Protein 1XO7 (pdb70)

Radius of gyration: 36.98 Å; Cα contacts (8 Å, |Δi|>4): 1784; chains: 4; bounding box: 102×75×68 Å

Structure (mmCIF, N/CA/C/O backbone):
data_1XO7
#
_entry.id   1XO7
#
_cell.length_a   53.314
_cell.length_b   62.142
_cell.length_c   64.638
_cell.angle_alpha   109.55
_cell.angle_beta   104.21
_cell.angle_gamma   104.92
#
_symmetry.space_group_name_H-M   'P 1'
#
loop_
_entity.id
_entity.type
_entity.pdbx_description
1 polymer cyclophilin
2 water water
#
loop_
_atom_site.group_PDB
_atom_site.id
_atom_site.type_symbol
_atom_site.label_atom_id
_atom_site.label_alt_id
_atom_site.label_comp_id
_atom_site.label_asym_id
_atom_site.label_entity_id
_atom_site.label_seq_id
_atom_site.pdbx_PDB_ins_code
_atom_site.Cartn_x
_atom_site.Cartn_y
_atom_site.Cartn_z
_atom_site.occupancy
_atom_site.B_iso_or_equiv
_atom_site.auth_seq_id
_atom_site.auth_comp_id
_atom_site.auth_asym_id
_atom_site.auth_atom_id
_atom_site.pdbx_PDB_model_num
ATOM 1 N N . MET A 1 1 ? 55.832 47.002 21.625 1.00 21.56 1 MET A N 1
ATOM 2 C CA . MET A 1 1 ? 55.518 45.525 21.546 1.00 22.15 1 MET A CA 1
ATOM 3 C C . MET A 1 1 ? 54.026 45.248 21.833 1.00 20.48 1 MET A C 1
ATOM 4 O O . MET A 1 1 ? 53.334 45.931 22.663 1.00 18.26 1 MET A O 1
ATOM 9 N N . PRO A 1 2 ? 53.465 44.251 21.154 1.00 19.31 2 PRO A N 1
ATOM 10 C CA . PRO A 1 2 ? 52.072 43.932 21.522 1.00 17.75 2 PRO A CA 1
ATOM 11 C C . PRO A 1 2 ? 51.937 43.360 22.923 1.00 18.32 2 PRO A C 1
ATOM 12 O O . PRO A 1 2 ? 52.809 42.576 23.412 1.00 17.54 2 PRO A O 1
ATOM 16 N N . VAL A 1 3 ? 50.830 43.746 23.599 1.00 17.29 3 VAL A N 1
ATOM 17 C CA . VAL A 1 3 ? 50.649 43.243 24.939 1.00 15.98 3 VAL A CA 1
ATOM 18 C C . VAL A 1 3 ? 50.180 41.780 25.044 1.00 14.98 3 VAL A C 1
ATOM 19 O O . VAL A 1 3 ? 49.339 41.343 24.223 1.00 15.49 3 VAL A O 1
ATOM 23 N N . VAL A 1 4 ? 50.715 41.017 25.964 1.00 14.56 4 VAL A N 1
ATOM 24 C CA . VAL A 1 4 ? 50.244 39.644 26.084 1.00 13.98 4 VAL A CA 1
ATOM 25 C C . VAL A 1 4 ? 49.075 39.655 27.028 1.00 15.60 4 VAL A C 1
ATOM 26 O O . VAL A 1 4 ? 49.226 40.124 28.216 1.00 16.41 4 VAL A O 1
ATOM 30 N N . THR A 1 5 ? 47.984 39.007 26.609 1.00 14.61 5 THR A N 1
ATOM 31 C CA . THR A 1 5 ? 46.739 39.026 27.331 1.00 17.52 5 THR A CA 1
ATOM 32 C C . THR A 1 5 ? 46.290 37.637 27.752 1.00 16.35 5 THR A C 1
ATOM 33 O O . THR A 1 5 ? 45.404 37.561 28.661 1.00 17.22 5 THR A O 1
ATOM 37 N N . ASP A 1 6 ? 46.899 36.568 27.256 1.00 14.58 6 ASP A N 1
ATOM 38 C CA . ASP A 1 6 ? 46.418 35.179 27.559 1.00 12.46 6 ASP A CA 1
ATOM 39 C C . ASP A 1 6 ? 47.635 34.286 27.282 1.00 12.31 6 ASP A C 1
ATOM 40 O O . ASP A 1 6 ? 48.568 34.707 26.576 1.00 13.65 6 ASP A O 1
ATOM 45 N N . LYS A 1 7 ? 47.644 33.092 27.789 1.00 11.53 7 LYS A N 1
ATOM 46 C CA . LYS A 1 7 ? 48.761 32.155 27.484 1.00 12.18 7 LYS A CA 1
ATOM 47 C C . LYS A 1 7 ? 48.237 30.770 27.250 1.00 14.07 7 LYS A C 1
ATOM 48 O O . LYS A 1 7 ? 47.293 30.306 27.920 1.00 15.47 7 LYS A O 1
ATOM 54 N N . VAL A 1 8 ? 48.862 30.085 26.281 1.00 13.39 8 VAL A N 1
ATOM 55 C CA . VAL A 1 8 ? 48.549 28.666 25.994 1.00 14.02 8 VAL A CA 1
ATOM 56 C C . VAL A 1 8 ? 49.786 27.825 26.167 1.00 15.18 8 VAL A C 1
ATOM 57 O O . VAL A 1 8 ? 50.900 28.294 25.872 1.00 15.01 8 VAL A O 1
ATOM 61 N N . TYR A 1 9 ? 49.618 26.634 26.753 1.00 13.48 9 TYR A N 1
ATOM 62 C CA . TYR A 1 9 ? 50.741 25.675 26.801 1.00 15.20 9 TYR A CA 1
ATOM 63 C C . TYR A 1 9 ? 50.615 24.510 25.852 1.00 14.04 9 TYR A C 1
ATOM 64 O O . TYR A 1 9 ? 49.488 24.025 25.606 1.00 13.66 9 TYR A O 1
ATOM 73 N N . PHE A 1 10 ? 51.789 23.979 25.411 1.00 12.72 10 PHE A N 1
ATOM 74 C CA . PHE A 1 10 ? 51.887 22.764 24.655 1.00 12.22 10 PHE A CA 1
ATOM 75 C C . PHE A 1 10 ? 52.936 21.916 25.393 1.00 15.80 10 PHE A C 1
ATOM 76 O O . PHE A 1 10 ? 54.139 22.338 25.509 1.00 15.37 10 PHE A O 1
ATOM 84 N N . ASP A 1 11 ? 52.535 20.702 25.806 1.00 14.71 11 ASP A N 1
ATOM 85 C CA . ASP A 1 11 ? 53.499 19.709 26.270 1.00 15.14 11 ASP A CA 1
ATOM 86 C C . ASP A 1 11 ? 53.848 18.805 25.112 1.00 14.44 11 ASP A C 1
ATOM 87 O O . ASP A 1 11 ? 52.983 18.147 24.500 1.00 14.85 11 ASP A O 1
ATOM 92 N N . ILE A 1 12 ? 55.144 18.843 24.718 1.00 14.40 12 ILE A N 1
ATOM 93 C CA . ILE A 1 12 ? 55.518 18.170 23.450 1.00 17.05 12 ILE A CA 1
ATOM 94 C C . ILE A 1 12 ? 56.310 16.847 23.619 1.00 16.81 12 ILE A C 1
ATOM 95 O O . ILE A 1 12 ? 57.185 16.716 24.564 1.00 16.78 12 ILE A O 1
ATOM 100 N N . THR A 1 13 ? 55.957 15.844 22.834 1.00 16.85 13 THR A N 1
ATOM 101 C CA . THR A 1 13 ? 56.832 14.626 22.744 1.00 14.03 13 THR A CA 1
ATOM 102 C C . THR A 1 13 ? 57.475 14.461 21.410 1.00 17.75 13 THR A C 1
ATOM 103 O O . THR A 1 13 ? 56.871 14.804 20.373 1.00 16.59 13 THR A O 1
ATOM 107 N N . ILE A 1 14 ? 58.691 13.876 21.393 1.00 17.80 14 ILE A N 1
ATOM 108 C CA . ILE A 1 14 ? 59.268 13.426 20.130 1.00 19.47 14 ILE A CA 1
ATOM 109 C C . ILE A 1 14 ? 59.459 11.883 20.209 1.00 20.78 14 ILE A C 1
ATOM 110 O O . ILE A 1 14 ? 60.200 11.420 21.104 1.00 20.66 14 ILE A O 1
ATOM 115 N N . GLY A 1 15 ? 58.792 11.128 19.313 1.00 24.36 15 GLY A N 1
ATOM 116 C CA . GLY A 1 15 ? 58.758 9.646 19.254 1.00 25.30 15 GLY A CA 1
ATOM 117 C C . GLY A 1 15 ? 58.247 9.187 20.581 1.00 27.27 15 GLY A C 1
ATOM 118 O O . GLY A 1 15 ? 58.805 8.234 21.117 1.00 28.63 15 GLY A O 1
ATOM 119 N N . ASP A 1 16 ? 57.221 9.870 21.122 1.00 26.27 16 ASP A N 1
ATOM 120 C CA . ASP A 1 16 ? 56.638 9.502 22.437 1.00 29.81 16 ASP A CA 1
ATOM 121 C C . ASP A 1 16 ? 57.582 9.722 23.630 1.00 29.80 16 ASP A C 1
ATOM 122 O O . ASP A 1 16 ? 57.221 9.362 24.762 1.00 32.56 16 ASP A O 1
ATOM 127 N N . GLU A 1 17 ? 58.761 10.340 23.433 1.00 28.20 17 GLU A N 1
ATOM 128 C CA . GLU A 1 17 ? 59.540 10.806 24.579 1.00 28.45 17 GLU A CA 1
ATOM 129 C C . GLU A 1 17 ? 59.253 12.324 24.934 1.00 25.91 17 GLU A C 1
ATOM 130 O O . GLU A 1 17 ? 59.308 13.207 24.058 1.00 24.45 17 GLU A O 1
ATOM 136 N N . PRO A 1 18 ? 58.981 12.655 26.207 1.00 23.85 18 PRO A N 1
ATOM 137 C CA . PRO A 1 18 ? 58.714 14.068 26.590 1.00 23.56 18 PRO A CA 1
ATOM 138 C C . PRO A 1 18 ? 59.975 14.916 26.434 1.00 22.91 18 PRO A C 1
ATOM 139 O O . PRO A 1 18 ? 61.109 14.584 26.926 1.00 25.34 18 PRO A O 1
ATOM 143 N N . VAL A 1 19 ? 59.811 16.034 25.743 1.00 19.76 19 VAL A N 1
ATOM 144 C CA . VAL A 1 19 ? 60.957 16.962 25.571 1.00 18.59 19 VAL A CA 1
ATOM 145 C C . VAL A 1 19 ? 60.662 18.342 26.164 1.00 18.80 19 VAL A C 1
ATOM 146 O O . VAL A 1 19 ? 61.492 19.269 26.006 1.00 19.35 19 VAL A O 1
ATOM 150 N N . GLY A 1 20 ? 59.478 18.556 26.794 1.00 17.51 20 GLY A N 1
ATOM 151 C CA . GLY A 1 20 ? 59.260 19.825 27.450 1.00 17.04 20 GLY A CA 1
ATOM 152 C C . GLY A 1 20 ? 58.014 20.573 27.041 1.00 14.24 20 GLY A C 1
ATOM 153 O O . GLY A 1 20 ? 57.254 20.056 26.212 1.00 18.27 20 GLY A O 1
ATOM 154 N N . ARG A 1 21 ? 57.814 21.735 27.673 1.00 15.85 21 ARG A N 1
ATOM 155 C CA . ARG A 1 21 ? 56.625 22.568 27.515 1.00 15.68 21 ARG A CA 1
ATOM 156 C C . ARG A 1 21 ? 57.025 23.858 26.798 1.00 15.95 21 ARG A C 1
ATOM 157 O O . ARG A 1 21 ? 58.009 24.494 27.196 1.00 17.37 21 ARG A O 1
ATOM 165 N N . VAL A 1 22 ? 56.219 24.259 25.810 1.00 12.73 22 VAL A N 1
ATOM 166 C CA . VAL A 1 22 ? 56.311 25.627 25.181 1.00 15.53 22 VAL A CA 1
ATOM 167 C C . VAL A 1 22 ? 55.075 26.398 25.733 1.00 15.59 22 VAL A C 1
ATOM 168 O O . VAL A 1 22 ? 53.950 25.835 25.680 1.00 15.49 22 VAL A O 1
ATOM 172 N N . VAL A 1 23 ? 55.274 27.640 26.120 1.00 14.63 23 VAL A N 1
ATOM 173 C CA . VAL A 1 23 ? 54.191 28.522 26.594 1.00 11.83 23 VAL A CA 1
ATOM 174 C C . VAL A 1 23 ? 54.158 29.680 25.615 1.00 15.23 23 VAL A C 1
ATOM 175 O O . VAL A 1 23 ? 55.224 30.303 25.362 1.00 13.69 23 VAL A O 1
ATOM 179 N N . ILE A 1 24 ? 52.981 29.919 24.967 1.00 13.17 24 ILE A N 1
ATOM 180 C CA . ILE A 1 24 ? 52.863 30.998 24.042 1.00 12.23 24 ILE A CA 1
ATOM 181 C C . ILE A 1 24 ? 51.989 32.110 24.641 1.00 13.01 24 ILE A C 1
ATOM 182 O O . ILE A 1 24 ? 50.966 31.856 25.153 1.00 13.25 24 ILE A O 1
ATOM 187 N N . GLY A 1 25 ? 52.476 33.328 24.581 1.00 10.51 25 GLY A N 1
ATOM 188 C CA . GLY A 1 25 ? 51.781 34.548 25.025 1.00 11.93 25 GLY A CA 1
ATOM 189 C C . GLY A 1 25 ? 51.066 35.124 23.818 1.00 12.66 25 GLY A C 1
ATOM 190 O O . GLY A 1 25 ? 51.618 35.249 22.772 1.00 13.66 25 GLY A O 1
ATOM 191 N N . LEU A 1 26 ? 49.818 35.524 24.058 1.00 10.38 26 LEU A N 1
ATOM 192 C CA . LEU A 1 26 ? 48.909 35.819 22.963 1.00 9.37 26 LEU A CA 1
ATOM 193 C C . LEU A 1 26 ? 48.513 37.317 22.995 1.00 12.11 26 LEU A C 1
ATOM 194 O O . LEU A 1 26 ? 48.274 37.911 24.065 1.00 11.48 26 LEU A O 1
ATOM 199 N N . PHE A 1 27 ? 48.334 37.890 21.775 1.00 12.23 27 PHE A N 1
ATOM 200 C CA . PHE A 1 27 ? 48.182 39.349 21.653 1.00 10.76 27 PHE A CA 1
ATOM 201 C C . PHE A 1 27 ? 46.713 39.708 21.492 1.00 13.00 27 PHE A C 1
ATOM 202 O O . PHE A 1 27 ? 46.263 40.103 20.372 1.00 12.55 27 PHE A O 1
ATOM 210 N N . GLY A 1 28 ? 45.936 39.409 22.578 1.00 13.94 28 GLY A N 1
ATOM 211 C CA . GLY A 1 28 ? 44.486 39.536 22.450 1.00 15.36 28 GLY A CA 1
ATOM 212 C C . GLY A 1 28 ? 43.881 40.937 22.325 1.00 18.13 28 GLY A C 1
ATOM 213 O O . GLY A 1 28 ? 42.681 41.081 21.900 1.00 18.27 28 GLY A O 1
ATOM 214 N N . ASN A 1 29 ? 44.694 41.984 22.531 1.00 17.05 29 ASN A N 1
ATOM 215 C CA . ASN A 1 29 ? 44.191 43.305 22.335 1.00 19.01 29 ASN A CA 1
ATOM 216 C C . ASN A 1 29 ? 44.331 43.716 20.867 1.00 21.18 29 ASN A C 1
ATOM 217 O O . ASN A 1 29 ? 43.540 44.527 20.351 1.00 23.03 29 ASN A O 1
ATOM 222 N N . ASP A 1 30 ? 45.287 43.119 20.157 1.00 17.87 30 ASP A N 1
ATOM 223 C CA . ASP A 1 30 ? 45.486 43.445 18.751 1.00 17.59 30 ASP A CA 1
ATOM 224 C C . ASP A 1 30 ? 44.750 42.534 17.765 1.00 18.07 30 ASP A C 1
ATOM 225 O O . ASP A 1 30 ? 44.273 42.977 16.753 1.00 17.29 30 ASP A O 1
ATOM 230 N N . VAL A 1 31 ? 44.688 41.240 18.093 1.00 15.30 31 VAL A N 1
ATOM 231 C CA . VAL A 1 31 ? 43.981 40.293 17.257 1.00 13.26 31 VAL A CA 1
ATOM 232 C C . VAL A 1 31 ? 43.125 39.357 18.113 1.00 13.18 31 VAL A C 1
ATOM 233 O O . VAL A 1 31 ? 43.321 38.150 18.256 1.00 11.73 31 VAL A O 1
ATOM 237 N N . PRO A 1 32 ? 42.058 39.910 18.676 1.00 12.12 32 PRO A N 1
ATOM 238 C CA . PRO A 1 32 ? 41.218 39.106 19.572 1.00 12.47 32 PRO A CA 1
ATOM 239 C C . PRO A 1 32 ? 40.546 37.948 18.894 1.00 11.86 32 PRO A C 1
ATOM 240 O O . PRO A 1 32 ? 40.411 36.945 19.551 1.00 13.09 32 PRO A O 1
ATOM 244 N N . LYS A 1 33 ? 40.138 38.037 17.632 1.00 12.00 33 LYS A N 1
ATOM 245 C CA . LYS A 1 33 ? 39.437 36.900 17.039 1.00 12.72 33 LYS A CA 1
ATOM 246 C C . LYS A 1 33 ? 40.410 35.745 16.764 1.00 12.11 33 LYS A C 1
ATOM 247 O O . LYS A 1 33 ? 40.059 34.558 16.948 1.00 12.55 33 LYS A O 1
ATOM 253 N N . THR A 1 34 ? 41.590 36.116 16.283 1.00 11.73 34 THR A N 1
ATOM 254 C CA . THR A 1 34 ? 42.650 35.065 16.074 1.00 10.11 34 THR A CA 1
ATOM 255 C C . THR A 1 34 ? 43.106 34.413 17.361 1.00 12.04 34 THR A C 1
ATOM 256 O O . THR A 1 34 ? 43.315 33.151 17.415 1.00 10.86 34 THR A O 1
ATOM 260 N N . VAL A 1 35 ? 43.175 35.183 18.445 1.00 12.51 35 VAL A N 1
ATOM 261 C CA . VAL A 1 35 ? 43.607 34.637 19.769 1.00 10.18 35 VAL A CA 1
ATOM 262 C C . VAL A 1 35 ? 42.501 33.741 20.315 1.00 11.39 35 VAL A C 1
ATOM 263 O O . VAL A 1 35 ? 42.814 32.700 20.854 1.00 13.04 35 VAL A O 1
ATOM 267 N N . GLU A 1 36 ? 41.202 34.168 20.211 1.00 10.51 36 GLU A N 1
ATOM 268 C CA . GLU A 1 36 ? 40.095 33.253 20.614 1.00 11.87 36 GLU A CA 1
ATOM 269 C C . GLU A 1 36 ? 40.121 31.878 19.874 1.00 12.63 36 GLU A C 1
ATOM 270 O O . GLU A 1 36 ? 39.995 30.834 20.507 1.00 12.56 36 GLU A O 1
ATOM 276 N N . ASN A 1 37 ? 40.307 31.905 18.557 1.00 11.25 37 ASN A N 1
ATOM 277 C CA . ASN A 1 37 ? 40.467 30.629 17.809 1.00 11.87 37 ASN A CA 1
ATOM 278 C C . ASN A 1 37 ? 41.568 29.790 18.417 1.00 12.04 37 ASN A C 1
ATOM 279 O O . ASN A 1 37 ? 41.401 28.594 18.685 1.00 12.07 37 ASN A O 1
ATOM 284 N N . PHE A 1 38 ? 42.764 30.384 18.654 1.00 10.47 38 PHE A N 1
ATOM 285 C CA . PHE A 1 38 ? 43.919 29.528 19.043 1.00 11.74 38 PHE A CA 1
ATOM 286 C C . PHE A 1 38 ? 43.654 28.980 20.490 1.00 12.55 38 PHE A C 1
ATOM 287 O O . PHE A 1 38 ? 43.901 27.831 20.811 1.00 12.75 38 PHE A O 1
ATOM 295 N N . LYS A 1 39 ? 43.082 29.795 21.377 1.00 10.36 39 LYS A N 1
ATOM 296 C CA . LYS A 1 39 ? 42.738 29.361 22.772 1.00 11.32 39 LYS A CA 1
ATOM 297 C C . LYS A 1 39 ? 41.702 28.194 22.734 1.00 10.47 39 LYS A C 1
ATOM 298 O O . LYS A 1 39 ? 41.904 27.190 23.433 1.00 12.07 39 LYS A O 1
ATOM 304 N N . GLN A 1 40 ? 40.713 28.315 21.840 1.00 10.96 40 GLN A N 1
ATOM 305 C CA . GLN A 1 40 ? 39.635 27.321 21.877 1.00 9.42 40 GLN A CA 1
ATOM 306 C C . GLN A 1 40 ? 40.166 25.998 21.291 1.00 10.89 40 GLN A C 1
ATOM 307 O O . GLN A 1 40 ? 39.639 24.946 21.556 1.00 11.42 40 GLN A O 1
ATOM 313 N N . LEU A 1 41 ? 41.076 26.137 20.299 1.00 9.54 41 LEU A N 1
ATOM 314 C CA . LEU A 1 41 ? 41.651 24.935 19.715 1.00 8.45 41 LEU A CA 1
ATOM 315 C C . LEU A 1 41 ? 42.605 24.261 20.739 1.00 10.98 41 LEU A C 1
ATOM 316 O O . LEU A 1 41 ? 42.765 22.992 20.739 1.00 11.24 41 LEU A O 1
ATOM 321 N N . ALA A 1 42 ? 43.288 25.073 21.560 1.00 12.48 42 ALA A N 1
ATOM 322 C CA . ALA A 1 42 ? 44.155 24.477 22.597 1.00 11.27 42 ALA A CA 1
ATOM 323 C C . ALA A 1 42 ? 43.323 23.814 23.711 1.00 11.97 42 ALA A C 1
ATOM 324 O O . ALA A 1 42 ? 43.725 22.776 24.224 1.00 11.89 42 ALA A O 1
ATOM 326 N N . SER A 1 43 ? 42.155 24.415 24.021 1.00 12.20 43 SER A N 1
ATOM 327 C CA . SER A 1 43 ? 41.336 23.782 25.009 1.00 12.57 43 SER A CA 1
ATOM 328 C C . SER A 1 43 ? 40.545 22.585 24.485 1.00 14.31 43 SER A C 1
ATOM 329 O O . SER A 1 43 ? 40.029 21.757 25.312 1.00 14.58 43 SER A O 1
ATOM 332 N N . GLY A 1 44 ? 40.406 22.479 23.179 1.00 12.63 44 GLY A N 1
ATOM 333 C CA . GLY A 1 44 ? 39.573 21.438 22.543 1.00 12.06 44 GLY A CA 1
ATOM 334 C C . GLY A 1 44 ? 38.039 21.602 22.803 1.00 12.08 44 GLY A C 1
ATOM 335 O O . GLY A 1 44 ? 37.311 20.587 22.657 1.00 13.45 44 GLY A O 1
ATOM 336 N N . GLU A 1 45 ? 37.478 23.017 23.424 1.00 13.11 45 GLU A N 1
ATOM 337 C CA . GLU A 1 45 ? 36.040 22.996 23.920 1.00 15.79 45 GLU A CA 1
ATOM 338 C C . GLU A 1 45 ? 35.087 22.878 22.681 1.00 16.87 45 GLU A C 1
ATOM 339 O O . GLU A 1 45 ? 33.995 22.325 22.778 1.00 14.86 45 GLU A O 1
ATOM 345 N N . ASN A 1 46 ? 35.456 22.751 21.524 1.00 12.11 46 ASN A N 1
ATOM 346 C CA . ASN A 1 46 ? 34.433 22.499 20.447 1.00 13.97 46 ASN A CA 1
ATOM 347 C C . ASN A 1 46 ? 34.446 21.061 19.945 1.00 13.43 46 ASN A C 1
ATOM 348 O O . ASN A 1 46 ? 33.629 20.709 19.102 1.00 16.92 46 ASN A O 1
ATOM 353 N N . GLY A 1 47 ? 35.276 20.182 20.545 1.00 14.81 47 GLY A N 1
ATOM 354 C CA . GLY A 1 47 ? 35.237 18.743 20.234 1.00 15.07 47 GLY A CA 1
ATOM 355 C C . GLY A 1 47 ? 36.404 18.296 19.355 1.00 16.10 47 GLY A C 1
ATOM 356 O O . GLY A 1 47 ? 36.481 17.096 18.981 1.00 18.47 47 GLY A O 1
ATOM 357 N N . PHE A 1 48 ? 37.195 19.287 18.968 1.00 15.12 48 PHE A N 1
ATOM 358 C CA . PHE A 1 48 ? 38.320 19.107 18.037 1.00 15.30 48 PHE A CA 1
ATOM 359 C C . PHE A 1 48 ? 39.353 20.195 18.474 1.00 12.81 48 PHE A C 1
ATOM 360 O O . PHE A 1 48 ? 39.035 21.247 19.090 1.00 14.56 48 PHE A O 1
ATOM 368 N N . GLY A 1 49 ? 40.595 19.951 18.099 1.00 13.46 49 GLY A N 1
ATOM 369 C CA . GLY A 1 49 ? 41.660 20.939 18.430 1.00 13.78 49 GLY A CA 1
ATOM 370 C C . GLY A 1 49 ? 43.049 20.360 18.342 1.00 12.53 49 GLY A C 1
ATOM 371 O O . GLY A 1 49 ? 43.322 19.342 17.703 1.00 15.82 49 GLY A O 1
ATOM 372 N N . TYR A 1 50 ? 43.965 21.049 19.007 1.00 14.20 50 TYR A N 1
ATOM 373 C CA . TYR A 1 50 ? 45.359 20.670 18.859 1.00 12.41 50 TYR A CA 1
ATOM 374 C C . TYR A 1 50 ? 45.890 19.469 19.607 1.00 14.19 50 TYR A C 1
ATOM 375 O O . TYR A 1 50 ? 47.005 18.915 19.226 1.00 14.45 50 TYR A O 1
ATOM 384 N N . LYS A 1 51 ? 45.187 18.962 20.637 1.00 11.30 51 LYS A N 1
ATOM 385 C CA . LYS A 1 51 ? 45.764 17.893 21.417 1.00 13.04 51 LYS A CA 1
ATOM 386 C C . LYS A 1 51 ? 45.846 16.674 20.559 1.00 14.51 51 LYS A C 1
ATOM 387 O O . LYS A 1 51 ? 44.931 16.294 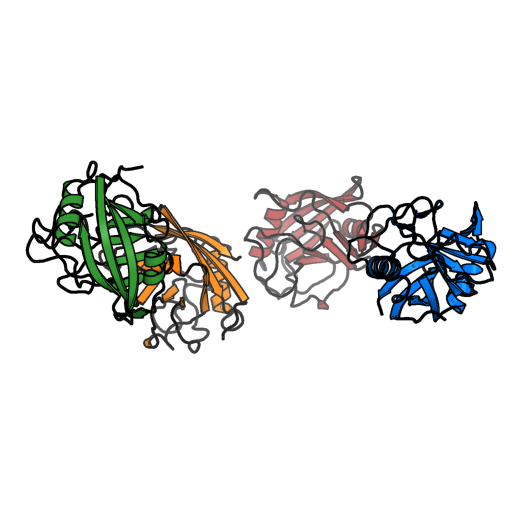19.831 1.00 16.81 51 LYS A O 1
ATOM 393 N N . GLY A 1 52 ? 47.040 16.106 20.536 1.00 14.29 52 GLY A N 1
ATOM 394 C CA . GLY A 1 52 ? 47.210 14.932 19.693 1.00 14.47 52 GLY A CA 1
ATOM 395 C C . GLY A 1 52 ? 47.756 15.250 18.344 1.00 14.32 52 GLY A C 1
ATOM 396 O O . GLY A 1 52 ? 48.208 14.298 17.651 1.00 16.77 52 GLY A O 1
ATOM 397 N N . SER A 1 53 ? 47.755 16.503 17.950 1.00 13.72 53 SER A N 1
ATOM 398 C CA . SER A 1 53 ? 48.317 16.842 16.633 1.00 14.56 53 SER A CA 1
ATOM 399 C C . SER A 1 53 ? 49.851 16.934 16.651 1.00 13.40 53 SER A C 1
ATOM 400 O O . SER A 1 53 ? 50.505 16.916 17.730 1.00 14.30 53 SER A O 1
ATOM 403 N N . ILE A 1 54 ? 50.398 17.031 15.417 1.00 15.11 54 ILE A N 1
ATOM 404 C CA . ILE A 1 54 ? 51.854 16.983 15.203 1.00 14.85 54 ILE A CA 1
ATOM 405 C C . ILE A 1 54 ? 52.393 18.264 14.581 1.00 14.76 54 ILE A C 1
ATOM 406 O O . ILE A 1 54 ? 51.636 19.041 14.001 1.00 15.06 54 ILE A O 1
ATOM 411 N N . PHE A 1 55 ? 53.704 18.442 14.764 1.00 13.70 55 PHE A N 1
ATOM 412 C CA . PHE A 1 55 ? 54.398 19.434 13.926 1.00 12.55 55 PHE A CA 1
ATOM 413 C C . PHE A 1 55 ? 54.858 18.749 12.674 1.00 13.55 55 PHE A C 1
ATOM 414 O O . PHE A 1 55 ? 55.789 17.991 12.679 1.00 14.64 55 PHE A O 1
ATOM 422 N N . HIS A 1 56 ? 54.062 18.903 11.620 1.00 12.31 56 HIS A N 1
ATOM 423 C CA . HIS A 1 56 ? 54.326 18.210 10.378 1.00 13.34 56 HIS A CA 1
ATOM 424 C C . HIS A 1 56 ? 55.454 18.733 9.508 1.00 14.04 56 HIS A C 1
ATOM 425 O O . HIS A 1 56 ? 55.878 17.924 8.633 1.00 13.90 56 HIS A O 1
ATOM 432 N N . ARG A 1 57 ? 55.929 19.964 9.719 1.00 12.36 57 ARG A N 1
ATOM 433 C CA . ARG A 1 57 ? 56.955 20.537 8.853 1.00 14.82 57 ARG A CA 1
ATOM 434 C C . ARG A 1 57 ? 57.909 21.308 9.766 1.00 13.28 57 ARG A C 1
ATOM 435 O O . ARG A 1 57 ? 57.488 22.127 10.562 1.00 14.13 57 ARG A O 1
ATOM 443 N N . VAL A 1 58 ? 59.177 20.918 9.736 1.00 12.59 58 VAL A N 1
ATOM 444 C CA . VAL A 1 58 ? 60.144 21.548 10.627 1.00 13.40 58 VAL A CA 1
ATOM 445 C C . VAL A 1 58 ? 61.379 21.901 9.723 1.00 15.19 58 VAL A C 1
ATOM 446 O O . VAL A 1 58 ? 61.978 20.967 9.078 1.00 14.49 58 VAL A O 1
ATOM 450 N N . ILE A 1 59 ? 61.795 23.160 9.782 1.00 17.07 59 ILE A N 1
ATOM 451 C CA . ILE A 1 59 ? 62.973 23.582 9.015 1.00 18.05 59 ILE A CA 1
ATOM 452 C C . ILE A 1 59 ? 63.974 24.227 9.985 1.00 20.69 59 ILE A C 1
ATOM 453 O O . ILE A 1 59 ? 63.697 25.259 10.635 1.00 20.08 59 ILE A O 1
ATOM 458 N N . ARG A 1 60 ? 65.153 23.612 10.076 1.00 18.31 60 ARG A N 1
ATOM 459 C CA . ARG A 1 60 ? 66.190 24.090 11.005 1.00 21.63 60 ARG A CA 1
ATOM 460 C C . ARG A 1 60 ? 66.487 25.555 10.725 1.00 20.30 60 ARG A C 1
ATOM 461 O O . ARG A 1 60 ? 66.477 26.024 9.579 1.00 22.95 60 ARG A O 1
ATOM 469 N N . ASN A 1 61 ? 66.579 26.328 11.814 1.00 25.63 61 ASN A N 1
ATOM 470 C CA . ASN A 1 61 ? 66.760 27.781 11.680 1.00 25.49 61 ASN A CA 1
ATOM 471 C C . ASN A 1 61 ? 65.802 28.613 10.930 1.00 25.36 61 ASN A C 1
ATOM 472 O O . ASN A 1 61 ? 66.203 29.619 10.406 1.00 23.88 61 ASN A O 1
ATOM 477 N N . PHE A 1 62 ? 64.526 28.193 10.900 1.00 22.24 62 PHE A N 1
ATOM 478 C CA . PHE A 1 62 ? 63.526 28.947 10.231 1.00 20.61 62 PHE A CA 1
ATOM 479 C C . PHE A 1 62 ? 62.223 28.813 11.100 1.00 18.77 62 PHE A C 1
ATOM 480 O O . PHE A 1 62 ? 61.814 29.822 11.692 1.00 18.37 62 PHE A O 1
ATOM 488 N N . MET A 1 63 ? 61.578 27.635 11.098 1.00 18.10 63 MET A N 1
ATOM 489 C CA . MET A 1 63 ? 60.254 27.535 11.764 1.00 15.70 63 MET A CA 1
ATOM 490 C C . MET A 1 63 ? 59.849 26.066 12.021 1.00 14.82 63 MET A C 1
ATOM 491 O O . MET A 1 63 ? 60.426 25.094 11.421 1.00 16.27 63 MET A O 1
ATOM 496 N N . ILE A 1 64 ? 58.884 25.939 12.938 1.00 11.44 64 ILE A N 1
ATOM 497 C CA . ILE A 1 64 ? 58.166 24.668 13.143 1.00 12.80 64 ILE A CA 1
ATOM 498 C C . ILE A 1 64 ? 56.710 24.960 12.800 1.00 12.81 64 ILE A C 1
ATOM 499 O O . ILE A 1 64 ? 56.190 26.027 13.237 1.00 13.06 64 ILE A O 1
ATOM 504 N N . GLN A 1 65 ? 56.064 24.088 12.064 1.00 12.69 65 GLN A N 1
ATOM 505 C CA . GLN A 1 65 ? 54.626 24.341 11.645 1.00 12.95 65 GLN A CA 1
ATOM 506 C C . GLN A 1 65 ? 53.739 23.180 12.068 1.00 11.60 65 GLN A C 1
ATOM 507 O O . GLN A 1 65 ? 54.076 21.984 11.892 1.00 12.58 65 GLN A O 1
ATOM 513 N N . GLY A 1 66 ? 52.626 23.527 12.644 1.00 13.16 66 GLY A N 1
ATOM 514 C CA . GLY A 1 66 ? 51.711 22.483 13.064 1.00 14.87 66 GLY A CA 1
ATOM 515 C C . GLY A 1 66 ? 50.263 22.950 12.988 1.00 12.46 66 GLY A C 1
ATOM 516 O O . GLY A 1 66 ? 49.924 23.885 12.228 1.00 13.49 66 GLY A O 1
ATOM 517 N N . GLY A 1 67 ? 49.403 22.271 13.745 1.00 12.81 67 GLY A N 1
ATOM 518 C CA . GLY A 1 67 ? 47.984 22.710 13.777 1.00 12.52 67 GLY A CA 1
ATOM 519 C C . GLY A 1 67 ? 47.078 21.998 12.793 1.00 12.96 67 GLY A C 1
ATOM 520 O O . GLY A 1 67 ? 45.853 22.223 12.816 1.00 14.51 67 GLY A O 1
ATOM 521 N N . ASP A 1 68 ? 47.641 21.108 11.932 1.00 14.75 68 ASP A N 1
ATOM 522 C CA . ASP A 1 68 ? 46.730 20.330 10.997 1.00 13.54 68 ASP A CA 1
ATOM 523 C C . ASP A 1 68 ? 46.122 19.105 11.611 1.00 14.69 68 ASP A C 1
ATOM 524 O O . ASP A 1 68 ? 46.585 17.970 11.438 1.00 14.29 68 ASP A O 1
ATOM 529 N N . PHE A 1 69 ? 45.090 19.313 12.408 1.00 14.64 69 PHE A N 1
ATOM 530 C CA . PHE A 1 69 ? 44.515 18.187 13.178 1.00 14.51 69 PHE A CA 1
ATOM 531 C C . PHE A 1 69 ? 43.538 17.323 12.420 1.00 17.41 69 PHE A C 1
ATOM 532 O O . PHE A 1 69 ? 42.954 16.398 13.038 1.00 20.39 69 PHE A O 1
ATOM 540 N N . THR A 1 70 ? 43.314 17.639 11.150 1.00 17.42 70 THR A N 1
ATOM 541 C CA . THR A 1 70 ? 42.416 16.840 10.281 1.00 18.82 70 THR A CA 1
ATOM 542 C C . THR A 1 70 ? 43.213 15.921 9.391 1.00 19.78 70 THR A C 1
ATOM 543 O O . THR A 1 70 ? 42.899 14.740 9.351 1.00 23.05 70 THR A O 1
ATOM 547 N N . ASN A 1 71 ? 44.256 16.458 8.741 1.00 17.22 71 ASN A N 1
ATOM 548 C CA . ASN A 1 71 ? 45.015 15.684 7.755 1.00 17.34 71 ASN A CA 1
ATOM 549 C C . ASN A 1 71 ? 46.473 15.432 8.157 1.00 18.51 71 ASN A C 1
ATOM 550 O O . ASN A 1 71 ? 47.173 14.646 7.499 1.00 19.67 71 ASN A O 1
ATOM 555 N N . PHE A 1 72 ? 46.967 16.131 9.165 1.00 17.78 72 PHE A N 1
ATOM 556 C CA . PHE A 1 72 ? 48.323 15.853 9.707 1.00 21.29 72 PHE A CA 1
ATOM 557 C C . PHE A 1 72 ? 49.422 16.027 8.629 1.00 20.08 72 PHE A C 1
ATOM 558 O O . PHE A 1 72 ? 50.499 15.437 8.778 1.00 20.33 72 PHE A O 1
ATOM 566 N N . ASP A 1 73 ? 49.197 16.848 7.603 1.00 19.15 73 ASP A N 1
ATOM 567 C CA . ASP A 1 73 ? 50.205 16.965 6.496 1.00 20.68 73 ASP A CA 1
ATOM 568 C C . ASP A 1 73 ? 50.397 18.332 5.901 1.00 21.31 73 ASP A C 1
ATOM 569 O O . ASP A 1 73 ? 51.171 18.582 4.941 1.00 22.22 73 ASP A O 1
ATOM 574 N N . GLY A 1 74 ? 49.654 19.286 6.474 1.00 20.37 74 GLY A N 1
ATOM 575 C CA . GLY A 1 74 ? 49.596 20.632 5.914 1.00 18.20 74 GLY A CA 1
ATOM 576 C C . GLY A 1 74 ? 48.460 21.031 4.947 1.00 18.36 74 GLY A C 1
ATOM 577 O O . GLY A 1 74 ? 48.367 22.190 4.473 1.00 18.91 74 GLY A O 1
ATOM 578 N N . THR A 1 75 ? 47.648 20.073 4.615 1.00 16.78 75 THR A N 1
ATOM 579 C CA . THR A 1 75 ? 46.531 20.313 3.698 1.00 18.76 75 THR A CA 1
ATOM 580 C C . THR A 1 75 ? 45.211 20.675 4.413 1.00 21.40 75 THR A C 1
ATOM 581 O O . THR A 1 75 ? 44.197 21.019 3.707 1.00 22.54 75 THR A O 1
ATOM 585 N N . GLY A 1 76 ? 45.190 20.480 5.742 1.00 19.15 76 GLY A N 1
ATOM 586 C CA . GLY A 1 76 ? 43.935 20.501 6.512 1.00 19.27 76 GLY A CA 1
ATOM 587 C C . GLY A 1 76 ? 43.819 21.559 7.587 1.00 17.71 76 GLY A C 1
ATOM 588 O O . GLY A 1 76 ? 44.398 22.671 7.511 1.00 16.24 76 GLY A O 1
ATOM 589 N N . GLY A 1 77 ? 43.070 21.128 8.609 1.00 17.76 77 GLY A N 1
ATOM 590 C CA . GLY A 1 77 ? 42.687 21.991 9.769 1.00 17.14 77 GLY A CA 1
ATOM 591 C C . GLY A 1 77 ? 41.506 22.907 9.475 1.00 16.50 77 GLY A C 1
ATOM 592 O O . GLY A 1 77 ? 41.019 22.973 8.307 1.00 15.98 77 GLY A O 1
ATOM 593 N N . LYS A 1 78 ? 40.923 23.472 10.536 1.00 14.21 78 LYS A N 1
ATOM 594 C CA . LYS A 1 78 ? 39.740 24.340 10.416 1.00 15.54 78 LYS A CA 1
ATOM 595 C C . LYS A 1 78 ? 39.710 25.225 11.695 1.00 13.59 78 LYS A C 1
ATOM 596 O O . LYS A 1 78 ? 40.343 24.898 12.716 1.00 14.33 78 LYS A O 1
ATOM 602 N N . SER A 1 79 ? 39.099 26.372 11.559 1.00 13.99 79 SER A N 1
ATOM 603 C CA . SER A 1 79 ? 38.959 27.304 12.689 1.00 12.97 79 SER A CA 1
ATOM 604 C C . SER A 1 79 ? 37.699 27.024 13.434 1.00 14.11 79 SER A C 1
ATOM 605 O O . SER A 1 79 ? 36.812 26.302 12.936 1.00 15.35 79 SER A O 1
ATOM 608 N N . ILE A 1 80 ? 37.624 27.626 14.608 1.00 13.44 80 ILE A N 1
ATOM 609 C CA . ILE A 1 80 ? 36.329 27.589 15.371 1.00 16.91 80 ILE A CA 1
ATOM 610 C C . ILE A 1 80 ? 35.216 28.419 14.651 1.00 16.08 80 ILE A C 1
ATOM 611 O O . ILE A 1 80 ? 34.060 28.339 15.114 1.00 20.47 80 ILE A O 1
ATOM 616 N N . TYR A 1 81 ? 35.525 29.236 13.633 1.00 17.45 81 TYR A N 1
ATOM 617 C CA . TYR A 1 81 ? 34.579 30.098 12.849 1.00 17.92 81 TYR A CA 1
ATOM 618 C C . TYR A 1 81 ? 34.209 29.495 11.504 1.00 20.36 81 TYR A C 1
ATOM 619 O O . TYR A 1 81 ? 33.613 30.236 10.627 1.00 21.88 81 TYR A O 1
ATOM 628 N N . GLY A 1 82 ? 34.643 28.253 11.241 1.00 18.06 82 GLY A N 1
ATOM 629 C CA . GLY A 1 82 ? 34.406 27.804 9.882 1.00 16.12 82 GLY A CA 1
ATOM 630 C C . GLY A 1 82 ? 35.755 27.339 9.305 1.00 14.96 82 GLY A C 1
ATOM 631 O O . GLY A 1 82 ? 36.801 27.463 9.978 1.00 14.33 82 GLY A O 1
ATOM 632 N N . THR A 1 83 ? 35.739 26.826 8.093 1.00 14.92 83 THR A N 1
ATOM 633 C CA . THR A 1 83 ? 36.953 26.264 7.476 1.00 17.41 83 THR A CA 1
ATOM 634 C C . THR A 1 83 ? 38.045 27.360 7.567 1.00 15.47 83 THR A C 1
ATOM 635 O O . THR A 1 83 ? 39.223 27.039 7.950 1.00 15.85 83 THR A O 1
ATOM 639 N N . ARG A 1 84 ? 37.702 28.582 7.166 1.00 14.97 84 ARG A N 1
ATOM 640 C CA . ARG A 1 84 ? 38.679 29.686 7.129 1.00 15.75 84 ARG A CA 1
ATOM 641 C C . ARG A 1 84 ? 38.072 30.939 7.690 1.00 16.45 84 ARG A C 1
ATOM 642 O O . ARG A 1 84 ? 36.863 31.131 7.632 1.00 16.89 84 ARG A O 1
ATOM 650 N N . PHE A 1 85 ? 38.946 31.800 8.126 1.00 14.82 85 PHE A N 1
ATOM 651 C CA . PHE A 1 85 ? 38.552 33.161 8.456 1.00 13.67 85 PHE A CA 1
ATOM 652 C C . PHE A 1 85 ? 39.568 34.209 7.983 1.00 15.01 85 PHE A C 1
ATOM 653 O O . PHE A 1 85 ? 40.744 33.956 7.637 1.00 14.01 85 PHE A O 1
ATOM 661 N N . ASP A 1 86 ? 39.098 35.437 7.996 1.00 14.08 86 ASP A N 1
ATOM 662 C CA . ASP A 1 86 ? 39.810 36.478 7.333 1.00 15.60 86 ASP A CA 1
ATOM 663 C C . ASP A 1 86 ? 41.061 36.906 8.091 1.00 12.34 86 ASP A C 1
ATOM 664 O O . ASP A 1 86 ? 41.208 36.705 9.342 1.00 15.74 86 ASP A O 1
ATOM 669 N N . ASP A 1 87 ? 41.971 37.537 7.383 1.00 13.54 87 ASP A N 1
ATOM 670 C CA . ASP A 1 87 ? 43.125 38.147 8.085 1.00 12.44 87 ASP A CA 1
ATOM 671 C C . ASP A 1 87 ? 42.709 39.331 8.960 1.00 16.76 87 ASP A C 1
ATOM 672 O O . ASP A 1 87 ? 42.256 40.391 8.476 1.00 17.84 87 ASP A O 1
ATOM 677 N N . GLU A 1 88 ? 42.951 39.212 10.245 1.00 14.87 88 GLU A N 1
ATOM 678 C CA . GLU A 1 88 ? 42.473 40.204 11.179 1.00 17.61 88 GLU A CA 1
ATOM 679 C C . GLU A 1 88 ? 43.316 41.481 11.259 1.00 18.59 88 GLU A C 1
ATOM 680 O O . GLU A 1 88 ? 42.740 42.586 11.347 1.00 20.05 88 GLU A O 1
ATOM 686 N N . ASN A 1 89 ? 44.638 41.354 11.257 1.00 17.56 89 ASN A N 1
ATOM 687 C CA . ASN A 1 89 ? 45.582 42.449 11.377 1.00 19.82 89 ASN A CA 1
ATOM 688 C C . ASN A 1 89 ? 46.838 41.869 10.802 1.00 19.70 89 ASN A C 1
ATOM 689 O O . ASN A 1 89 ? 47.261 40.772 11.205 1.00 20.36 89 ASN A O 1
ATOM 694 N N . LEU A 1 90 ? 47.388 42.558 9.800 1.00 16.59 90 LEU A N 1
ATOM 695 C CA . LEU A 1 90 ? 48.671 42.230 9.189 1.00 17.79 90 LEU A CA 1
ATOM 696 C C . LEU A 1 90 ? 49.784 43.204 9.565 1.00 19.28 90 LEU A C 1
ATOM 697 O O . LEU A 1 90 ? 50.905 43.126 9.058 1.00 21.24 90 LEU A O 1
ATOM 702 N N . LYS A 1 91 ? 49.516 44.105 10.513 1.00 19.07 91 LYS A N 1
ATOM 703 C CA . LYS A 1 91 ? 50.495 45.162 10.783 1.00 21.52 91 LYS A CA 1
ATOM 704 C C . LYS A 1 91 ? 51.643 44.663 11.666 1.00 20.32 91 LYS A C 1
ATOM 705 O O . LYS A 1 91 ? 52.801 45.123 11.476 1.00 20.77 91 LYS A O 1
ATOM 711 N N . ILE A 1 92 ? 51.425 43.661 12.545 1.00 17.76 92 ILE A N 1
ATOM 712 C CA . ILE A 1 92 ? 52.511 43.221 13.425 1.00 15.22 92 ILE A CA 1
ATOM 713 C C . ILE A 1 92 ? 53.537 42.407 12.650 1.00 15.94 92 ILE A C 1
ATOM 714 O O . ILE A 1 92 ? 53.120 41.509 11.986 1.00 15.02 92 ILE A O 1
ATOM 719 N N . LYS A 1 93 ? 54.798 42.815 12.700 1.00 14.80 93 LYS A N 1
ATOM 720 C CA . LYS A 1 93 ? 55.887 42.070 11.992 1.00 17.10 93 LYS A CA 1
ATOM 721 C C . LYS A 1 93 ? 56.310 40.838 12.718 1.00 15.33 93 LYS A C 1
ATOM 722 O O . LYS A 1 93 ? 56.154 40.700 13.939 1.00 16.98 93 LYS A O 1
ATOM 728 N N . HIS A 1 94 ? 56.905 39.914 11.954 1.00 13.24 94 HIS A N 1
ATOM 729 C CA . HIS A 1 94 ? 57.503 38.711 12.567 1.00 15.22 94 HIS A CA 1
ATOM 730 C C . HIS A 1 94 ? 58.813 39.085 13.259 1.00 15.29 94 HIS A C 1
ATOM 731 O O . HIS A 1 94 ? 59.353 40.202 13.117 1.00 17.47 94 HIS A O 1
ATOM 738 N N . PHE A 1 95 ? 59.271 38.187 14.098 1.00 12.72 95 PHE A N 1
ATOM 739 C CA . PHE A 1 95 ? 60.492 38.382 14.920 1.00 14.81 95 PHE A CA 1
ATOM 740 C C . PHE A 1 95 ? 60.818 36.972 15.443 1.00 15.26 95 PHE A C 1
ATOM 741 O O . PHE A 1 95 ? 59.938 36.085 15.430 1.00 13.73 95 PHE A O 1
ATOM 749 N N . VAL A 1 96 ? 62.011 36.770 16.015 1.00 15.22 96 VAL A N 1
ATOM 750 C CA . VAL A 1 96 ? 62.384 35.440 16.418 1.00 15.48 96 VAL A CA 1
ATOM 751 C C . VAL A 1 96 ? 61.487 35.036 17.605 1.00 16.81 96 VAL A C 1
ATOM 752 O O . VAL A 1 96 ? 61.339 35.813 18.609 1.00 15.46 96 VAL A O 1
ATOM 756 N N . GLY A 1 97 ? 60.827 33.862 17.474 1.00 13.27 97 GLY A N 1
ATOM 757 C CA . GLY A 1 97 ? 59.899 33.427 18.527 1.00 12.57 97 GLY A CA 1
ATOM 758 C C . GLY A 1 97 ? 58.423 33.825 18.287 1.00 14.10 97 GLY A C 1
ATOM 759 O O . GLY A 1 97 ? 57.556 33.531 19.145 1.00 10.83 97 GLY A O 1
ATOM 760 N N . ALA A 1 98 ? 58.172 34.467 17.154 1.00 12.88 98 ALA A N 1
ATOM 761 C CA . ALA A 1 98 ? 56.772 34.862 16.769 1.00 13.09 98 ALA A CA 1
ATOM 762 C C . ALA A 1 98 ? 55.932 33.604 16.501 1.00 11.31 98 ALA A C 1
ATOM 763 O O . ALA A 1 98 ? 56.429 32.594 16.050 1.00 12.58 98 ALA A O 1
ATOM 765 N N . VAL A 1 99 ? 54.648 33.679 16.824 1.00 11.68 99 VAL A N 1
ATOM 766 C CA . VAL A 1 99 ? 53.653 32.657 16.484 1.00 10.72 99 VAL A CA 1
ATOM 767 C C . VAL A 1 99 ? 52.666 33.298 15.517 1.00 11.48 99 VAL A C 1
ATOM 768 O O . VAL A 1 99 ? 52.148 34.437 15.823 1.00 11.56 99 VAL A O 1
ATOM 772 N N . SER A 1 100 ? 52.520 32.667 14.353 1.00 11.96 100 SER A N 1
ATOM 773 C CA . SER A 1 100 ? 51.802 33.245 13.215 1.00 10.20 100 SER A CA 1
ATOM 774 C C . SER A 1 100 ? 50.946 32.260 12.529 1.00 12.66 100 SER A C 1
ATOM 775 O O . SER A 1 100 ? 51.224 31.049 12.521 1.00 10.58 100 SER A O 1
ATOM 778 N N . MET A 1 101 ? 49.602 32.794 11.856 1.00 12.06 101 MET A N 1
ATOM 779 C CA . MET A 1 101 ? 48.763 31.862 11.106 1.00 14.09 101 MET A CA 1
ATOM 780 C C . MET A 1 101 ? 49.299 31.430 9.724 1.00 13.11 101 MET A C 1
ATOM 781 O O . MET A 1 101 ? 49.720 32.271 8.925 1.00 13.38 101 MET A O 1
ATOM 786 N N . ALA A 1 102 ? 49.558 30.103 9.541 1.00 13.83 102 ALA A N 1
ATOM 787 C CA . ALA A 1 102 ? 49.781 29.589 8.189 1.00 12.74 102 ALA A CA 1
ATOM 788 C C . ALA A 1 102 ? 48.571 29.916 7.326 1.00 16.34 102 ALA A C 1
ATOM 789 O O . ALA A 1 102 ? 47.484 30.170 7.882 1.00 15.63 102 ALA A O 1
ATOM 791 N N . ASN A 1 103 ? 48.761 29.971 6.015 1.00 14.82 103 ASN A N 1
ATOM 792 C CA . ASN A 1 103 ? 47.608 30.211 5.159 1.00 18.75 103 ASN A CA 1
ATOM 793 C C . ASN A 1 103 ? 47.863 29.684 3.768 1.00 22.93 103 ASN A C 1
ATOM 794 O O . ASN A 1 103 ? 48.977 29.208 3.483 1.00 23.24 103 ASN A O 1
ATOM 799 N N . ALA A 1 104 ? 46.795 29.651 2.968 1.00 23.34 104 ALA A N 1
ATOM 800 C CA . ALA A 1 104 ? 46.878 29.447 1.491 1.00 26.68 104 ALA A CA 1
ATOM 801 C C . ALA A 1 104 ? 46.649 30.747 0.633 1.00 26.76 104 ALA A C 1
ATOM 802 O O . ALA A 1 104 ? 46.033 30.683 -0.472 1.00 29.79 104 ALA A O 1
ATOM 804 N N . GLY A 1 105 ? 47.153 31.891 1.081 1.00 21.69 105 GLY A N 1
ATOM 805 C CA . GLY A 1 105 ? 46.937 33.157 0.437 1.00 21.23 105 GLY A CA 1
ATOM 806 C C . GLY A 1 105 ? 46.007 34.011 1.295 1.00 20.95 105 GLY A C 1
ATOM 807 O O . GLY A 1 105 ? 45.798 33.682 2.461 1.00 20.24 105 GLY A O 1
ATOM 808 N N . PRO A 1 106 ? 45.574 35.137 0.783 1.00 18.52 106 PRO A N 1
ATOM 809 C CA . PRO A 1 106 ? 44.811 36.121 1.579 1.00 18.93 106 PRO A CA 1
ATOM 810 C C . PRO A 1 106 ? 43.549 35.512 2.167 1.00 17.81 106 PRO A C 1
ATOM 811 O O . PRO A 1 106 ? 42.856 34.679 1.568 1.00 19.38 106 PRO A O 1
ATOM 815 N N . ASN A 1 107 ? 43.228 35.967 3.375 1.00 16.60 107 ASN A N 1
ATOM 816 C CA . ASN A 1 107 ? 41.989 35.485 4.062 1.00 16.77 107 ASN A CA 1
ATOM 817 C C . ASN A 1 107 ? 41.686 34.029 4.135 1.00 15.99 107 ASN A C 1
ATOM 818 O O . ASN A 1 107 ? 40.569 33.585 3.927 1.00 16.89 107 ASN A O 1
ATOM 823 N N . SER A 1 108 ? 42.690 33.279 4.546 1.00 16.28 108 SER A N 1
ATOM 824 C CA . SER A 1 108 ? 42.617 31.858 4.563 1.00 15.10 108 SER A CA 1
ATOM 825 C C . SER A 1 108 ? 43.279 31.284 5.790 1.00 17.01 108 SER A C 1
ATOM 826 O O . SER A 1 108 ? 43.865 30.217 5.725 1.00 16.37 108 SER A O 1
ATOM 829 N N . ASN A 1 109 ? 42.988 31.872 6.944 1.00 13.16 109 ASN A N 1
ATOM 830 C CA . ASN A 1 109 ? 43.425 31.305 8.219 1.00 14.51 109 ASN A CA 1
ATOM 831 C C . ASN A 1 109 ? 42.511 30.162 8.678 1.00 15.79 109 ASN A C 1
ATOM 832 O O . ASN A 1 109 ? 41.273 30.351 8.612 1.00 15.01 109 ASN A O 1
ATOM 837 N N . GLY A 1 110 ? 43.098 29.067 9.179 1.00 13.02 110 GLY A N 1
ATOM 838 C CA . GLY A 1 110 ? 42.354 27.949 9.624 1.00 12.54 110 GLY A CA 1
ATOM 839 C C . GLY A 1 110 ? 42.727 27.615 11.094 1.00 11.80 110 GLY A C 1
ATOM 840 O O . GLY A 1 110 ? 42.379 28.373 12.015 1.00 12.79 110 GLY A O 1
ATOM 841 N N . SER A 1 111 ? 43.447 26.495 11.211 1.00 11.28 111 SER A N 1
ATOM 842 C CA . SER A 1 111 ? 44.018 26.141 12.480 1.00 11.99 111 SER A CA 1
ATOM 843 C C . SER A 1 111 ? 45.543 26.056 12.406 1.00 12.38 111 SER A C 1
ATOM 844 O O . SER A 1 111 ? 46.179 26.036 13.506 1.00 12.56 111 SER A O 1
ATOM 847 N N . GLN A 1 112 ? 46.121 26.016 11.226 1.00 13.05 112 GLN A N 1
ATOM 848 C CA . GLN A 1 112 ? 47.610 25.819 11.117 1.00 12.46 112 GLN A CA 1
ATOM 849 C C . GLN A 1 112 ? 48.367 27.022 11.515 1.00 10.73 112 GLN A C 1
ATOM 850 O O . GLN A 1 112 ? 47.939 28.149 11.210 1.00 11.64 112 GLN A O 1
ATOM 856 N N . PHE A 1 113 ? 49.485 26.835 12.221 1.00 9.65 113 PHE A N 1
ATOM 857 C CA . PHE A 1 113 ? 50.292 27.950 12.672 1.00 10.80 113 PHE A CA 1
ATOM 858 C C . PHE A 1 113 ? 51.771 27.567 12.675 1.00 12.67 113 PHE A C 1
ATOM 859 O O . PHE A 1 113 ? 52.109 26.385 12.507 1.00 12.87 113 PHE A O 1
ATOM 867 N N . PHE A 1 114 ? 52.612 28.593 12.793 1.00 12.76 114 PHE A N 1
ATOM 868 C CA . PHE A 1 114 ? 54.033 28.284 12.816 1.00 12.09 114 PHE A CA 1
ATOM 869 C C . PHE A 1 114 ? 54.685 29.150 13.889 1.00 11.65 114 PHE A C 1
ATOM 870 O O . PHE A 1 114 ? 54.147 30.167 14.304 1.00 13.06 114 PHE A O 1
ATOM 878 N N . VAL A 1 115 ? 55.838 28.672 14.406 1.00 11.44 115 VAL A N 1
ATOM 879 C CA . VAL A 1 115 ? 56.594 29.392 15.466 1.00 12.36 115 VAL A CA 1
ATOM 880 C C . VAL A 1 115 ? 57.979 29.646 14.848 1.00 10.64 115 VAL A C 1
ATOM 881 O O . VAL A 1 115 ? 58.568 28.645 14.344 1.00 11.47 115 VAL A O 1
ATOM 885 N N . THR A 1 116 ? 58.439 30.896 14.754 1.00 12.01 116 THR A N 1
ATOM 886 C CA . THR A 1 116 ? 59.720 31.086 14.097 1.00 12.25 116 THR A CA 1
ATOM 887 C C . THR A 1 116 ? 60.868 30.993 15.075 1.00 12.83 116 THR A C 1
ATOM 888 O O . THR A 1 116 ? 60.745 31.321 16.234 1.00 14.45 116 THR A O 1
ATOM 892 N N . THR A 1 117 ? 62.043 30.662 14.520 1.00 14.19 117 THR A N 1
ATOM 893 C CA . THR A 1 117 ? 63.224 30.678 15.402 1.00 15.07 117 THR A CA 1
ATOM 894 C C . THR A 1 117 ? 64.310 31.572 14.767 1.00 16.87 117 THR A C 1
ATOM 895 O O . THR A 1 117 ? 65.438 31.560 15.267 1.00 18.34 117 THR A O 1
ATOM 899 N N . ALA A 1 118 ? 63.973 32.286 13.707 1.00 17.74 118 ALA A N 1
ATOM 900 C CA . ALA A 1 118 ? 64.941 33.157 12.995 1.00 17.43 118 ALA A CA 1
ATOM 901 C C . ALA A 1 118 ? 64.082 34.235 12.327 1.00 17.97 118 ALA A C 1
ATOM 902 O O . ALA A 1 118 ? 62.928 34.044 12.158 1.00 16.84 118 ALA A O 1
ATOM 904 N N . PRO A 1 119 ? 64.639 35.378 11.926 1.00 16.49 119 PRO A N 1
ATOM 905 C CA . PRO A 1 119 ? 63.912 36.355 11.089 1.00 15.67 119 PRO A CA 1
ATOM 906 C C . PRO A 1 119 ? 63.243 35.769 9.851 1.00 16.53 119 PRO A C 1
ATOM 907 O O . PRO A 1 119 ? 63.758 34.812 9.182 1.00 16.74 119 PRO A O 1
ATOM 911 N N . THR A 1 120 ? 62.028 36.257 9.565 1.00 13.48 120 THR A N 1
ATOM 912 C CA . THR A 1 120 ? 61.310 35.852 8.408 1.00 12.88 120 THR A CA 1
ATOM 913 C C . THR A 1 120 ? 60.628 37.078 7.838 1.00 15.52 120 THR A C 1
ATOM 914 O O . THR A 1 120 ? 59.406 37.143 7.748 1.00 15.89 120 THR A O 1
ATOM 918 N N . PRO A 1 121 ? 61.397 38.101 7.443 1.00 13.39 121 PRO A N 1
ATOM 919 C CA . PRO A 1 121 ? 60.754 39.336 7.084 1.00 14.32 121 PRO A CA 1
ATOM 920 C C . PRO A 1 121 ? 59.879 39.204 5.807 1.00 13.79 121 PRO A C 1
ATOM 921 O O . PRO A 1 121 ? 58.967 40.015 5.686 1.00 14.93 121 PRO A O 1
ATOM 925 N N . TRP A 1 122 ? 60.129 38.229 4.946 1.00 13.35 122 TRP A N 1
ATOM 926 C CA . TRP A 1 122 ? 59.330 38.155 3.677 1.00 14.08 122 TRP A CA 1
ATOM 927 C C . TRP A 1 122 ? 57.911 37.732 3.979 1.00 14.62 122 TRP A C 1
ATOM 928 O O . TRP A 1 122 ? 57.038 37.753 3.039 1.00 14.79 122 TRP A O 1
ATOM 939 N N . LEU A 1 123 ? 57.643 37.300 5.237 1.00 15.36 123 LEU A N 1
ATOM 940 C CA . LEU A 1 123 ? 56.285 36.889 5.647 1.00 15.98 123 LEU A CA 1
ATOM 941 C C . LEU A 1 123 ? 55.469 38.069 6.176 1.00 16.56 123 LEU A C 1
ATOM 942 O O . LEU A 1 123 ? 54.253 37.962 6.280 1.00 16.45 123 LEU A O 1
ATOM 947 N N . ASP A 1 124 ? 56.177 39.168 6.401 1.00 16.12 124 ASP A N 1
ATOM 948 C CA . ASP A 1 124 ? 55.436 40.378 6.947 1.00 15.22 124 ASP A CA 1
ATOM 949 C C . ASP A 1 124 ? 54.402 40.896 6.006 1.00 18.06 124 ASP A C 1
ATOM 950 O O . ASP A 1 124 ? 54.617 41.055 4.749 1.00 19.69 124 ASP A O 1
ATOM 955 N N . GLY A 1 125 ? 53.228 41.238 6.582 1.00 18.27 125 GLY A N 1
ATOM 956 C CA . GLY A 1 125 ? 52.135 41.554 5.735 1.00 20.28 125 GLY A CA 1
ATOM 957 C C . GLY A 1 125 ? 51.318 40.505 5.114 1.00 19.40 125 GLY A C 1
ATOM 958 O O . GLY A 1 125 ? 50.289 40.807 4.491 1.00 22.39 125 GLY A O 1
ATOM 959 N N . ARG A 1 126 ? 51.746 39.230 5.186 1.00 17.18 126 ARG A N 1
ATOM 960 C CA . ARG A 1 126 ? 51.054 38.223 4.538 1.00 17.87 126 ARG A CA 1
ATOM 961 C C . ARG A 1 126 ? 50.540 37.159 5.520 1.00 15.94 126 ARG A C 1
ATOM 962 O O . ARG A 1 126 ? 49.618 36.424 5.199 1.00 16.98 126 ARG A O 1
ATOM 970 N N . HIS A 1 127 ? 51.164 37.100 6.698 1.00 13.71 127 HIS A N 1
ATOM 971 C CA . HIS A 1 127 ? 50.712 36.173 7.760 1.00 13.89 127 HIS A CA 1
ATOM 972 C C . HIS A 1 127 ? 50.431 36.902 9.029 1.00 14.44 127 HIS A C 1
ATOM 973 O O . HIS A 1 127 ? 51.215 37.754 9.443 1.00 15.38 127 HIS A O 1
ATOM 980 N N . VAL A 1 128 ? 49.302 36.552 9.668 1.00 11.25 128 VAL A N 1
ATOM 981 C CA . VAL A 1 128 ? 48.833 37.281 10.897 1.00 10.89 128 VAL A CA 1
ATOM 982 C C . VAL A 1 128 ? 49.608 36.777 12.127 1.00 11.53 128 VAL A C 1
ATOM 983 O O . VAL A 1 128 ? 49.460 35.552 12.507 1.00 10.53 128 VAL A O 1
ATOM 987 N N . VAL A 1 129 ? 50.472 37.641 12.700 1.00 9.27 129 VAL A N 1
ATOM 988 C CA . VAL A 1 129 ? 51.249 37.302 13.881 1.00 8.50 129 VAL A CA 1
ATOM 989 C C . VAL A 1 129 ? 50.311 37.556 15.060 1.00 12.12 129 VAL A C 1
ATOM 990 O O . VAL A 1 129 ? 49.614 38.623 15.198 1.00 14.92 129 VAL A O 1
ATOM 994 N N . PHE A 1 130 ? 50.292 36.568 15.941 1.00 10.07 130 PHE A N 1
ATOM 995 C CA . PHE A 1 130 ? 49.219 36.632 17.037 1.00 10.91 130 PHE A CA 1
ATOM 996 C C . PHE A 1 130 ? 49.746 36.285 18.424 1.00 11.53 130 PHE A C 1
ATOM 997 O O . PHE A 1 130 ? 48.996 36.315 19.463 1.00 11.26 130 PHE A O 1
ATOM 1005 N N . GLY A 1 131 ? 51.018 35.949 18.484 1.00 9.10 131 GLY A N 1
ATOM 1006 C CA . GLY A 1 131 ? 51.661 35.741 19.794 1.00 10.10 131 GLY A CA 1
ATOM 1007 C C . GLY A 1 131 ? 53.152 35.554 19.698 1.00 10.80 131 GLY A C 1
ATOM 1008 O O . GLY A 1 131 ? 53.797 35.777 18.632 1.00 11.50 131 GLY A O 1
ATOM 1009 N N . LYS A 1 132 ? 53.694 35.173 20.843 1.00 11.76 132 LYS A N 1
ATOM 1010 C CA . LYS A 1 132 ? 55.123 34.816 20.833 1.00 12.77 132 LYS A CA 1
ATOM 1011 C C . LYS A 1 132 ? 55.444 33.793 21.912 1.00 13.84 132 LYS A C 1
ATOM 1012 O O . LYS A 1 132 ? 54.766 33.599 22.914 1.00 12.99 132 LYS A O 1
ATOM 1018 N N . VAL A 1 133 ? 56.557 33.171 21.760 1.00 12.10 133 VAL A N 1
ATOM 1019 C CA . VAL A 1 133 ? 56.966 32.258 22.783 1.00 13.57 133 VAL A CA 1
ATOM 1020 C C . VAL A 1 133 ? 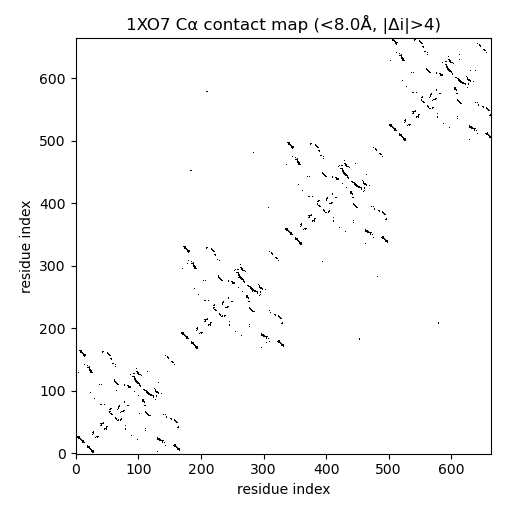57.409 32.958 24.073 1.00 16.16 133 VAL A C 1
ATOM 1021 O O . VAL A 1 133 ? 58.396 33.772 23.987 1.00 17.98 133 VAL A O 1
ATOM 1025 N N . VAL A 1 134 ? 56.789 32.657 25.224 1.00 15.19 134 VAL A N 1
ATOM 1026 C CA . VAL A 1 134 ? 57.222 33.293 26.488 1.00 16.31 134 VAL A CA 1
ATOM 1027 C C . VAL A 1 134 ? 57.996 32.294 27.433 1.00 16.45 134 VAL A C 1
ATOM 1028 O O . VAL A 1 134 ? 58.719 32.778 28.339 1.00 17.38 134 VAL A O 1
ATOM 1032 N N . GLU A 1 135 ? 57.897 30.985 27.162 1.00 18.69 135 GLU A N 1
ATOM 1033 C CA . GLU A 1 135 ? 58.715 29.905 27.845 1.00 21.12 135 GLU A CA 1
ATOM 1034 C C . GLU A 1 135 ? 58.966 28.786 26.934 1.00 20.24 135 GLU A C 1
ATOM 1035 O O . GLU A 1 135 ? 58.132 28.419 26.086 1.00 18.14 135 GLU A O 1
ATOM 1041 N N . GLY A 1 136 ? 60.147 28.162 27.081 1.00 18.07 136 GLY A N 1
ATOM 1042 C CA . GLY A 1 136 ? 60.467 27.038 26.268 1.00 19.97 136 GLY A CA 1
ATOM 1043 C C . GLY A 1 136 ? 60.956 27.197 24.874 1.00 19.06 136 GLY A C 1
ATOM 1044 O O . GLY A 1 136 ? 60.856 26.290 24.056 1.00 17.71 136 GLY A O 1
ATOM 1045 N N . MET A 1 137 ? 61.586 28.358 24.589 1.00 18.41 137 MET A N 1
ATOM 1046 C CA . MET A 1 137 ? 62.328 28.391 23.353 1.00 21.15 137 MET A CA 1
ATOM 1047 C C . MET A 1 137 ? 63.318 27.215 23.191 1.00 21.85 137 MET A C 1
ATOM 1048 O O . MET A 1 137 ? 63.609 26.799 22.083 1.00 20.93 137 MET A O 1
ATOM 1053 N N . ASP A 1 138 ? 63.918 26.743 24.289 1.00 22.27 138 ASP A N 1
ATOM 1054 C CA . ASP A 1 138 ? 64.779 25.555 24.148 1.00 20.69 138 ASP A CA 1
ATOM 1055 C C . ASP A 1 138 ? 64.075 24.261 23.643 1.00 20.28 138 ASP A C 1
ATOM 1056 O O . ASP A 1 138 ? 64.673 23.449 22.979 1.00 21.83 138 ASP A O 1
ATOM 1061 N N . VAL A 1 139 ? 62.794 24.133 23.973 1.00 19.93 139 VAL A N 1
ATOM 1062 C CA . VAL A 1 139 ? 61.974 23.008 23.526 1.00 17.94 139 VAL A CA 1
ATOM 1063 C C . VAL A 1 139 ? 61.684 23.176 22.027 1.00 16.42 139 VAL A C 1
ATOM 1064 O O . VAL A 1 139 ? 61.832 22.259 21.274 1.00 17.73 139 VAL A O 1
ATOM 1068 N N . VAL A 1 140 ? 61.411 24.416 21.610 1.00 17.37 140 VAL A N 1
ATOM 1069 C CA . VAL A 1 140 ? 61.191 24.712 20.146 1.00 17.15 140 VAL A CA 1
ATOM 1070 C C . VAL A 1 140 ? 62.452 24.372 19.378 1.00 18.67 140 VAL A C 1
ATOM 1071 O O . VAL A 1 140 ? 62.360 23.838 18.295 1.00 19.34 140 VAL A O 1
ATOM 1075 N N . LYS A 1 141 ? 63.611 24.659 20.003 1.00 19.31 141 LYS A N 1
ATOM 1076 C CA . LYS A 1 141 ? 64.888 24.324 19.383 1.00 21.22 141 LYS A CA 1
ATOM 1077 C C . LYS A 1 141 ? 65.118 22.838 19.214 1.00 20.77 141 LYS A C 1
ATOM 1078 O O . LYS A 1 141 ? 65.566 22.403 18.128 1.00 20.83 141 LYS A O 1
ATOM 1084 N N . LYS A 1 142 ? 64.720 22.016 20.208 1.00 18.89 142 LYS A N 1
ATOM 1085 C CA . LYS A 1 142 ? 64.845 20.593 20.070 1.00 19.34 142 LYS A CA 1
ATOM 1086 C C . LYS A 1 142 ? 64.044 20.095 18.898 1.00 18.71 142 LYS A C 1
ATOM 1087 O O . LYS A 1 142 ? 64.409 19.128 18.199 1.00 20.96 142 LYS A O 1
ATOM 1093 N N . VAL A 1 143 ? 62.822 20.614 18.781 1.00 16.11 143 VAL A N 1
ATOM 1094 C CA . VAL A 1 143 ? 61.946 20.224 17.698 1.00 15.18 143 VAL A CA 1
ATOM 1095 C C . VAL A 1 143 ? 62.586 20.656 16.346 1.00 17.80 143 VAL A C 1
ATOM 1096 O O . VAL A 1 143 ? 62.601 19.819 15.445 1.00 20.71 143 VAL A O 1
ATOM 1100 N N . GLU A 1 144 ? 63.085 21.885 16.315 1.00 22.24 144 GLU A N 1
ATOM 1101 C CA . GLU A 1 144 ? 63.751 22.509 15.108 1.00 25.24 144 GLU A CA 1
ATOM 1102 C C . GLU A 1 144 ? 64.901 21.632 14.647 1.00 26.06 144 GLU A C 1
ATOM 1103 O O . GLU A 1 144 ? 65.096 21.430 13.411 1.00 27.29 144 GLU A O 1
ATOM 1109 N N . ASN A 1 145 ? 65.624 21.054 15.578 1.00 22.92 145 ASN A N 1
ATOM 1110 C CA . ASN A 1 145 ? 66.752 20.180 15.159 1.00 24.29 145 ASN A CA 1
ATOM 1111 C C . ASN A 1 145 ? 66.453 18.709 14.939 1.00 24.55 145 ASN A C 1
ATOM 1112 O O . ASN A 1 145 ? 67.379 17.902 14.733 1.00 22.86 145 ASN A O 1
ATOM 1117 N N . THR A 1 146 ? 65.179 18.292 15.021 1.00 20.39 146 THR A N 1
ATOM 1118 C CA . THR A 1 146 ? 64.858 16.850 14.871 1.00 20.36 146 THR A CA 1
ATOM 1119 C C . THR A 1 146 ? 65.085 16.370 13.418 1.00 22.05 146 THR A C 1
ATOM 1120 O O . THR A 1 146 ? 64.863 17.142 12.478 1.00 20.35 146 THR A O 1
ATOM 1124 N N . LYS A 1 147 ? 65.529 15.116 13.197 1.00 21.04 147 LYS A N 1
ATOM 1125 C CA . LYS A 1 147 ? 65.848 14.652 11.840 1.00 23.30 147 LYS A CA 1
ATOM 1126 C C . LYS A 1 147 ? 64.549 14.621 10.996 1.00 21.09 147 LYS A C 1
ATOM 1127 O O . LYS A 1 147 ? 63.510 14.103 11.423 1.00 19.17 147 LYS A O 1
ATOM 1133 N N . THR A 1 148 ? 64.630 15.197 9.788 1.00 20.09 148 THR A N 1
ATOM 1134 C CA . THR A 1 148 ? 63.482 15.208 8.818 1.00 18.79 148 THR A CA 1
ATOM 1135 C C . THR A 1 148 ? 63.711 14.465 7.483 1.00 19.98 148 THR A C 1
ATOM 1136 O O . THR A 1 148 ? 64.871 14.273 7.066 1.00 20.26 148 THR A O 1
ATOM 1140 N N . GLY A 1 149 ? 62.600 14.150 6.803 1.00 18.24 149 GLY A N 1
ATOM 1141 C CA . GLY A 1 149 ? 62.505 13.419 5.569 1.00 17.16 149 GLY A CA 1
ATOM 1142 C C . GLY A 1 149 ? 61.907 14.307 4.490 1.00 17.54 149 GLY A C 1
ATOM 1143 O O . GLY A 1 149 ? 62.109 15.566 4.397 1.00 17.07 149 GLY A O 1
ATOM 1144 N N . LEU A 1 150 ? 61.184 13.683 3.570 1.00 16.79 150 LEU A N 1
ATOM 1145 C CA . LEU A 1 150 ? 60.565 14.399 2.470 1.00 15.51 150 LEU A CA 1
ATOM 1146 C C . LEU A 1 150 ? 59.734 15.618 2.893 1.00 14.50 150 LEU A C 1
ATOM 1147 O O . LEU A 1 150 ? 58.922 15.494 3.798 1.00 17.36 150 LEU A O 1
ATOM 1152 N N . ASN A 1 151 ? 59.977 16.759 2.274 1.00 16.57 151 ASN A N 1
ATOM 1153 C CA . ASN A 1 151 ? 59.199 17.959 2.564 1.00 15.43 151 ASN A CA 1
ATOM 1154 C C . ASN A 1 151 ? 59.279 18.331 4.061 1.00 15.89 151 ASN A C 1
ATOM 1155 O O . ASN A 1 151 ? 58.330 18.941 4.637 1.00 15.51 151 ASN A O 1
ATOM 1160 N N . ASP A 1 152 ? 60.415 17.985 4.689 1.00 13.95 152 ASP A N 1
ATOM 1161 C CA . ASP A 1 152 ? 60.762 18.431 6.026 1.00 15.09 152 ASP A CA 1
ATOM 1162 C C . ASP A 1 152 ? 59.849 17.842 7.079 1.00 16.36 152 ASP A C 1
ATOM 1163 O O . ASP A 1 152 ? 59.667 18.457 8.136 1.00 16.67 152 ASP A O 1
ATOM 1168 N N . LYS A 1 153 ? 59.277 16.679 6.780 1.00 14.16 153 LYS A N 1
ATOM 1169 C CA . LYS A 1 153 ? 58.447 15.949 7.781 1.00 14.48 153 LYS A CA 1
ATOM 1170 C C . LYS A 1 153 ? 59.393 15.309 8.789 1.00 16.57 153 LYS A C 1
ATOM 1171 O O . LYS A 1 153 ? 60.255 14.479 8.351 1.00 14.16 153 LYS A O 1
ATOM 1177 N N . PRO A 1 154 ? 59.206 15.498 10.081 1.00 13.37 154 PRO A N 1
ATOM 1178 C CA . PRO A 1 154 ? 60.000 14.786 11.127 1.00 15.77 154 PRO A CA 1
ATOM 1179 C C . PRO A 1 154 ? 59.919 13.251 11.046 1.00 15.15 154 PRO A C 1
ATOM 1180 O O . PRO A 1 154 ? 58.821 12.668 10.838 1.00 16.27 154 PRO A O 1
ATOM 1184 N N . LYS A 1 155 ? 61.080 12.547 10.994 1.00 18.20 155 LYS A N 1
ATOM 1185 C CA . LYS A 1 155 ? 61.132 11.092 10.963 1.00 17.31 155 LYS A CA 1
ATOM 1186 C C . LYS A 1 155 ? 60.372 10.431 12.160 1.00 18.46 155 LYS A C 1
ATOM 1187 O O . LYS A 1 155 ? 59.725 9.419 11.970 1.00 21.93 155 LYS A O 1
ATOM 1193 N N . LYS A 1 156 ? 60.549 10.999 13.344 1.00 19.06 156 LYS A N 1
ATOM 1194 C CA . LYS A 1 156 ? 59.777 10.659 14.543 1.00 19.45 156 LYS A CA 1
ATOM 1195 C C . LYS A 1 156 ? 58.682 11.711 14.718 1.00 20.31 156 LYS A C 1
ATOM 1196 O O . LYS A 1 156 ? 58.931 12.897 14.640 1.00 21.67 156 LYS A O 1
ATOM 1202 N N . ALA A 1 157 ? 57.512 11.257 15.106 1.00 19.16 157 ALA A N 1
ATOM 1203 C CA . ALA A 1 157 ? 56.435 12.201 15.378 1.00 19.22 157 ALA A CA 1
ATOM 1204 C C . ALA A 1 157 ? 56.694 13.193 16.493 1.00 19.32 157 ALA A C 1
ATOM 1205 O O . ALA A 1 157 ? 57.038 12.819 17.637 1.00 18.44 157 ALA A O 1
ATOM 1207 N N . VAL A 1 158 ? 56.498 14.467 16.173 1.00 16.69 158 VAL A N 1
ATOM 1208 C CA . VAL A 1 158 ? 56.615 15.508 17.153 1.00 16.50 158 VAL A CA 1
ATOM 1209 C C . VAL A 1 158 ? 55.180 15.929 17.533 1.00 17.85 158 VAL A C 1
ATOM 1210 O O . VAL A 1 158 ? 54.486 16.493 16.700 1.00 15.06 158 VAL A O 1
ATOM 1214 N N . LYS A 1 159 ? 54.749 15.514 18.732 1.00 15.62 159 LYS A N 1
ATOM 1215 C CA . LYS A 1 159 ? 53.323 15.496 18.998 1.00 16.59 159 LYS A CA 1
ATOM 1216 C C . LYS A 1 159 ? 53.041 16.517 20.134 1.00 13.99 159 LYS A C 1
ATOM 1217 O O . LYS A 1 159 ? 53.808 16.637 21.060 1.00 15.24 159 LYS A O 1
ATOM 1223 N N . ILE A 1 160 ? 51.927 17.270 20.015 1.00 16.38 160 ILE A N 1
ATOM 1224 C CA . ILE A 1 160 ? 51.376 18.043 21.102 1.00 15.50 160 ILE A CA 1
ATOM 1225 C C . ILE A 1 160 ? 50.643 17.063 22.048 1.00 17.18 160 ILE A C 1
ATOM 1226 O O . ILE A 1 160 ? 49.441 16.738 21.852 1.00 16.93 160 ILE A O 1
ATOM 1231 N N . ASN A 1 161 ? 51.378 16.473 22.958 1.00 18.34 161 ASN A N 1
ATOM 1232 C CA . ASN A 1 161 ? 50.794 15.396 23.790 1.00 16.69 161 ASN A CA 1
ATOM 1233 C C . ASN A 1 161 ? 49.632 15.922 24.686 1.00 15.07 161 ASN A C 1
ATOM 1234 O O . ASN A 1 161 ? 48.659 15.152 24.967 1.00 17.19 161 ASN A O 1
ATOM 1239 N N . ASP A 1 162 ? 49.747 17.148 25.110 1.00 13.67 162 ASP A N 1
ATOM 1240 C CA . ASP A 1 162 ? 48.727 17.793 25.926 1.00 14.21 162 ASP A CA 1
ATOM 1241 C C . ASP A 1 162 ? 48.837 19.281 25.653 1.00 15.11 162 ASP A C 1
ATOM 1242 O O . ASP A 1 162 ? 49.895 19.835 25.302 1.00 16.96 162 ASP A O 1
ATOM 1247 N N . CYS A 1 163 ? 47.719 19.972 25.791 1.00 13.60 163 CYS A N 1
ATOM 1248 C CA . CYS A 1 163 ? 47.758 21.390 25.628 1.00 13.68 163 CYS A CA 1
ATOM 1249 C C . CYS A 1 163 ? 46.550 22.024 26.286 1.00 14.48 163 CYS A C 1
ATOM 1250 O O . CYS A 1 163 ? 45.588 21.338 26.577 1.00 14.55 163 CYS A O 1
ATOM 1253 N N . GLY A 1 164 ? 46.594 23.301 26.482 1.00 11.40 164 GLY A N 1
ATOM 1254 C CA . GLY A 1 164 ? 45.499 23.985 27.227 1.00 13.55 164 GLY A CA 1
ATOM 1255 C C . GLY A 1 164 ? 45.740 25.478 27.425 1.00 13.49 164 GLY A C 1
ATOM 1256 O O . GLY A 1 164 ? 46.747 26.052 26.937 1.00 13.38 164 GLY A O 1
ATOM 1257 N N . VAL A 1 165 ? 44.738 26.162 28.067 1.00 11.65 165 VAL A N 1
ATOM 1258 C CA . VAL A 1 165 ? 44.851 27.625 28.296 1.00 11.75 165 VAL A CA 1
ATOM 1259 C C . VAL A 1 165 ? 45.257 27.848 29.770 1.00 12.06 165 VAL A C 1
ATOM 1260 O O . VAL A 1 165 ? 44.560 27.347 30.716 1.00 13.46 165 VAL A O 1
ATOM 1264 N N . LEU A 1 166 ? 46.358 28.583 30.018 1.00 12.00 166 LEU A N 1
ATOM 1265 C CA . LEU A 1 166 ? 46.783 28.896 31.376 1.00 14.85 166 LEU A CA 1
ATOM 1266 C C . LEU A 1 166 ? 45.876 29.940 32.066 1.00 15.59 166 LEU A C 1
ATOM 1267 O O . LEU A 1 166 ? 46.108 30.116 33.280 1.00 17.53 166 LEU A O 1
ATOM 1273 N N . MET B 1 1 ? 18.604 14.518 57.637 1.00 27.52 1 MET B N 1
ATOM 1274 C CA . MET B 1 1 ? 17.541 13.679 56.962 1.00 29.34 1 MET B CA 1
ATOM 1275 C C . MET B 1 1 ? 18.180 12.281 56.681 1.00 25.38 1 MET B C 1
ATOM 1276 O O . MET B 1 1 ? 19.326 12.189 56.202 1.00 24.67 1 MET B O 1
ATOM 1281 N N . PRO B 1 2 ? 17.434 11.196 56.866 1.00 21.27 2 PRO B N 1
ATOM 1282 C CA . PRO B 1 2 ? 17.909 9.901 56.353 1.00 18.26 2 PRO B CA 1
ATOM 1283 C C . PRO B 1 2 ? 18.199 10.089 54.837 1.00 17.48 2 PRO B C 1
ATOM 1284 O O . PRO B 1 2 ? 17.476 10.730 54.077 1.00 17.77 2 PRO B O 1
ATOM 1288 N N . VAL B 1 3 ? 19.269 9.457 54.407 1.00 16.23 3 VAL B N 1
ATOM 1289 C CA . VAL B 1 3 ? 19.727 9.539 52.995 1.00 15.36 3 VAL B CA 1
ATOM 1290 C C . VAL B 1 3 ? 19.132 8.374 52.118 1.00 14.15 3 VAL B C 1
ATOM 1291 O O . VAL B 1 3 ? 19.107 7.153 52.525 1.00 14.46 3 VAL B O 1
ATOM 1295 N N . VAL B 1 4 ? 18.596 8.810 50.936 1.00 14.25 4 VAL B N 1
ATOM 1296 C CA . VAL B 1 4 ? 18.038 7.894 50.001 1.00 13.26 4 VAL B CA 1
ATOM 1297 C C . VAL B 1 4 ? 19.188 7.226 49.280 1.00 14.43 4 VAL B C 1
ATOM 1298 O O . VAL B 1 4 ? 20.015 7.933 48.636 1.00 17.67 4 VAL B O 1
ATOM 1302 N N . THR B 1 5 ? 19.270 5.899 49.375 1.00 13.98 5 THR B N 1
ATOM 1303 C CA . THR B 1 5 ? 20.401 5.094 48.784 1.00 16.10 5 THR B CA 1
ATOM 1304 C C . THR B 1 5 ? 19.954 4.222 47.635 1.00 16.81 5 THR B C 1
ATOM 1305 O O . THR B 1 5 ? 20.790 3.730 46.847 1.00 18.66 5 THR B O 1
ATOM 1309 N N . ASP B 1 6 ? 18.668 3.983 47.517 1.00 15.66 6 ASP B N 1
ATOM 1310 C CA . ASP B 1 6 ? 18.119 3.123 46.466 1.00 17.69 6 ASP B CA 1
ATOM 1311 C C . ASP B 1 6 ? 16.681 3.518 46.295 1.00 17.35 6 ASP B C 1
ATOM 1312 O O . ASP B 1 6 ? 16.110 4.213 47.178 1.00 13.88 6 ASP B O 1
ATOM 1317 N N . LYS B 1 7 ? 16.126 3.188 45.136 1.00 15.66 7 LYS B N 1
ATOM 1318 C CA . LYS B 1 7 ? 14.754 3.541 44.795 1.00 13.91 7 LYS B CA 1
ATOM 1319 C C . LYS B 1 7 ? 13.993 2.329 44.223 1.00 16.55 7 LYS B C 1
ATOM 1320 O O . LYS B 1 7 ? 14.570 1.486 43.498 1.00 17.35 7 LYS B O 1
ATOM 1326 N N . VAL B 1 8 ? 12.739 2.161 44.687 1.00 14.47 8 VAL B N 1
ATOM 1327 C CA . VAL B 1 8 ? 11.813 1.153 44.169 1.00 15.05 8 VAL B CA 1
ATOM 1328 C C . VAL B 1 8 ? 10.677 1.798 43.482 1.00 14.50 8 VAL B C 1
ATOM 1329 O O . VAL B 1 8 ? 10.141 2.822 43.976 1.00 14.64 8 VAL B O 1
ATOM 1333 N N . TYR B 1 9 ? 10.235 1.242 42.361 1.00 14.23 9 TYR B N 1
ATOM 1334 C CA . TYR B 1 9 ? 8.983 1.761 41.746 1.00 14.01 9 TYR B CA 1
ATOM 1335 C C . TYR B 1 9 ? 7.861 0.747 41.831 1.00 13.29 9 TYR B C 1
ATOM 1336 O O . TYR B 1 9 ? 8.058 -0.457 41.867 1.00 12.84 9 TYR B O 1
ATOM 1345 N N . PHE B 1 10 ? 6.649 1.277 41.998 1.00 13.03 10 PHE B N 1
ATOM 1346 C CA . PHE B 1 10 ? 5.429 0.543 41.807 1.00 11.32 10 PHE B CA 1
ATOM 1347 C C . PHE B 1 10 ? 4.566 1.225 40.750 1.00 13.49 10 PHE B C 1
ATOM 1348 O O . PHE B 1 10 ? 4.250 2.462 40.828 1.00 15.69 10 PHE B O 1
ATOM 1356 N N . ASP B 1 11 ? 4.118 0.471 39.732 1.00 14.41 11 ASP B N 1
ATOM 1357 C CA . ASP B 1 11 ? 3.136 0.996 38.801 1.00 14.84 11 ASP B CA 1
ATOM 1358 C C . ASP B 1 11 ? 1.773 0.511 39.262 1.00 14.45 11 ASP B C 1
ATOM 1359 O O . ASP B 1 11 ? 1.538 -0.696 39.357 1.00 14.76 11 ASP B O 1
ATOM 1364 N N . ILE B 1 12 ? 0.907 1.469 39.647 1.00 14.69 12 ILE B N 1
ATOM 1365 C CA . ILE B 1 12 ? -0.359 1.146 40.337 1.00 14.83 12 ILE B CA 1
ATOM 1366 C C . ILE B 1 12 ? -1.541 1.239 39.383 1.00 13.82 12 ILE B C 1
ATOM 1367 O O . ILE B 1 12 ? -1.580 2.115 38.569 1.00 15.00 12 ILE B O 1
ATOM 1372 N N . THR B 1 13 ? -2.463 0.280 39.441 1.00 12.12 13 THR B N 1
ATOM 1373 C CA . THR B 1 13 ? -3.776 0.329 38.792 1.00 12.80 13 THR B CA 1
ATOM 1374 C C . THR B 1 13 ? -4.876 0.315 39.852 1.00 13.69 13 THR B C 1
ATOM 1375 O O . THR B 1 13 ? -4.671 -0.209 40.958 1.00 14.25 13 THR B O 1
ATOM 1379 N N . ILE B 1 14 ? -6.062 0.923 39.524 1.00 11.55 14 ILE B N 1
ATOM 1380 C CA . ILE B 1 14 ? -7.253 0.730 40.336 1.00 12.12 14 ILE B CA 1
ATOM 1381 C C . ILE B 1 14 ? -8.313 0.147 39.438 1.00 14.91 14 ILE B C 1
ATOM 1382 O O . ILE B 1 14 ? -8.626 0.708 38.365 1.00 13.51 14 ILE B O 1
ATOM 1387 N N . GLY B 1 15 ? -8.847 -1.007 39.839 1.00 14.98 15 GLY B N 1
ATOM 1388 C CA . GLY B 1 15 ? -9.812 -1.676 38.936 1.00 18.66 15 GLY B CA 1
ATOM 1389 C C . GLY B 1 15 ? -9.307 -1.853 37.529 1.00 19.34 15 GLY B C 1
ATOM 1390 O O . GLY B 1 15 ? -10.102 -1.709 36.548 1.00 19.65 15 GLY B O 1
ATOM 1391 N N . ASP B 1 16 ? -8.034 -2.243 37.443 1.00 17.47 16 ASP B N 1
ATOM 1392 C CA . ASP B 1 16 ? -7.285 -2.448 36.212 1.00 18.95 16 ASP B CA 1
ATOM 1393 C C . ASP B 1 16 ? -7.087 -1.265 35.328 1.00 18.90 16 ASP B C 1
ATOM 1394 O O . ASP B 1 16 ? -6.681 -1.463 34.131 1.00 22.15 16 ASP B O 1
ATOM 1399 N N . GLU B 1 17 ? -7.325 -0.053 35.835 1.00 15.48 17 GLU B N 1
ATOM 1400 C CA . GLU B 1 17 ? -7.124 1.119 35.024 1.00 15.72 17 GLU B CA 1
ATOM 1401 C C . GLU B 1 17 ? -5.868 1.853 35.539 1.00 17.04 17 GLU B C 1
ATOM 1402 O O . GLU B 1 17 ? -5.669 1.880 36.769 1.00 15.31 17 GLU B O 1
ATOM 1408 N N . PRO B 1 18 ? -5.004 2.365 34.680 1.00 16.26 18 PRO B N 1
ATOM 1409 C CA . PRO B 1 18 ? -3.693 2.925 35.160 1.00 16.40 18 PRO B CA 1
ATOM 1410 C C . PRO B 1 18 ? -3.903 4.187 35.988 1.00 15.35 18 PRO B C 1
ATOM 1411 O O . PRO B 1 18 ? -4.714 5.070 35.652 1.00 14.84 18 PRO B O 1
ATOM 1415 N N . VAL B 1 19 ? -3.125 4.323 37.113 1.00 15.62 19 VAL B N 1
ATOM 1416 C CA . VAL B 1 19 ? -3.133 5.563 37.899 1.00 16.61 19 VAL B CA 1
ATOM 1417 C C . VAL B 1 19 ? -1.792 6.235 37.697 1.00 14.97 19 VAL B C 1
ATOM 1418 O O . VAL B 1 19 ? -1.680 7.479 37.486 1.00 18.30 19 VAL B O 1
ATOM 1422 N N . GLY B 1 20 ? -0.738 5.447 37.877 1.00 15.27 20 GLY B N 1
ATOM 1423 C CA . GLY B 1 20 ? 0.622 5.933 37.638 1.00 15.02 20 GLY B CA 1
ATOM 1424 C C . GLY B 1 20 ? 1.701 5.269 38.471 1.00 14.57 20 GLY B C 1
ATOM 1425 O O . GLY B 1 20 ? 1.416 4.301 39.127 1.00 14.46 20 GLY B O 1
ATOM 1426 N N . ARG B 1 21 ? 2.886 5.885 38.567 1.00 13.44 21 ARG B N 1
ATOM 1427 C CA . ARG B 1 21 ? 4.085 5.258 39.225 1.00 15.07 21 ARG B CA 1
ATOM 1428 C C . ARG B 1 21 ? 4.411 5.989 40.542 1.00 16.09 21 ARG B C 1
ATOM 1429 O O . ARG B 1 21 ? 4.395 7.274 40.601 1.00 16.01 21 ARG B O 1
ATOM 1437 N N . VAL B 1 22 ? 4.492 5.168 41.576 1.00 12.35 22 VAL B N 1
ATOM 1438 C CA . VAL B 1 22 ? 5.059 5.604 42.847 1.00 12.99 22 VAL B CA 1
ATOM 1439 C C . VAL B 1 22 ? 6.507 5.205 42.902 1.00 12.76 22 VAL B C 1
ATOM 1440 O O . VAL B 1 22 ? 6.915 4.050 42.684 1.00 13.94 22 VAL B O 1
ATOM 1444 N N . VAL B 1 23 ? 7.397 6.161 43.220 1.00 12.24 23 VAL B N 1
ATOM 1445 C CA . VAL B 1 23 ? 8.844 5.850 43.472 1.00 12.56 23 VAL B CA 1
ATOM 1446 C C . VAL B 1 23 ? 9.141 6.099 44.962 1.00 12.64 23 VAL B C 1
ATOM 1447 O O . VAL B 1 23 ? 8.796 7.123 45.499 1.00 14.88 23 VAL B O 1
ATOM 1451 N N . ILE B 1 24 ? 9.648 5.072 45.612 1.00 13.18 24 ILE B N 1
ATOM 1452 C CA . ILE B 1 24 ? 9.997 5.066 47.094 1.00 12.49 24 ILE B CA 1
ATOM 1453 C C . ILE B 1 24 ? 11.494 5.153 47.135 1.00 14.02 24 ILE B C 1
ATOM 1454 O O . ILE B 1 24 ? 12.213 4.235 46.654 1.00 13.74 24 ILE B O 1
ATOM 1459 N N . GLY B 1 25 ? 11.956 6.203 47.817 1.00 14.40 25 GLY B N 1
ATOM 1460 C CA . GLY B 1 25 ? 13.360 6.362 48.190 1.00 14.38 25 GLY B CA 1
ATOM 1461 C C . GLY B 1 25 ? 13.633 5.631 49.495 1.00 13.73 25 GLY B C 1
ATOM 1462 O O . GLY B 1 25 ? 12.924 5.764 50.493 1.00 15.40 25 GLY B O 1
ATOM 1463 N N . LEU B 1 26 ? 14.677 4.816 49.520 1.00 13.44 26 LEU B N 1
ATOM 1464 C CA . LEU B 1 26 ? 14.932 3.855 50.575 1.00 12.02 26 LEU B CA 1
ATOM 1465 C C . LEU B 1 26 ? 16.165 4.239 51.445 1.00 12.86 26 LEU B C 1
ATOM 1466 O O . LEU B 1 26 ? 17.186 4.637 50.871 1.00 14.55 26 LEU B O 1
ATOM 1471 N N . PHE B 1 27 ? 16.037 4.127 52.766 1.00 12.39 27 PHE B N 1
ATOM 1472 C CA . PHE B 1 27 ? 17.126 4.581 53.666 1.00 11.28 27 PHE B CA 1
ATOM 1473 C C . PHE B 1 27 ? 18.086 3.405 53.994 1.00 13.10 27 PHE B C 1
ATOM 1474 O O . PHE B 1 27 ? 18.181 2.875 55.151 1.00 14.16 27 PHE B O 1
ATOM 1482 N N . GLY B 1 28 ? 18.919 3.049 52.986 1.00 13.27 28 GLY B N 1
ATOM 1483 C CA . GLY B 1 28 ? 19.690 1.845 53.159 1.00 13.94 28 GLY B CA 1
ATOM 1484 C C . GLY B 1 28 ? 20.942 1.950 54.047 1.00 16.71 28 GLY B C 1
ATOM 1485 O O . GLY B 1 28 ? 21.474 0.882 54.420 1.00 18.46 28 GLY B O 1
ATOM 1486 N N . ASN B 1 29 ? 21.372 3.157 54.301 1.00 15.81 29 ASN B N 1
ATOM 1487 C CA . ASN B 1 29 ? 22.433 3.315 55.296 1.00 18.29 29 ASN B CA 1
ATOM 1488 C C . ASN B 1 29 ? 21.910 3.341 56.729 1.00 18.39 29 ASN B C 1
ATOM 1489 O O . ASN B 1 29 ? 22.724 3.323 57.698 1.00 21.06 29 ASN B O 1
ATOM 1494 N N . ASP B 1 30 ? 20.607 3.435 56.916 1.00 18.07 30 ASP B N 1
ATOM 1495 C CA . ASP B 1 30 ? 20.081 3.463 58.269 1.00 14.91 30 ASP B CA 1
ATOM 1496 C C . ASP B 1 30 ? 19.527 2.109 58.630 1.00 15.34 30 ASP B C 1
ATOM 1497 O O . ASP B 1 30 ? 19.706 1.650 59.771 1.00 15.59 30 ASP B O 1
ATOM 1502 N N . VAL B 1 31 ? 18.786 1.507 57.659 1.00 13.95 31 VAL B N 1
ATOM 1503 C CA . VAL B 1 31 ? 18.073 0.238 57.969 1.00 15.37 31 VAL B CA 1
ATOM 1504 C C . VAL B 1 31 ? 18.354 -0.786 56.825 1.00 14.92 31 VAL B C 1
ATOM 1505 O O . VAL B 1 31 ? 17.478 -1.192 55.972 1.00 13.01 31 VAL B O 1
ATOM 1509 N N . PRO B 1 32 ? 19.623 -1.170 56.717 1.00 14.55 32 PRO B N 1
ATOM 1510 C CA . PRO B 1 32 ? 19.991 -1.958 55.527 1.00 15.11 32 PRO B CA 1
ATOM 1511 C C . PRO B 1 32 ? 19.265 -3.328 55.475 1.00 14.34 32 PRO B C 1
ATOM 1512 O O . PRO B 1 32 ? 18.949 -3.748 54.375 1.00 17.66 32 PRO B O 1
ATOM 1516 N N . LYS B 1 33 ? 18.980 -3.997 56.582 1.00 13.63 33 LYS B N 1
ATOM 1517 C CA . LYS B 1 33 ? 18.302 -5.276 56.486 1.00 15.56 33 LYS B CA 1
ATOM 1518 C C . LYS B 1 33 ? 16.852 -5.124 56.018 1.00 15.93 33 LYS B C 1
ATOM 1519 O O . LYS B 1 33 ? 16.344 -5.976 55.282 1.00 15.10 33 LYS B O 1
ATOM 1525 N N . THR B 1 34 ? 16.198 -4.014 56.417 1.00 16.21 34 THR B N 1
ATOM 1526 C CA . THR B 1 34 ? 14.788 -3.772 56.058 1.00 13.94 34 THR B CA 1
ATOM 1527 C C . THR B 1 34 ? 14.706 -3.309 54.667 1.00 12.34 34 THR B C 1
ATOM 1528 O O . THR B 1 34 ? 13.809 -3.797 53.916 1.00 13.14 34 THR B O 1
ATOM 1532 N N . VAL B 1 35 ? 15.695 -2.514 54.213 1.00 11.77 35 VAL B N 1
ATOM 1533 C CA . VAL B 1 35 ? 15.762 -2.107 52.819 1.00 12.68 35 VAL B CA 1
ATOM 1534 C C . VAL B 1 35 ? 16.079 -3.325 51.887 1.00 13.44 35 VAL B C 1
ATOM 1535 O O . VAL B 1 35 ? 15.449 -3.439 50.807 1.00 13.61 35 VAL B O 1
ATOM 1539 N N . GLU B 1 36 ? 16.976 -4.182 52.312 1.00 15.73 36 GLU B N 1
ATOM 1540 C CA . GLU B 1 36 ? 17.322 -5.380 51.507 1.00 17.77 36 GLU B CA 1
ATOM 1541 C C . GLU B 1 36 ? 16.088 -6.260 51.268 1.00 15.14 36 GLU B C 1
ATOM 1542 O O . GLU B 1 36 ? 15.790 -6.698 50.125 1.00 15.17 36 GLU B O 1
ATOM 1548 N N . ASN B 1 37 ? 15.344 -6.488 52.345 1.00 15.89 37 ASN B N 1
ATOM 1549 C CA . ASN B 1 37 ? 14.068 -7.237 52.184 1.00 15.00 37 ASN B CA 1
ATOM 1550 C C . ASN B 1 37 ? 13.132 -6.591 51.169 1.00 15.98 37 ASN B C 1
ATOM 1551 O O . ASN B 1 37 ? 12.628 -7.232 50.284 1.00 13.18 37 ASN B O 1
ATOM 1556 N N . PHE B 1 38 ? 12.850 -5.280 51.328 1.00 13.23 38 PHE B N 1
ATOM 1557 C CA . PHE B 1 38 ? 11.890 -4.586 50.455 1.00 12.21 38 PHE B CA 1
ATOM 1558 C C . PHE B 1 38 ? 12.398 -4.612 49.019 1.00 13.70 38 PHE B C 1
ATOM 1559 O O . PHE B 1 38 ? 11.603 -4.867 48.090 1.00 12.52 38 PHE B O 1
ATOM 1567 N N . LYS B 1 39 ? 13.711 -4.359 48.819 1.00 14.66 39 LYS B N 1
ATOM 1568 C CA . LYS B 1 39 ? 14.225 -4.442 47.440 1.00 15.42 39 LYS B CA 1
ATOM 1569 C C . LYS B 1 39 ? 14.027 -5.822 46.731 1.00 13.32 39 LYS B C 1
ATOM 1570 O O . LYS B 1 39 ? 13.635 -5.812 45.527 1.00 15.24 39 LYS B O 1
ATOM 1576 N N . GLN B 1 40 ? 14.316 -6.924 47.465 1.00 13.84 40 GLN B N 1
ATOM 1577 C CA . GLN B 1 40 ? 14.245 -8.279 46.893 1.00 15.86 40 GLN B CA 1
ATOM 1578 C C . GLN B 1 40 ? 12.827 -8.622 46.662 1.00 14.76 40 GLN B C 1
ATOM 1579 O O . GLN B 1 40 ? 12.533 -9.328 45.690 1.00 17.62 40 GLN B O 1
ATOM 1585 N N . LEU B 1 41 ? 11.886 -8.116 47.504 1.00 15.22 41 LEU B N 1
ATOM 1586 C CA . LEU B 1 41 ? 10.455 -8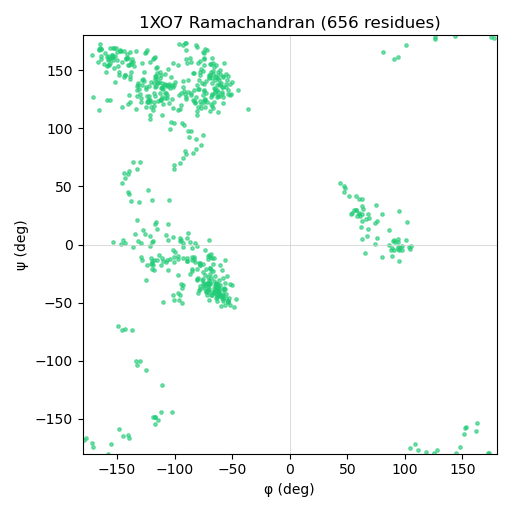.415 47.192 1.00 14.48 41 LEU B CA 1
ATOM 1587 C C . LEU B 1 41 ? 9.955 -7.640 45.996 1.00 14.90 41 LEU B C 1
ATOM 1588 O O . LEU B 1 41 ? 9.062 -8.098 45.234 1.00 13.34 41 LEU B O 1
ATOM 1593 N N . ALA B 1 42 ? 10.471 -6.403 45.847 1.00 14.95 42 ALA B N 1
ATOM 1594 C CA . ALA B 1 42 ? 10.154 -5.592 44.718 1.00 15.40 42 ALA B CA 1
ATOM 1595 C C . ALA B 1 42 ? 10.666 -6.232 43.372 1.00 14.77 42 ALA B C 1
ATOM 1596 O O . ALA B 1 42 ? 9.947 -6.185 42.341 1.00 16.59 42 ALA B O 1
ATOM 1598 N N . SER B 1 43 ? 11.830 -6.835 43.418 1.00 15.54 43 SER B N 1
ATOM 1599 C CA . SER B 1 43 ? 12.376 -7.450 42.171 1.00 16.89 43 SER B CA 1
ATOM 1600 C C . SER B 1 43 ? 11.865 -8.862 41.934 1.00 17.85 43 SER B C 1
ATOM 1601 O O . SER B 1 43 ? 11.933 -9.323 40.769 1.00 17.91 43 SER B O 1
ATOM 1604 N N . GLY B 1 44 ? 11.415 -9.540 43.000 1.00 16.51 44 GLY B N 1
ATOM 1605 C CA . GLY B 1 44 ? 10.897 -10.887 42.941 1.00 18.79 44 GLY B CA 1
ATOM 1606 C C . GLY B 1 44 ? 12.034 -11.881 42.784 1.00 21.19 44 GLY B C 1
ATOM 1607 O O . GLY B 1 44 ? 11.785 -13.004 42.326 1.00 24.16 44 GLY B O 1
ATOM 1608 N N . GLU B 1 45 ? 13.259 -11.471 43.135 1.00 19.53 45 GLU B N 1
ATOM 1609 C CA . GLU B 1 45 ? 14.425 -12.389 42.990 1.00 22.23 45 GLU B CA 1
ATOM 1610 C C . GLU B 1 45 ? 14.291 -13.770 43.574 1.00 22.61 45 GLU B C 1
ATOM 1611 O O . GLU B 1 45 ? 14.901 -14.706 43.059 1.00 21.33 45 GLU B O 1
ATOM 1617 N N . ASN B 1 46 ? 13.594 -13.932 44.707 1.00 20.71 46 ASN B N 1
ATOM 1618 C CA . ASN B 1 46 ? 13.535 -15.213 45.349 1.00 19.43 46 ASN B CA 1
ATOM 1619 C C . ASN B 1 46 ? 12.364 -16.043 44.796 1.00 18.75 46 ASN B C 1
ATOM 1620 O O . ASN B 1 46 ? 12.040 -17.035 45.377 1.00 20.98 46 ASN B O 1
ATOM 1625 N N . GLY B 1 47 ? 11.711 -15.603 43.721 1.00 19.96 47 GLY B N 1
ATOM 1626 C CA . GLY B 1 47 ? 10.530 -16.349 43.322 1.00 21.88 47 GLY B CA 1
ATOM 1627 C C . GLY B 1 47 ? 9.200 -15.931 43.907 1.00 23.49 47 GLY B C 1
ATOM 1628 O O . GLY B 1 47 ? 8.137 -16.495 43.576 1.00 22.05 47 GLY B O 1
ATOM 1629 N N . PHE B 1 48 ? 9.233 -14.869 44.698 1.00 21.82 48 PHE B N 1
ATOM 1630 C CA . PHE B 1 48 ? 8.007 -14.304 45.222 1.00 20.87 48 PHE B CA 1
ATOM 1631 C C . PHE B 1 48 ? 8.233 -12.824 45.488 1.00 19.92 48 PHE B C 1
ATOM 1632 O O . PHE B 1 48 ? 9.369 -12.334 45.498 1.00 18.54 48 PHE B O 1
ATOM 1640 N N . GLY B 1 49 ? 7.155 -12.094 45.753 1.00 16.90 49 GLY B N 1
ATOM 1641 C CA . GLY B 1 49 ? 7.280 -10.664 46.045 1.00 16.22 49 GLY B CA 1
ATOM 1642 C C . GLY B 1 49 ? 6.032 -9.850 45.669 1.00 16.08 49 GLY B C 1
ATOM 1643 O O . GLY B 1 49 ? 4.942 -10.413 45.474 1.00 15.56 49 GLY B O 1
ATOM 1644 N N . TYR B 1 50 ? 6.196 -8.552 45.475 1.00 14.99 50 TYR B N 1
ATOM 16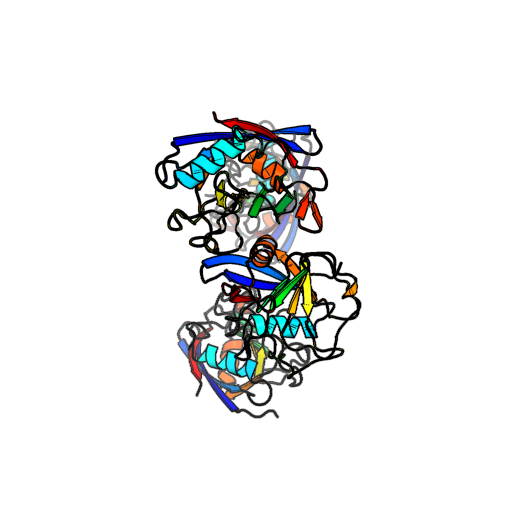45 C CA . TYR B 1 50 ? 5.079 -7.612 45.482 1.00 15.06 50 TYR B CA 1
ATOM 1646 C C . TYR B 1 50 ? 4.306 -7.568 44.171 1.00 14.84 50 TYR B C 1
ATOM 1647 O O . TYR B 1 50 ? 3.188 -7.101 44.177 1.00 14.70 50 TYR B O 1
ATOM 1656 N N . LYS B 1 51 ? 4.907 -8.007 43.038 1.00 14.70 51 LYS B N 1
ATOM 1657 C CA . LYS B 1 51 ? 4.209 -7.882 41.735 1.00 14.92 51 LYS B CA 1
ATOM 1658 C C . LYS B 1 51 ? 2.915 -8.640 41.834 1.00 14.51 51 LYS B C 1
ATOM 1659 O O . LYS B 1 51 ? 2.913 -9.777 42.361 1.00 17.15 51 LYS B O 1
ATOM 1665 N N . GLY B 1 52 ? 1.825 -7.983 41.455 1.00 14.95 52 GLY B N 1
ATOM 1666 C CA . GLY B 1 52 ? 0.506 -8.563 41.443 1.00 14.90 52 GLY B CA 1
ATOM 1667 C C . GLY B 1 52 ? -0.206 -8.473 42.749 1.00 15.48 52 GLY B C 1
ATOM 1668 O O . GLY B 1 52 ? -1.332 -8.961 42.805 1.00 18.33 52 GLY B O 1
ATOM 1669 N N . SER B 1 53 ? 0.401 -7.890 43.797 1.00 14.11 53 SER B N 1
ATOM 1670 C CA . SER B 1 53 ? -0.285 -7.822 45.099 1.00 13.57 53 SER B CA 1
ATOM 1671 C C . SER B 1 53 ? -1.054 -6.516 45.222 1.00 11.99 53 SER B C 1
ATOM 1672 O O . SER B 1 53 ? -0.911 -5.662 44.319 1.00 12.72 53 SER B O 1
ATOM 1675 N N . ILE B 1 54 ? -1.863 -6.389 46.274 1.00 11.91 54 ILE B N 1
ATOM 1676 C CA . ILE B 1 54 ? -2.773 -5.243 46.339 1.00 11.94 54 ILE B CA 1
ATOM 1677 C C . ILE B 1 54 ? -2.565 -4.421 47.634 1.00 14.38 54 ILE B C 1
ATOM 1678 O O . ILE B 1 54 ? -1.867 -4.853 48.547 1.00 12.50 54 ILE B O 1
ATOM 1683 N N . PHE B 1 55 ? -3.147 -3.223 47.660 1.00 13.48 55 PHE B N 1
ATOM 1684 C CA . PHE B 1 55 ? -3.229 -2.470 48.907 1.00 14.25 55 PHE B CA 1
ATOM 1685 C C . PHE B 1 55 ? -4.584 -2.842 49.488 1.00 13.51 55 PHE B C 1
ATOM 1686 O O . PHE B 1 55 ? -5.591 -2.379 48.967 1.00 14.17 55 PHE B O 1
ATOM 1694 N N . HIS B 1 56 ? -4.579 -3.690 50.526 1.00 12.54 56 HIS B N 1
ATOM 1695 C CA . HIS B 1 56 ? -5.785 -4.329 50.917 1.00 14.23 56 HIS B CA 1
ATOM 1696 C C . HIS B 1 56 ? -6.496 -3.472 51.901 1.00 11.63 56 HIS B C 1
ATOM 1697 O O . HIS B 1 56 ? -7.682 -3.762 52.229 1.00 14.84 56 HIS B O 1
ATOM 1704 N N . ARG B 1 57 ? -5.799 -2.461 52.454 1.00 12.26 57 ARG B N 1
ATOM 1705 C CA . ARG B 1 57 ? -6.480 -1.643 53.470 1.00 11.40 57 ARG B CA 1
ATOM 1706 C C . ARG B 1 57 ? -6.200 -0.145 53.078 1.00 12.51 57 ARG B C 1
ATOM 1707 O O . ARG B 1 57 ? -4.992 0.191 52.942 1.00 12.85 57 ARG B O 1
ATOM 1715 N N . VAL B 1 58 ? -7.216 0.767 53.048 1.00 9.54 58 VAL B N 1
ATOM 1716 C CA . VAL B 1 58 ? -6.972 2.148 52.672 1.00 10.18 58 VAL B CA 1
ATOM 1717 C C . VAL B 1 58 ? -7.856 2.925 53.689 1.00 11.44 58 VAL B C 1
ATOM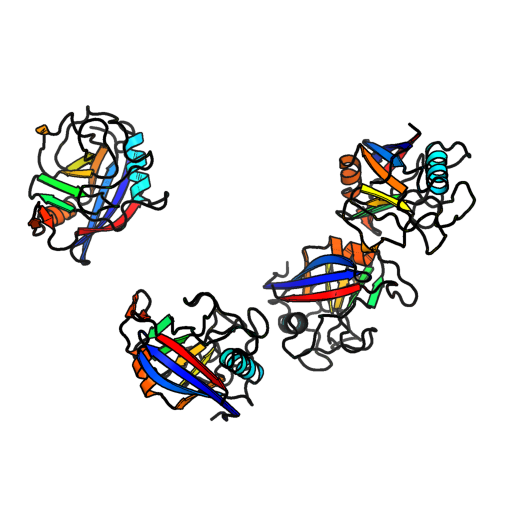 1718 O O . VAL B 1 58 ? -9.021 2.635 53.802 1.00 12.85 58 VAL B O 1
ATOM 1722 N N . ILE B 1 59 ? -7.220 3.813 54.443 1.00 10.83 59 ILE B N 1
ATOM 1723 C CA . ILE B 1 59 ? -7.948 4.731 55.453 1.00 11.63 59 ILE B CA 1
ATOM 1724 C C . ILE B 1 59 ? -7.616 6.160 55.010 1.00 12.00 59 ILE B C 1
ATOM 1725 O O . ILE B 1 59 ? -6.494 6.640 55.232 1.00 11.83 59 ILE B O 1
ATOM 1730 N N . ARG B 1 60 ? -8.647 6.843 54.436 1.00 11.99 60 ARG B N 1
ATOM 1731 C CA . ARG B 1 60 ? -8.409 8.207 53.889 1.00 11.38 60 ARG B CA 1
ATOM 1732 C C . ARG B 1 60 ? -7.910 9.131 55.096 1.00 12.25 60 ARG B C 1
ATOM 1733 O O . ARG B 1 60 ? -8.457 9.128 56.280 1.00 11.28 60 ARG B O 1
ATOM 1741 N N . ASN B 1 61 ? -6.909 9.969 54.767 1.00 12.25 61 ASN B N 1
ATOM 1742 C CA . ASN B 1 61 ? -6.244 10.860 55.743 1.00 11.78 61 ASN B CA 1
ATOM 1743 C C . ASN B 1 61 ? -5.568 10.179 56.894 1.00 11.80 61 ASN B C 1
ATOM 1744 O O . ASN B 1 61 ? -5.443 10.692 58.004 1.00 10.96 61 ASN B O 1
ATOM 1749 N N . PHE B 1 62 ? -5.144 8.928 56.643 1.00 10.86 62 PHE B N 1
ATOM 1750 C CA . PHE B 1 62 ? -4.270 8.234 57.557 1.00 11.23 62 PHE B CA 1
ATOM 1751 C C . PHE B 1 62 ? -3.173 7.518 56.738 1.00 11.54 62 PHE B C 1
ATOM 1752 O O . PHE B 1 62 ? -1.974 7.883 56.806 1.00 11.30 62 PHE B O 1
ATOM 1760 N N . MET B 1 63 ? -3.511 6.419 56.041 1.00 10.05 63 MET B N 1
ATOM 1761 C CA . MET B 1 63 ? -2.445 5.608 55.388 1.00 9.91 63 MET B CA 1
ATOM 1762 C C . MET B 1 63 ? -3.065 4.668 54.385 1.00 12.41 63 MET B C 1
ATOM 1763 O O . MET B 1 63 ? -4.272 4.370 54.385 1.00 13.43 63 MET B O 1
ATOM 1768 N N . ILE B 1 64 ? -2.175 4.064 53.592 1.00 10.28 64 ILE B N 1
ATOM 1769 C CA . ILE B 1 64 ? -2.591 2.948 52.756 1.00 12.10 64 ILE B CA 1
ATOM 1770 C C . ILE B 1 64 ? -1.631 1.770 53.006 1.00 10.38 64 ILE B C 1
ATOM 1771 O O . ILE B 1 64 ? -0.450 1.968 53.276 1.00 11.66 64 ILE B O 1
ATOM 1776 N N . GLN B 1 65 ? -2.169 0.553 53.040 1.00 10.49 65 GLN B N 1
ATOM 1777 C CA . GLN B 1 65 ? -1.327 -0.610 53.399 1.00 10.33 65 GLN B CA 1
ATOM 1778 C C . GLN B 1 65 ? -1.351 -1.748 52.429 1.00 11.72 65 GLN B C 1
ATOM 1779 O O . GLN B 1 65 ? -2.447 -2.091 51.896 1.00 12.43 65 GLN B O 1
ATOM 1785 N N . GLY B 1 66 ? -0.185 -2.381 52.194 1.00 11.34 66 GLY B N 1
ATOM 1786 C CA . GLY B 1 66 ? -0.047 -3.354 51.117 1.00 11.24 66 GLY B CA 1
ATOM 1787 C C . GLY B 1 66 ? 0.935 -4.477 51.611 1.00 12.22 66 GLY B C 1
ATOM 1788 O O . GLY B 1 66 ? 1.342 -4.519 52.786 1.00 12.78 66 GLY B O 1
ATOM 1789 N N . GLY B 1 67 ? 1.399 -5.236 50.627 1.00 12.61 67 GLY B N 1
ATOM 1790 C CA . GLY B 1 67 ? 2.494 -6.173 50.771 1.00 12.41 67 GLY B CA 1
ATOM 1791 C C . GLY B 1 67 ? 2.131 -7.581 51.159 1.00 13.80 67 GLY B C 1
ATOM 1792 O O . GLY B 1 67 ? 3.017 -8.422 51.302 1.00 14.77 67 GLY B O 1
ATOM 1793 N N . ASP B 1 68 ? 0.840 -7.913 51.266 1.00 13.61 68 ASP B N 1
ATOM 1794 C CA . ASP B 1 68 ? 0.431 -9.294 51.490 1.00 11.99 68 ASP B CA 1
ATOM 1795 C C . ASP B 1 68 ? 0.389 -10.157 50.211 1.00 15.44 68 ASP B C 1
ATOM 1796 O O . ASP B 1 68 ? -0.671 -10.370 49.594 1.00 14.00 68 ASP B O 1
ATOM 1801 N N . PHE B 1 69 ? 1.539 -10.697 49.762 1.00 14.85 69 PHE B N 1
ATOM 1802 C CA . PHE B 1 69 ? 1.553 -11.346 48.431 1.00 14.58 69 PHE B CA 1
ATOM 1803 C C . PHE B 1 69 ? 1.272 -12.899 48.567 1.00 15.67 69 PHE B C 1
ATOM 1804 O O . PHE B 1 69 ? 1.260 -13.627 47.543 1.00 19.56 69 PHE B O 1
ATOM 1812 N N . THR B 1 70 ? 1.053 -13.353 49.813 1.00 13.05 70 THR B N 1
ATOM 1813 C CA . THR B 1 70 ? 0.745 -14.760 50.006 1.00 17.19 70 THR B CA 1
ATOM 1814 C C . THR B 1 70 ? -0.749 -15.030 50.116 1.00 17.56 70 THR B C 1
ATOM 1815 O O . THR B 1 70 ? -1.210 -15.974 49.479 1.00 19.08 70 THR B O 1
ATOM 1819 N N . ASN B 1 71 ? -1.462 -14.166 50.853 1.00 17.02 71 ASN B N 1
ATOM 1820 C CA . ASN B 1 71 ? -2.902 -14.367 51.115 1.00 17.22 71 ASN B CA 1
ATOM 1821 C C . ASN B 1 71 ? -3.763 -13.277 50.582 1.00 16.49 71 ASN B C 1
ATOM 1822 O O . ASN B 1 71 ? -5.003 -13.504 50.486 1.00 17.95 71 ASN B O 1
ATOM 1827 N N . PHE B 1 72 ? -3.172 -12.114 50.268 1.00 15.11 72 PHE B N 1
ATOM 1828 C CA . PHE B 1 72 ? -3.876 -10.987 49.643 1.00 15.02 72 PHE B CA 1
ATOM 1829 C C . PHE B 1 72 ? -4.985 -10.385 50.511 1.00 16.71 72 PHE B C 1
ATOM 1830 O O . PHE B 1 72 ? -5.964 -9.776 49.979 1.00 18.18 72 PHE B O 1
ATOM 1838 N N . ASP B 1 73 ? -4.826 -10.436 51.833 1.00 16.14 73 ASP B N 1
ATOM 1839 C CA . ASP B 1 73 ? -6.014 -10.166 52.733 1.00 15.84 73 ASP B CA 1
ATOM 1840 C C . ASP B 1 73 ? -5.571 -9.638 54.071 1.00 16.81 73 ASP B C 1
ATOM 1841 O O . ASP B 1 73 ? -6.421 -9.285 54.952 1.00 17.40 73 ASP B O 1
ATOM 1846 N N . GLY B 1 74 ? -4.275 -9.448 54.252 1.00 13.33 74 GLY B N 1
ATOM 1847 C CA . GLY B 1 74 ? -3.788 -8.880 55.483 1.00 13.85 74 GLY B CA 1
ATOM 1848 C C . GLY B 1 74 ? -3.318 -9.854 56.537 1.00 14.53 74 GLY B C 1
ATOM 1849 O O . GLY B 1 74 ? -2.700 -9.468 57.487 1.00 15.24 74 GLY B O 1
ATOM 1850 N N . THR B 1 75 ? -3.444 -11.141 56.233 1.00 15.48 75 THR B N 1
ATOM 1851 C CA . THR B 1 75 ? -3.037 -12.178 57.149 1.00 15.87 75 THR B CA 1
ATOM 1852 C C . THR B 1 75 ? -1.698 -12.740 56.783 1.00 19.12 75 THR B C 1
ATOM 1853 O O . THR B 1 75 ? -1.082 -13.403 57.655 1.00 21.29 75 THR B O 1
ATOM 1857 N N . GLY B 1 76 ? -1.196 -12.384 55.591 1.00 13.77 76 GLY B N 1
ATOM 1858 C CA . GLY B 1 76 ? -0.021 -13.099 55.112 1.00 15.23 76 GLY B CA 1
ATOM 1859 C C . GLY B 1 76 ? 1.228 -12.251 54.927 1.00 16.95 76 GLY B C 1
ATOM 1860 O O . GLY B 1 76 ? 1.458 -11.183 55.605 1.00 16.72 76 GLY B O 1
ATOM 1861 N N . GLY B 1 77 ? 2.017 -12.705 53.921 1.00 17.24 77 GLY B N 1
ATOM 1862 C CA . GLY B 1 77 ? 3.327 -12.089 53.648 1.00 19.11 77 GLY B CA 1
ATOM 1863 C C . GLY B 1 77 ? 4.467 -12.766 54.437 1.00 18.51 77 GLY B C 1
ATOM 1864 O O . GLY B 1 77 ? 4.223 -13.479 55.428 1.00 18.20 77 GLY B O 1
ATOM 1865 N N . LYS B 1 78 ? 5.691 -12.570 53.934 1.00 18.22 78 LYS B N 1
ATOM 1866 C CA . LYS B 1 78 ? 6.878 -13.149 54.575 1.00 17.59 78 LYS B CA 1
ATOM 1867 C C . LYS B 1 78 ? 8.076 -12.368 54.130 1.00 15.39 78 LYS B C 1
ATOM 1868 O O . LYS B 1 78 ? 8.031 -11.749 53.091 1.00 16.53 78 LYS B O 1
ATOM 1874 N N . SER B 1 79 ? 9.136 -12.337 54.959 1.00 16.36 79 SER B N 1
ATOM 1875 C CA . SER B 1 79 ? 10.327 -11.643 54.555 1.00 14.50 79 SER B CA 1
ATOM 1876 C C . SER B 1 79 ? 11.242 -12.622 53.811 1.00 16.11 79 SER B C 1
ATOM 1877 O O . SER B 1 79 ? 10.971 -13.844 53.809 1.00 16.26 79 SER B O 1
ATOM 1880 N N . ILE B 1 80 ? 12.320 -12.066 53.259 1.00 15.26 80 ILE B N 1
ATOM 1881 C CA . ILE B 1 80 ? 13.326 -12.957 52.608 1.00 15.42 80 ILE B CA 1
ATOM 1882 C C . ILE B 1 80 ? 14.168 -13.746 53.648 1.00 19.33 80 ILE B C 1
ATOM 1883 O O . ILE B 1 80 ? 15.015 -14.604 53.206 1.00 20.11 80 ILE B O 1
ATOM 1888 N N . TYR B 1 81 ? 13.977 -13.490 54.939 1.00 19.85 81 TYR B N 1
ATOM 1889 C CA . TYR B 1 81 ? 14.798 -14.054 56.040 1.00 22.23 81 TYR B CA 1
ATOM 1890 C C . TYR B 1 81 ? 14.063 -15.151 56.752 1.00 26.90 81 TYR B C 1
ATOM 1891 O O . TYR B 1 81 ? 14.658 -15.777 57.610 1.00 29.32 81 TYR B O 1
ATOM 1900 N N . GLY B 1 82 ? 12.757 -15.290 56.493 1.00 29.11 82 GLY B N 1
ATOM 1901 C CA . GLY B 1 82 ? 11.877 -16.090 57.343 1.00 31.36 82 GLY B CA 1
ATOM 1902 C C . GLY B 1 82 ? 10.532 -15.430 57.432 1.00 32.90 82 GLY B C 1
ATOM 1903 O O . GLY B 1 82 ? 10.318 -14.365 56.865 1.00 31.55 82 GLY B O 1
ATOM 1904 N N . THR B 1 83 ? 9.630 -16.066 58.173 1.00 33.76 83 THR B N 1
ATOM 1905 C CA . THR B 1 83 ? 8.350 -15.460 58.479 1.00 35.47 83 THR B CA 1
ATOM 1906 C C . THR B 1 83 ? 8.568 -14.066 58.964 1.00 33.11 83 THR B C 1
ATOM 1907 O O . THR B 1 83 ? 7.898 -13.138 58.423 1.00 34.60 83 THR B O 1
ATOM 1911 N N . ARG B 1 84 ? 9.427 -13.907 60.009 1.00 28.28 84 ARG B N 1
ATOM 1912 C CA . ARG B 1 84 ? 9.497 -12.584 60.673 1.00 26.27 84 ARG B CA 1
ATOM 1913 C C . ARG B 1 84 ? 10.908 -12.165 60.925 1.00 23.27 84 ARG B C 1
ATOM 1914 O O . ARG B 1 84 ? 11.804 -13.027 61.016 1.00 25.67 84 ARG B O 1
ATOM 1922 N N . PHE B 1 85 ? 11.167 -10.868 61.002 1.00 18.83 85 PHE B N 1
ATOM 1923 C CA . PHE B 1 85 ? 12.464 -10.418 61.444 1.00 16.72 85 PHE B CA 1
ATOM 1924 C C . PHE B 1 85 ? 12.357 -9.209 62.351 1.00 18.68 85 PHE B C 1
ATOM 1925 O O . PHE B 1 85 ? 11.291 -8.558 62.412 1.00 16.87 85 PHE B O 1
ATOM 1933 N N . ASP B 1 86 ? 13.420 -8.955 63.131 1.00 18.71 86 ASP B N 1
ATOM 1934 C CA . ASP B 1 86 ? 13.423 -7.940 64.142 1.00 18.00 86 ASP B CA 1
ATOM 1935 C C . ASP B 1 86 ? 13.341 -6.491 63.683 1.00 16.40 86 ASP B C 1
ATOM 1936 O O . ASP B 1 86 ? 13.656 -6.118 62.539 1.00 16.81 86 ASP B O 1
ATOM 1941 N N . ASP B 1 87 ? 12.853 -5.638 64.610 1.00 17.15 87 ASP B N 1
ATOM 1942 C CA . ASP B 1 87 ? 12.851 -4.194 64.352 1.00 15.67 87 ASP B CA 1
ATOM 1943 C C . ASP B 1 87 ? 14.227 -3.633 64.341 1.00 17.54 87 ASP B C 1
ATOM 1944 O O . ASP B 1 87 ? 14.910 -3.590 65.409 1.00 17.31 87 ASP B O 1
ATOM 1949 N N . GLU B 1 88 ? 14.616 -3.159 63.183 1.00 16.80 88 GLU B N 1
ATOM 1950 C CA . GLU B 1 88 ? 16.004 -2.736 62.975 1.00 16.66 88 GLU B CA 1
ATOM 1951 C C . GLU B 1 88 ? 16.243 -1.342 63.540 1.00 16.18 88 GLU B C 1
ATOM 1952 O O . GLU B 1 88 ? 17.362 -1.088 64.001 1.00 15.69 88 GLU B O 1
ATOM 1958 N N . ASN B 1 89 ? 15.258 -0.440 63.572 1.00 14.22 89 ASN B N 1
ATOM 1959 C CA . ASN B 1 89 ? 15.373 0.897 64.069 1.00 15.76 89 ASN B CA 1
ATOM 1960 C C . ASN B 1 89 ? 13.970 1.461 64.259 1.00 17.59 89 ASN B C 1
ATOM 1961 O O . ASN B 1 89 ? 13.208 1.491 63.291 1.00 18.99 89 ASN B O 1
ATOM 1966 N N . LEU B 1 90 ? 13.624 1.747 65.504 1.00 17.99 90 LEU B N 1
ATOM 1967 C CA . LEU B 1 90 ? 12.325 2.388 65.811 1.00 19.43 90 LEU B CA 1
ATOM 1968 C C . LEU B 1 90 ? 12.418 3.843 66.195 1.00 23.53 90 LEU B C 1
ATOM 1969 O O . LEU B 1 90 ? 11.474 4.427 66.822 1.00 24.14 90 LEU B O 1
ATOM 1974 N N . LYS B 1 91 ? 13.541 4.476 65.875 1.00 20.72 91 LYS B N 1
ATOM 1975 C CA . LYS B 1 91 ? 13.763 5.892 66.176 1.00 21.25 91 LYS B CA 1
ATOM 1976 C C . LYS B 1 91 ? 13.496 6.893 65.053 1.00 19.16 91 LYS B C 1
ATOM 1977 O O . LYS B 1 91 ? 13.236 8.087 65.329 1.00 20.75 91 LYS B O 1
ATOM 1983 N N . ILE B 1 92 ? 13.592 6.486 63.781 1.00 16.78 92 ILE B N 1
ATOM 1984 C CA . ILE B 1 92 ? 13.300 7.309 62.643 1.00 17.19 92 ILE B CA 1
ATOM 1985 C C . ILE B 1 92 ? 11.782 7.632 62.682 1.00 16.39 92 ILE B C 1
ATOM 1986 O O . ILE B 1 92 ? 10.947 6.719 62.789 1.00 16.51 92 ILE B O 1
ATOM 1991 N N . LYS B 1 93 ? 11.448 8.888 62.696 1.00 16.93 93 LYS B N 1
ATOM 1992 C CA . LYS B 1 93 ? 10.073 9.241 62.959 1.00 15.65 93 LYS B CA 1
ATOM 1993 C C . LYS B 1 93 ? 9.229 9.217 61.633 1.00 17.33 93 LYS B C 1
ATOM 1994 O O . LYS B 1 93 ? 9.803 9.355 60.510 1.00 16.36 93 LYS B O 1
ATOM 2000 N N . HIS B 1 94 ? 7.900 9.055 61.781 1.00 15.59 94 HIS B N 1
ATOM 2001 C CA . HIS B 1 94 ? 6.975 9.179 60.640 1.00 15.63 94 HIS B CA 1
ATOM 2002 C C . HIS B 1 94 ? 6.728 10.662 60.276 1.00 18.49 94 HIS B C 1
ATOM 2003 O O . HIS B 1 94 ? 6.738 11.551 61.146 1.00 22.65 94 HIS B O 1
ATOM 2010 N N . PHE B 1 95 ? 6.449 10.919 59.006 1.00 15.82 95 PHE B N 1
ATOM 2011 C CA . PHE B 1 95 ? 6.062 12.149 58.526 1.00 14.62 95 PHE B CA 1
ATOM 2012 C C . PHE B 1 95 ? 5.227 11.838 57.225 1.00 14.03 95 PHE B C 1
ATOM 2013 O O . PHE B 1 95 ? 5.265 10.660 56.756 1.00 16.14 95 PHE B O 1
ATOM 2021 N N . VAL B 1 96 ? 4.431 12.834 56.738 1.00 13.94 96 VAL B N 1
ATOM 2022 C CA . VAL B 1 96 ? 3.593 12.536 55.539 1.00 11.40 96 VAL B CA 1
ATOM 2023 C C . VAL B 1 96 ? 4.486 11.931 54.400 1.00 12.14 96 VAL B C 1
ATOM 2024 O O . VAL B 1 96 ? 5.531 12.569 54.037 1.00 13.40 96 VAL B O 1
ATOM 2028 N N . GLY B 1 97 ? 4.048 10.771 53.843 1.00 10.74 97 GLY B N 1
ATOM 2029 C CA . GLY B 1 97 ? 4.886 10.165 52.776 1.00 9.87 97 GLY B CA 1
ATOM 2030 C C . GLY B 1 97 ? 5.846 9.142 53.250 1.00 11.68 97 GLY B C 1
ATOM 2031 O O . GLY B 1 97 ? 6.577 8.569 52.406 1.00 11.45 97 GLY B O 1
ATOM 2032 N N . ALA B 1 98 ? 5.930 8.872 54.559 1.00 10.61 98 ALA B N 1
ATOM 2033 C CA . ALA B 1 98 ? 6.846 7.802 55.044 1.00 10.35 98 ALA B CA 1
ATOM 2034 C C . ALA B 1 98 ? 6.348 6.453 54.653 1.00 12.15 98 ALA B C 1
ATOM 2035 O O . ALA B 1 98 ? 5.134 6.225 54.530 1.00 12.17 98 ALA B O 1
ATOM 2037 N N . VAL B 1 99 ? 7.325 5.588 54.381 1.00 9.24 99 VAL B N 1
ATOM 2038 C CA . VAL B 1 99 ? 7.026 4.147 54.077 1.00 11.29 99 VAL B CA 1
ATOM 2039 C C . VAL B 1 99 ? 7.576 3.368 55.220 1.00 12.79 99 VAL B C 1
ATOM 2040 O O . VAL B 1 99 ? 8.745 3.612 55.682 1.00 12.23 99 VAL B O 1
ATOM 2044 N N . SER B 1 100 ? 6.721 2.535 55.895 1.00 10.60 100 SER B N 1
ATOM 2045 C CA . SER B 1 100 ? 7.022 2.006 57.193 1.00 9.89 100 SER B CA 1
ATOM 2046 C C . SER B 1 100 ? 6.486 0.563 57.251 1.00 10.64 100 SER B C 1
ATOM 2047 O O . SER B 1 100 ? 5.544 0.235 56.507 1.00 12.32 100 SER B O 1
ATOM 2050 N N . MET B 1 101 ? 7.162 -0.331 57.963 1.00 12.30 101 MET B N 1
ATOM 2051 C CA . MET B 1 101 ? 6.676 -1.698 58.122 1.00 13.09 101 MET B CA 1
ATOM 2052 C C . MET B 1 101 ? 5.471 -1.879 59.034 1.00 12.18 101 MET B C 1
ATOM 2053 O O . MET B 1 101 ? 5.475 -1.461 60.156 1.00 12.83 101 MET B O 1
ATOM 2058 N N . ALA B 1 102 ? 4.488 -2.581 58.526 1.00 12.15 102 ALA B N 1
ATOM 2059 C CA . ALA B 1 102 ? 3.449 -3.134 59.368 1.00 11.43 102 ALA B CA 1
ATOM 2060 C C . ALA B 1 102 ? 3.949 -4.221 60.239 1.00 14.30 102 ALA B C 1
ATOM 2061 O O . ALA B 1 102 ? 4.959 -4.895 59.906 1.00 14.98 102 ALA B O 1
ATOM 2063 N N . ASN B 1 103 ? 3.284 -4.472 61.372 1.00 13.65 103 ASN B N 1
ATOM 2064 C CA . ASN B 1 103 ? 3.703 -5.661 62.125 1.00 14.03 103 ASN B CA 1
ATOM 2065 C C . ASN B 1 103 ? 2.549 -6.161 62.994 1.00 18.54 103 ASN B C 1
ATOM 2066 O O . ASN B 1 103 ? 1.432 -5.570 63.036 1.00 20.24 103 ASN B O 1
ATOM 2071 N N . ALA B 1 104 ? 2.908 -7.129 63.830 1.00 17.48 104 ALA B N 1
ATOM 2072 C CA . ALA B 1 104 ? 1.990 -7.639 64.841 1.00 18.62 104 ALA B CA 1
ATOM 2073 C C . ALA B 1 104 ? 2.564 -7.526 66.203 1.00 20.42 104 ALA B C 1
ATOM 2074 O O . ALA B 1 104 ? 2.509 -8.495 66.988 1.00 24.07 104 ALA B O 1
ATOM 2076 N N . GLY B 1 105 ? 3.123 -6.363 66.510 1.00 17.47 105 GLY B N 1
ATOM 2077 C CA . GLY B 1 105 ? 3.847 -6.154 67.745 1.00 19.24 105 GLY B CA 1
ATOM 2078 C C . GLY B 1 105 ? 5.355 -6.133 67.532 1.00 19.11 105 GLY B C 1
ATOM 2079 O O . GLY B 1 105 ? 5.833 -6.269 66.385 1.00 19.08 105 GLY B O 1
ATOM 2080 N N . PRO B 1 106 ? 6.119 -6.046 68.597 1.00 20.77 106 PRO B N 1
ATOM 2081 C CA . PRO B 1 106 ? 7.601 -6.014 68.460 1.00 19.99 106 PRO B CA 1
ATOM 2082 C C . PRO B 1 106 ? 8.208 -7.190 67.642 1.00 21.43 106 PRO B C 1
ATOM 2083 O O . PRO B 1 106 ? 7.728 -8.344 67.713 1.00 19.92 106 PRO B O 1
ATOM 2087 N N . ASN B 1 107 ? 9.285 -6.925 66.881 1.00 18.04 107 ASN B N 1
ATOM 2088 C CA . ASN B 1 107 ? 10.040 -7.948 66.136 1.00 17.23 107 ASN B CA 1
ATOM 2089 C C . ASN B 1 107 ? 9.242 -8.937 65.314 1.00 16.91 107 ASN B C 1
ATOM 2090 O O . ASN B 1 107 ? 9.488 -10.206 65.367 1.00 19.68 107 ASN B O 1
ATOM 2095 N N . SER B 1 108 ? 8.261 -8.378 64.587 1.00 15.49 108 SER B N 1
ATOM 2096 C CA . SER B 1 108 ? 7.384 -9.181 63.749 1.00 16.65 108 SER B CA 1
ATOM 2097 C C . SER B 1 108 ? 7.208 -8.676 62.323 1.00 17.98 108 SER B C 1
ATOM 2098 O O . SER B 1 108 ? 6.140 -8.870 61.682 1.00 18.62 108 SER B O 1
ATOM 2101 N N . ASN B 1 109 ? 8.306 -8.138 61.754 1.00 16.72 109 ASN B N 1
ATOM 2102 C CA . ASN B 1 109 ? 8.265 -7.626 60.362 1.00 16.10 109 ASN B CA 1
ATOM 2103 C C . ASN B 1 109 ? 8.252 -8.802 59.406 1.00 15.57 109 ASN B C 1
ATOM 2104 O O . ASN B 1 109 ? 9.016 -9.712 59.561 1.00 15.45 109 ASN B O 1
ATOM 2109 N N . GLY B 1 110 ? 7.418 -8.711 58.333 1.00 15.13 110 GLY B N 1
ATOM 2110 C CA . GLY B 1 110 ? 7.396 -9.762 57.293 1.00 14.51 110 GLY B CA 1
ATOM 2111 C C . GLY B 1 110 ? 7.522 -9.021 55.960 1.00 15.55 110 GLY B C 1
ATOM 2112 O O . GLY B 1 110 ? 8.636 -8.599 55.551 1.00 17.45 110 GLY B O 1
ATOM 2113 N N . SER B 1 111 ? 6.406 -8.808 55.243 1.00 13.21 111 SER B N 1
ATOM 2114 C CA . SER B 1 111 ? 6.447 -8.036 54.016 1.00 13.06 111 SER B CA 1
ATOM 2115 C C . SER B 1 111 ? 5.404 -6.915 53.952 1.00 12.28 111 SER B C 1
ATOM 2116 O O . SER B 1 111 ? 5.494 -6.142 52.992 1.00 12.34 111 SER B O 1
ATOM 2119 N N . GLN B 1 112 ? 4.454 -6.885 54.875 1.00 13.02 112 GLN B N 1
ATOM 2120 C CA . GLN B 1 112 ? 3.469 -5.839 54.732 1.00 12.60 112 GLN B CA 1
ATOM 2121 C C . GLN B 1 112 ? 4.042 -4.476 55.157 1.00 11.21 112 GLN B C 1
ATOM 2122 O O . GLN B 1 112 ? 4.947 -4.377 56.075 1.00 11.46 112 GLN B O 1
ATOM 2128 N N . PHE B 1 113 ? 3.544 -3.429 54.528 1.00 11.39 113 PHE B N 1
ATOM 2129 C CA . PHE B 1 113 ? 4.119 -2.079 54.703 1.00 10.20 113 PHE B CA 1
ATOM 2130 C C . PHE B 1 113 ? 2.941 -1.097 54.570 1.00 10.46 113 PHE B C 1
ATOM 2131 O O . PHE B 1 113 ? 1.944 -1.381 53.913 1.00 10.94 113 PHE B O 1
ATOM 2139 N N . PHE B 1 114 ? 3.176 0.176 54.960 1.00 11.61 114 PHE B N 1
ATOM 2140 C CA . PHE B 1 114 ? 2.150 1.146 54.707 1.00 9.42 114 PHE B CA 1
ATOM 2141 C C . PHE B 1 114 ? 2.823 2.487 54.288 1.00 9.35 114 PHE B C 1
ATOM 2142 O O . PHE B 1 114 ? 4.034 2.687 54.582 1.00 11.51 114 PHE B O 1
ATOM 2150 N N . VAL B 1 115 ? 2.043 3.397 53.699 1.00 11.23 115 VAL B N 1
ATOM 2151 C CA . VAL B 1 115 ? 2.554 4.700 53.337 1.00 8.70 115 VAL B CA 1
ATOM 2152 C C . VAL B 1 115 ? 1.612 5.666 54.046 1.00 11.98 115 VAL B C 1
ATOM 2153 O O . VAL B 1 115 ? 0.397 5.570 53.828 1.00 11.95 115 VAL B O 1
ATOM 2157 N N . THR B 1 116 ? 2.181 6.595 54.817 1.00 10.09 116 THR B N 1
ATOM 2158 C CA . THR B 1 116 ? 1.307 7.576 55.499 1.00 12.20 116 THR B CA 1
ATOM 2159 C C . THR B 1 116 ? 0.927 8.785 54.607 1.00 12.96 116 THR B C 1
ATOM 2160 O O . THR B 1 116 ? 1.703 9.224 53.716 1.00 12.81 116 THR B O 1
ATOM 2164 N N . THR B 1 117 ? -0.286 9.324 54.824 1.00 12.10 117 THR B N 1
ATOM 2165 C CA . THR B 1 117 ? -0.739 10.454 54.067 1.00 13.45 117 THR B CA 1
ATOM 2166 C C . THR B 1 117 ? -1.078 11.644 54.950 1.00 14.93 117 THR B C 1
ATOM 2167 O O . THR B 1 117 ? -1.591 12.655 54.449 1.00 15.22 117 THR B O 1
ATOM 2171 N N . ALA B 1 118 ? -0.762 11.502 56.245 1.00 13.10 118 ALA B N 1
ATOM 2172 C CA . ALA B 1 118 ? -1.090 12.559 57.226 1.00 11.45 118 ALA B CA 1
ATOM 2173 C C . ALA B 1 118 ? -0.043 12.446 58.299 1.00 12.13 118 ALA B C 1
ATOM 2174 O O . ALA B 1 118 ? 0.693 11.437 58.366 1.00 13.09 118 ALA B O 1
ATOM 2176 N N . PRO B 1 119 ? 0.056 13.418 59.209 1.00 12.82 119 PRO B N 1
ATOM 2177 C CA . PRO B 1 119 ? 0.959 13.266 60.400 1.00 13.96 119 PRO B CA 1
ATOM 2178 C C . PRO B 1 119 ? 0.466 12.058 61.218 1.00 11.93 119 PRO B C 1
ATOM 2179 O O . PRO B 1 119 ? -0.815 11.832 61.427 1.00 14.12 119 PRO B O 1
ATOM 2183 N N . THR B 1 120 ? 1.433 11.224 61.715 1.00 13.18 120 THR B N 1
ATOM 2184 C CA . THR B 1 120 ? 1.113 10.016 62.489 1.00 13.03 120 THR B CA 1
ATOM 2185 C C . THR B 1 120 ? 2.203 9.826 63.543 1.00 13.08 120 THR B C 1
ATOM 2186 O O . THR B 1 120 ? 2.805 8.751 63.613 1.00 13.73 120 THR B O 1
ATOM 2190 N N . PRO B 1 121 ? 2.468 10.849 64.337 1.00 14.45 121 PRO B N 1
ATOM 2191 C CA . PRO B 1 121 ? 3.532 10.746 65.370 1.00 15.35 121 PRO B CA 1
ATOM 2192 C C . PRO B 1 121 ? 3.319 9.609 66.370 1.00 16.54 121 PRO B C 1
ATOM 2193 O O . PRO B 1 121 ? 4.267 9.080 67.017 1.00 14.97 121 PRO B O 1
ATOM 2197 N N . TRP B 1 122 ? 2.067 9.262 66.612 1.00 14.87 122 TRP B N 1
ATOM 2198 C CA . TRP B 1 122 ? 1.796 8.174 67.564 1.00 14.77 122 TRP B CA 1
ATOM 2199 C C . TRP B 1 122 ? 2.310 6.846 67.075 1.00 17.07 122 TRP B C 1
ATOM 2200 O O . TRP B 1 122 ? 2.323 5.879 67.856 1.00 18.20 122 TRP B O 1
ATOM 2211 N N . LEU B 1 123 ? 2.715 6.743 65.770 1.00 14.30 123 LEU B N 1
ATOM 2212 C CA . LEU B 1 123 ? 3.300 5.442 65.300 1.00 13.14 123 LEU B CA 1
ATOM 2213 C C . LEU B 1 123 ? 4.809 5.371 65.623 1.00 14.88 123 LEU B C 1
ATOM 2214 O O . LEU B 1 123 ? 5.425 4.314 65.494 1.00 14.96 123 LEU B O 1
ATOM 2219 N N . ASP B 1 124 ? 5.366 6.514 65.973 1.00 15.67 124 ASP B N 1
ATOM 2220 C CA . ASP B 1 124 ? 6.792 6.545 66.263 1.00 16.21 124 ASP B CA 1
ATOM 2221 C C . ASP B 1 124 ? 7.137 5.592 67.403 1.00 15.62 124 ASP B C 1
ATOM 2222 O O . ASP B 1 124 ? 6.444 5.523 68.461 1.00 16.40 124 ASP B O 1
ATOM 2227 N N . GLY B 1 125 ? 8.165 4.757 67.191 1.00 15.32 125 GLY B N 1
ATOM 2228 C CA . GLY B 1 125 ? 8.632 3.819 68.192 1.00 17.71 125 GLY B CA 1
ATOM 2229 C C . GLY B 1 125 ? 7.925 2.474 68.069 1.00 17.31 125 GLY B C 1
ATOM 2230 O O . GLY B 1 125 ? 8.178 1.566 68.815 1.00 21.10 125 GLY B O 1
ATOM 2231 N N . ARG B 1 126 ? 6.947 2.365 67.176 1.00 15.54 126 ARG B N 1
ATOM 2232 C CA . ARG B 1 126 ? 6.196 1.120 67.031 1.00 16.87 126 ARG B CA 1
ATOM 2233 C C . ARG B 1 126 ? 6.311 0.430 65.638 1.00 16.69 126 ARG B C 1
ATOM 2234 O O . ARG B 1 126 ? 5.794 -0.690 65.445 1.00 18.02 126 ARG B O 1
ATOM 2242 N N . HIS B 1 127 ? 6.855 1.168 64.633 1.00 15.43 127 HIS B N 1
ATOM 2243 C CA . HIS B 1 127 ? 6.979 0.589 63.298 1.00 14.73 127 HIS B CA 1
ATOM 2244 C C . HIS B 1 127 ? 8.272 1.118 62.761 1.00 13.54 127 HIS B C 1
ATOM 2245 O O . HIS B 1 127 ? 8.683 2.271 62.984 1.00 18.41 127 HIS B O 1
ATOM 2252 N N . VAL B 1 128 ? 8.940 0.282 61.982 1.00 11.89 128 VAL B N 1
ATOM 2253 C CA . VAL B 1 128 ? 10.191 0.686 61.356 1.00 13.03 128 VAL B CA 1
ATOM 2254 C C . VAL B 1 128 ? 10.006 1.527 60.077 1.00 12.49 128 VAL B C 1
ATOM 2255 O O . VAL B 1 128 ? 9.539 0.988 59.035 1.00 12.48 128 VAL B O 1
ATOM 2259 N N . VAL B 1 129 ? 10.436 2.811 60.084 1.00 12.54 129 VAL B N 1
ATOM 2260 C CA . VAL B 1 129 ? 10.373 3.691 58.931 1.00 11.25 129 VAL B CA 1
ATOM 2261 C C . VAL B 1 129 ? 11.604 3.405 58.073 1.00 12.03 129 VAL B C 1
ATOM 2262 O O . VAL B 1 129 ? 12.753 3.441 58.572 1.00 12.88 129 VAL B O 1
ATOM 2266 N N . PHE B 1 130 ? 11.384 3.062 56.817 1.00 9.27 130 PHE B N 1
ATOM 2267 C CA . PHE B 1 130 ? 12.548 2.664 55.965 1.00 11.22 130 PHE B CA 1
ATOM 2268 C C . PHE B 1 130 ? 12.643 3.373 54.625 1.00 13.15 130 PHE B C 1
ATOM 2269 O O . PHE B 1 130 ? 13.534 3.123 53.817 1.00 13.48 130 PHE B O 1
ATOM 2277 N N . GLY B 1 131 ? 11.734 4.267 54.361 1.00 11.25 131 GLY B N 1
ATOM 2278 C CA . GLY B 1 131 ? 11.831 5.047 53.118 1.00 11.81 131 GLY B CA 1
ATOM 2279 C C . GLY B 1 131 ? 10.798 6.184 53.101 1.00 11.58 131 GLY B C 1
ATOM 2280 O O . GLY B 1 131 ? 10.063 6.464 54.108 1.00 12.15 131 GLY B O 1
ATOM 2281 N N . LYS B 1 132 ? 10.737 6.866 51.962 1.00 11.21 132 LYS B N 1
ATOM 2282 C CA . LYS B 1 132 ? 9.753 7.944 51.753 1.00 11.46 132 LYS B CA 1
ATOM 2283 C C . LYS B 1 132 ? 9.334 7.922 50.301 1.00 14.30 132 LYS B C 1
ATOM 2284 O O . LYS B 1 132 ? 10.146 7.546 49.386 1.00 13.73 132 LYS B O 1
ATOM 2290 N N . VAL B 1 133 ? 8.136 8.479 50.060 1.00 11.45 133 VAL B N 1
ATOM 2291 C CA . VAL B 1 133 ? 7.756 8.674 48.651 1.00 12.99 133 VAL B CA 1
ATOM 2292 C C . VAL B 1 133 ? 8.555 9.815 48.066 1.00 12.45 133 VAL B C 1
ATOM 2293 O O . VAL B 1 133 ? 8.545 10.948 48.600 1.00 15.02 133 VAL B O 1
ATOM 2297 N N . VAL B 1 134 ? 9.256 9.539 46.985 1.00 11.40 134 VAL B N 1
ATOM 2298 C CA . VAL B 1 134 ? 10.020 10.577 46.260 1.00 13.52 134 VAL B CA 1
ATOM 2299 C C . VAL B 1 134 ? 9.461 11.086 44.914 1.00 15.45 134 VAL B C 1
ATOM 2300 O O . VAL B 1 134 ? 9.854 12.178 44.412 1.00 16.10 134 VAL B O 1
ATOM 2304 N N . GLU B 1 135 ? 8.639 10.294 44.309 1.00 14.02 135 GLU B N 1
ATOM 2305 C CA . GLU B 1 135 ? 7.891 10.644 43.122 1.00 13.61 135 GLU B CA 1
ATOM 2306 C C . GLU B 1 135 ? 6.553 10.012 43.182 1.00 15.34 135 GLU B C 1
ATOM 2307 O O . GLU B 1 135 ? 6.450 8.884 43.728 1.00 13.60 135 GLU B O 1
ATOM 2313 N N . GLY B 1 136 ? 5.529 10.753 42.654 1.00 16.25 136 GLY B N 1
ATOM 2314 C CA . GLY B 1 136 ? 4.178 10.178 42.560 1.00 14.56 136 GLY B CA 1
ATOM 2315 C C . GLY B 1 136 ? 3.386 10.059 43.833 1.00 14.52 136 GLY B C 1
ATOM 2316 O O . GLY B 1 136 ? 2.507 9.191 44.045 1.00 13.68 136 GLY B O 1
ATOM 2317 N N . MET B 1 137 ? 3.616 11.049 44.712 1.00 13.87 137 MET B N 1
ATOM 2318 C CA . MET B 1 137 ? 2.661 11.208 45.830 1.00 13.74 137 MET B CA 1
ATOM 2319 C C . MET B 1 137 ? 1.258 11.460 45.359 1.00 13.97 137 MET B C 1
ATOM 2320 O O . MET B 1 137 ? 0.338 11.021 46.068 1.00 11.96 137 MET B O 1
ATOM 2325 N N . ASP B 1 138 ? 1.097 11.958 44.121 1.00 12.87 138 ASP B N 1
ATOM 2326 C CA . ASP B 1 138 ? -0.237 12.117 43.543 1.00 11.25 138 ASP B CA 1
ATOM 2327 C C . ASP B 1 138 ? -0.920 10.764 43.419 1.00 12.90 138 ASP B C 1
ATOM 2328 O O . ASP B 1 138 ? -2.138 10.686 43.597 1.00 14.29 138 ASP B O 1
ATOM 2333 N N . VAL B 1 139 ? -0.147 9.744 43.095 1.00 11.26 139 VAL B N 1
ATOM 2334 C CA . VAL B 1 139 ? -0.783 8.427 42.883 1.00 11.21 139 VAL B CA 1
ATOM 2335 C C . VAL B 1 139 ? -1.203 7.942 44.180 1.00 12.18 139 VAL B C 1
ATOM 2336 O O . VAL B 1 139 ? -2.254 7.336 44.301 1.00 12.04 139 VAL B O 1
ATOM 2340 N N . VAL B 1 140 ? -0.368 8.121 45.226 1.00 11.14 140 VAL B N 1
ATOM 2341 C CA . VAL B 1 140 ? -0.749 7.703 46.536 1.00 12.13 140 VAL B CA 1
ATOM 2342 C C . VAL B 1 140 ? -2.078 8.393 47.001 1.00 12.20 140 VAL B C 1
ATOM 2343 O O . VAL B 1 140 ? -2.956 7.711 47.550 1.00 11.32 140 VAL B O 1
ATOM 2347 N N . LYS B 1 141 ? -2.201 9.685 46.739 1.00 11.62 141 LYS B N 1
ATOM 2348 C CA . LYS B 1 141 ? -3.434 10.434 47.080 1.00 11.42 141 LYS B CA 1
ATOM 2349 C C . LYS B 1 141 ? -4.647 9.933 46.280 1.00 13.31 141 LYS B C 1
ATOM 2350 O O . LYS B 1 141 ? -5.774 9.860 46.818 1.00 14.20 141 LYS B O 1
ATOM 2356 N N . LYS B 1 142 ? -4.393 9.540 45.050 1.00 10.29 142 LYS B N 1
ATOM 2357 C CA . LYS B 1 142 ? -5.465 8.960 44.199 1.00 9.14 142 LYS B CA 1
ATOM 2358 C C . LYS B 1 142 ? -5.959 7.662 44.819 1.00 9.28 142 LYS B C 1
ATOM 2359 O O . LYS B 1 142 ? -7.241 7.405 44.847 1.00 12.09 142 LYS B O 1
ATOM 2365 N N . VAL B 1 143 ? -4.995 6.799 45.179 1.00 10.87 143 VAL B N 1
ATOM 2366 C CA . VAL B 1 143 ? -5.387 5.596 45.903 1.00 9.48 143 VAL B CA 1
ATOM 2367 C C . VAL B 1 143 ? -6.106 5.893 47.181 1.00 10.96 143 VAL B C 1
ATOM 2368 O O . VAL B 1 143 ? -7.125 5.235 47.524 1.00 11.96 143 VAL B O 1
ATOM 2372 N N . GLU B 1 144 ? -5.559 6.817 47.967 1.00 11.14 144 GLU B N 1
ATOM 2373 C CA . GLU B 1 144 ? -6.133 7.176 49.293 1.00 15.33 144 GLU B CA 1
ATOM 2374 C C . GLU B 1 144 ? -7.591 7.583 49.233 1.00 13.98 144 GLU B C 1
ATOM 2375 O O . GLU B 1 144 ? -8.353 7.400 50.222 1.00 13.43 144 GLU B O 1
ATOM 2381 N N . ASN B 1 145 ? -8.010 8.103 48.073 1.00 13.31 145 ASN B N 1
ATOM 2382 C CA . ASN B 1 145 ? -9.375 8.581 47.925 1.00 16.63 145 ASN B CA 1
ATOM 2383 C C . ASN B 1 145 ? -10.290 7.555 47.323 1.00 16.00 145 ASN B C 1
ATOM 2384 O O . ASN B 1 145 ? -11.498 7.851 47.160 1.00 17.17 145 ASN B O 1
ATOM 2389 N N . THR B 1 146 ? -9.786 6.355 47.058 1.00 13.60 146 THR B N 1
ATOM 2390 C CA . THR B 1 146 ? -10.609 5.328 46.446 1.00 12.72 146 THR B CA 1
ATOM 2391 C C . THR B 1 146 ? -11.680 4.820 47.434 1.00 12.42 146 THR B C 1
ATOM 2392 O O . THR B 1 146 ? -11.470 4.673 48.670 1.00 14.40 146 THR B O 1
ATOM 2396 N N . LYS B 1 147 ? -12.863 4.527 46.873 1.00 13.10 147 LYS B N 1
ATOM 2397 C CA . LYS B 1 147 ? -13.922 4.156 47.809 1.00 15.16 147 LYS B CA 1
ATOM 2398 C C . LYS B 1 147 ? -13.649 2.784 48.441 1.00 15.90 147 LYS B C 1
ATOM 2399 O O . LYS B 1 147 ? -13.186 1.886 47.751 1.00 14.22 147 LYS B O 1
ATOM 2405 N N . THR B 1 148 ? -14.021 2.658 49.708 1.00 15.44 148 THR B N 1
ATOM 2406 C CA . THR B 1 148 ? -13.866 1.380 50.459 1.00 13.53 148 THR B CA 1
ATOM 2407 C C . THR B 1 148 ? -15.160 0.938 50.940 1.00 16.00 148 THR B C 1
ATOM 2408 O O . THR B 1 148 ? -16.094 1.732 51.109 1.00 17.15 148 THR B O 1
ATOM 2412 N N . GLY B 1 149 ? -15.244 -0.360 51.183 1.00 15.21 149 GLY B N 1
ATOM 2413 C CA . GLY B 1 149 ? -16.476 -1.006 51.609 1.00 19.86 149 GLY B CA 1
ATOM 2414 C C . GLY B 1 149 ? -16.274 -1.421 53.031 1.00 20.07 149 GLY B C 1
ATOM 2415 O O . GLY B 1 149 ? -15.959 -0.597 53.910 1.00 24.02 149 GLY B O 1
ATOM 2416 N N . LEU B 1 150 ? -16.399 -2.720 53.315 1.00 18.56 150 LEU B N 1
ATOM 2417 C CA . LEU B 1 150 ? -16.243 -3.193 54.664 1.00 19.05 150 LEU B CA 1
ATOM 2418 C C . LEU B 1 150 ? -14.745 -3.372 54.956 1.00 16.74 150 LEU B C 1
ATOM 2419 O O . LEU B 1 150 ? -13.987 -3.614 53.990 1.00 15.56 150 LEU B O 1
ATOM 2424 N N . ASN B 1 151 ? -14.353 -3.141 56.215 1.00 17.13 151 ASN B N 1
ATOM 2425 C CA . ASN B 1 151 ? -12.987 -3.490 56.705 1.00 16.66 151 ASN B CA 1
ATOM 2426 C C . ASN B 1 151 ? -11.946 -2.685 55.924 1.00 17.68 151 ASN B C 1
ATOM 2427 O O . ASN B 1 151 ? -10.790 -3.128 55.874 1.00 17.58 151 ASN B O 1
ATOM 2432 N N . ASP B 1 152 ? -12.356 -1.447 55.539 1.00 16.55 152 ASP B N 1
ATOM 2433 C CA . ASP B 1 152 ? -11.451 -0.475 54.817 1.00 13.83 152 ASP B CA 1
ATOM 2434 C C . ASP B 1 152 ? -10.843 -1.116 53.560 1.00 14.10 152 ASP B C 1
ATOM 2435 O O . ASP B 1 152 ? -9.743 -0.676 53.067 1.00 11.75 152 ASP B O 1
ATOM 2440 N N . LYS B 1 153 ? -11.573 -2.097 53.002 1.00 10.67 153 LYS B N 1
ATOM 2441 C CA . LYS B 1 153 ? -11.177 -2.685 51.714 1.00 13.26 153 LYS B CA 1
ATOM 2442 C C . LYS B 1 153 ? -11.618 -1.884 50.515 1.00 12.93 153 LYS B C 1
ATOM 2443 O O . LYS B 1 153 ? -12.820 -1.665 50.343 1.00 13.81 153 LYS B O 1
ATOM 2449 N N . PRO B 1 154 ? -10.707 -1.449 49.636 1.00 13.31 154 PRO B N 1
ATOM 2450 C CA . PRO B 1 154 ? -11.118 -0.799 48.391 1.00 11.26 154 PRO B CA 1
ATOM 2451 C C . PRO B 1 154 ? -12.101 -1.703 47.565 1.00 10.88 154 PRO B C 1
ATOM 2452 O O . PRO B 1 154 ? -11.983 -2.931 47.436 1.00 15.92 154 PRO B O 1
ATOM 2456 N N . LYS B 1 155 ? -13.079 -1.001 47.057 1.00 13.01 155 LYS B N 1
ATOM 2457 C CA . LYS B 1 155 ? -14.108 -1.676 46.198 1.00 13.57 155 LYS B CA 1
ATOM 2458 C C . LYS B 1 155 ? -13.565 -2.038 44.824 1.00 14.82 155 LYS B C 1
ATOM 2459 O O . LYS B 1 155 ? -14.140 -2.905 44.088 1.00 19.39 155 LYS B O 1
ATOM 2465 N N . LYS B 1 156 ? -12.545 -1.304 44.335 1.00 15.75 156 LYS B N 1
ATOM 2466 C CA . LYS B 1 156 ? -11.870 -1.751 43.110 1.00 18.12 156 LYS B CA 1
ATOM 2467 C C . LYS B 1 156 ? -10.444 -2.092 43.550 1.00 17.06 156 LYS B C 1
ATOM 2468 O O . LYS B 1 156 ? -9.751 -1.308 44.260 1.00 19.42 156 LYS B O 1
ATOM 2474 N N . ALA B 1 157 ? -9.908 -3.179 43.041 1.00 15.39 157 ALA B N 1
ATOM 2475 C CA . ALA B 1 157 ? -8.589 -3.544 43.543 1.00 13.02 157 ALA B CA 1
ATOM 2476 C C . ALA B 1 157 ? -7.570 -2.504 43.158 1.00 11.69 157 ALA B C 1
ATOM 2477 O O . ALA B 1 157 ? -7.470 -2.087 42.015 1.00 15.88 157 ALA B O 1
ATOM 2479 N N . VAL B 1 158 ? -6.666 -2.262 44.124 1.00 11.60 158 VAL B N 1
ATOM 2480 C CA . VAL B 1 158 ? -5.578 -1.316 43.892 1.00 10.91 158 VAL B CA 1
ATOM 2481 C C . VAL B 1 158 ? -4.366 -2.245 43.841 1.00 12.56 158 VAL B C 1
ATOM 2482 O O . VAL B 1 158 ? -3.877 -2.761 44.881 1.00 12.59 158 VAL B O 1
ATOM 2486 N N . LYS B 1 159 ? -3.823 -2.347 42.671 1.00 11.46 159 LYS B N 1
ATOM 2487 C CA . LYS B 1 159 ? -2.792 -3.387 42.425 1.00 13.13 159 LYS B CA 1
ATOM 2488 C C . LYS B 1 159 ? -1.472 -2.807 42.068 1.00 12.41 159 LYS B C 1
ATOM 2489 O O . LYS B 1 159 ? -1.380 -1.817 41.353 1.00 13.91 159 LYS B O 1
ATOM 2495 N N . ILE B 1 160 ? -0.408 -3.448 42.569 1.00 11.77 160 ILE B N 1
ATOM 2496 C CA . ILE B 1 160 ? 0.929 -3.228 42.050 1.00 12.11 160 ILE B CA 1
ATOM 2497 C C . ILE B 1 160 ? 1.085 -4.091 40.776 1.00 14.94 160 ILE B C 1
ATOM 2498 O O . ILE B 1 160 ? 1.419 -5.286 40.860 1.00 16.45 160 ILE B O 1
ATOM 2503 N N . ASN B 1 161 ? 0.754 -3.482 39.638 1.00 15.60 161 ASN B N 1
ATOM 2504 C CA . ASN B 1 161 ? 0.822 -4.135 38.299 1.00 19.17 161 ASN B CA 1
ATOM 2505 C C . ASN B 1 161 ? 2.230 -4.604 37.973 1.00 20.22 161 ASN B C 1
ATOM 2506 O O . ASN B 1 161 ? 2.458 -5.800 37.512 1.00 19.23 161 ASN B O 1
ATOM 2511 N N . ASP B 1 162 ? 3.215 -3.753 38.266 1.00 19.81 162 ASP B N 1
ATOM 2512 C CA . ASP B 1 162 ? 4.599 -4.247 38.209 1.00 18.01 162 ASP B CA 1
ATOM 2513 C C . ASP B 1 162 ? 5.419 -3.383 39.163 1.00 16.77 162 ASP B C 1
ATOM 2514 O O . ASP B 1 162 ? 4.942 -2.302 39.629 1.00 14.62 162 ASP B O 1
ATOM 2519 N N . CYS B 1 163 ? 6.624 -3.846 39.397 1.00 14.89 163 CYS B N 1
ATOM 2520 C CA . CYS B 1 163 ? 7.506 -3.208 40.373 1.00 14.89 163 CYS B CA 1
ATOM 2521 C C . CYS B 1 163 ? 8.929 -3.661 40.171 1.00 15.08 163 CYS B C 1
ATOM 2522 O O . CYS B 1 163 ? 9.228 -4.598 39.470 1.00 16.11 163 CYS B O 1
ATOM 2525 N N . GLY B 1 164 ? 9.843 -2.964 40.830 1.00 15.49 164 GLY B N 1
ATOM 2526 C CA . GLY B 1 164 ? 11.236 -3.291 40.617 1.00 16.12 164 GLY B CA 1
ATOM 2527 C C . GLY B 1 164 ? 12.100 -2.259 41.332 1.00 19.63 164 GLY B C 1
ATOM 2528 O O . GLY B 1 164 ? 11.627 -1.236 41.865 1.00 17.33 164 GLY B O 1
ATOM 2529 N N . VAL B 1 165 ? 13.398 -2.462 41.178 1.00 18.64 165 VAL B N 1
ATOM 2530 C CA . VAL B 1 165 ? 14.348 -1.525 41.699 1.00 20.66 165 VAL B CA 1
ATOM 2531 C C . VAL B 1 165 ? 14.851 -0.657 40.558 1.00 22.94 165 VAL B C 1
ATOM 2532 O O . VAL B 1 165 ? 15.208 -1.139 39.439 1.00 23.92 165 VAL B O 1
ATOM 2536 N N . LEU B 1 166 ? 14.932 0.635 40.791 1.00 22.72 166 LEU B N 1
ATOM 2537 C CA . LEU B 1 166 ? 15.442 1.515 39.713 1.00 25.50 166 LEU B CA 1
ATOM 2538 C C . LEU B 1 166 ? 16.989 1.399 39.550 1.00 28.28 166 LEU B C 1
ATOM 2539 O O . LEU B 1 166 ? 17.391 1.548 38.377 1.00 17.53 166 LEU B O 1
ATOM 2545 N N . MET C 1 1 ? -16.586 14.792 21.001 1.00 16.87 1 MET C N 1
ATOM 2546 C CA . MET C 1 1 ? -16.627 15.197 22.474 1.00 17.84 1 MET C CA 1
ATOM 2547 C C . MET C 1 1 ? -18.111 15.659 22.762 1.00 17.83 1 MET C C 1
ATOM 2548 O O . MET C 1 1 ? -18.846 16.025 21.878 1.00 16.76 1 MET C O 1
ATOM 2553 N N . PRO C 1 2 ? -18.599 15.505 23.996 1.00 17.11 2 PRO C N 1
ATOM 2554 C CA . PRO C 1 2 ? -19.997 15.922 24.293 1.00 17.56 2 PRO C CA 1
ATOM 2555 C C . PRO C 1 2 ? -20.197 17.407 24.088 1.00 17.77 2 PRO C C 1
ATOM 2556 O O . PRO C 1 2 ? -19.264 18.203 24.330 1.00 17.20 2 PRO C O 1
ATOM 2560 N N . VAL C 1 3 ? -21.362 17.765 23.594 1.00 16.94 3 VAL C N 1
ATOM 2561 C CA . VAL C 1 3 ? -21.670 19.178 23.326 1.00 13.98 3 VAL C CA 1
ATOM 2562 C C . VAL C 1 3 ? -22.106 20.008 24.509 1.00 14.70 3 VAL C C 1
ATOM 2563 O O . VAL C 1 3 ? -22.988 19.616 25.255 1.00 15.08 3 VAL C O 1
ATOM 2567 N N . VAL C 1 4 ? -21.409 21.140 24.699 1.00 13.22 4 VAL C N 1
ATOM 2568 C CA . VAL C 1 4 ? -21.856 22.085 25.760 1.00 11.37 4 VAL C CA 1
ATOM 2569 C C . VAL C 1 4 ? -23.092 22.804 25.288 1.00 13.35 4 VAL C C 1
ATOM 2570 O O . VAL C 1 4 ? -23.040 23.460 24.200 1.00 14.65 4 VAL C O 1
ATOM 2574 N N . THR C 1 5 ? -24.132 22.847 26.169 1.00 12.77 5 THR C N 1
ATOM 2575 C CA . THR C 1 5 ? -25.412 23.414 25.797 1.00 13.10 5 THR C CA 1
ATOM 2576 C C . THR C 1 5 ? -25.756 24.599 26.710 1.00 15.03 5 THR C C 1
ATOM 2577 O O . THR C 1 5 ? -26.701 25.325 26.415 1.00 15.05 5 THR C O 1
ATOM 2581 N N . ASP C 1 6 ? -25.050 24.727 27.862 1.00 13.71 6 ASP C N 1
ATOM 2582 C CA . ASP C 1 6 ? -25.397 25.720 28.917 1.00 13.34 6 ASP C CA 1
ATOM 2583 C C . ASP C 1 6 ? -24.073 25.902 29.626 1.00 11.36 6 ASP C C 1
ATOM 2584 O O . ASP C 1 6 ? -23.155 24.996 29.578 1.00 12.28 6 ASP C O 1
ATOM 2589 N N . LYS C 1 7 ? -23.932 27.070 30.288 1.00 10.27 7 LYS C N 1
ATOM 2590 C CA . LYS C 1 7 ? -22.681 27.353 31.046 1.00 10.92 7 LYS C CA 1
ATOM 2591 C C . LYS C 1 7 ? -23.017 28.005 32.360 1.00 11.11 7 LYS C C 1
ATOM 2592 O O . LYS C 1 7 ? -23.998 28.838 32.412 1.00 12.50 7 LYS C O 1
ATOM 2598 N N . VAL C 1 8 ? -22.224 27.682 33.392 1.00 12.16 8 VAL C N 1
ATOM 2599 C CA . VAL C 1 8 ? -22.336 28.207 34.752 1.00 12.22 8 VAL C CA 1
ATOM 2600 C C . VAL C 1 8 ? -21.045 28.846 35.111 1.00 12.49 8 VAL C C 1
ATOM 2601 O O . VAL C 1 8 ? -19.957 28.309 34.764 1.00 11.23 8 VAL C O 1
ATOM 2605 N N . TYR C 1 9 ? -21.136 30.018 35.734 1.00 11.52 9 TYR C N 1
ATOM 2606 C CA . TYR C 1 9 ? -19.943 30.657 36.286 1.00 11.75 9 TYR C CA 1
ATOM 2607 C C . TYR C 1 9 ? -19.812 30.540 37.771 1.00 13.34 9 TYR C C 1
ATOM 2608 O O . TYR C 1 9 ? -20.832 30.620 38.495 1.00 12.17 9 TYR C O 1
ATOM 2617 N N . PHE C 1 10 ? -18.559 30.399 38.202 1.00 11.00 10 PHE C N 1
ATOM 2618 C CA . PHE C 1 10 ? -18.211 30.508 39.644 1.00 12.22 10 PHE C CA 1
ATOM 2619 C C . PHE C 1 10 ? -17.171 31.623 39.829 1.00 13.68 10 PHE C C 1
ATOM 2620 O O . PHE C 1 10 ? -16.105 31.513 39.186 1.00 13.47 10 PHE C O 1
ATOM 2628 N N . ASP C 1 11 ? -17.438 32.628 40.682 1.00 12.66 11 ASP C N 1
ATOM 2629 C CA . ASP C 1 11 ? -16.430 33.674 40.960 1.00 13.49 11 ASP C CA 1
ATOM 2630 C C . ASP C 1 11 ? -15.884 33.223 42.320 1.00 12.97 11 ASP C C 1
ATOM 2631 O O . ASP C 1 11 ? -16.622 33.098 43.346 1.00 15.54 11 ASP C O 1
ATOM 2636 N N . ILE C 1 12 ? -14.588 32.900 42.337 1.00 12.72 12 ILE C N 1
ATOM 2637 C CA . ILE C 1 12 ? -13.952 32.261 43.477 1.00 13.99 12 ILE C CA 1
ATOM 2638 C C . ILE C 1 12 ? -13.083 33.189 44.320 1.00 14.11 12 ILE C C 1
ATOM 2639 O O . ILE C 1 12 ? -12.357 33.977 43.766 1.00 15.38 12 ILE C O 1
ATOM 2644 N N . THR C 1 13 ? -13.213 33.122 45.649 1.00 13.71 13 THR C N 1
ATOM 2645 C CA . THR C 1 13 ? -12.320 33.852 46.546 1.00 15.80 13 THR C CA 1
ATOM 2646 C C . THR C 1 13 ? -11.514 32.828 47.363 1.00 17.08 13 THR C C 1
ATOM 2647 O O . THR C 1 13 ? -12.008 31.711 47.705 1.00 15.61 13 THR C O 1
ATOM 2651 N N . ILE C 1 14 ? -10.285 33.190 47.700 1.00 17.40 14 ILE C N 1
ATOM 2652 C CA . ILE C 1 14 ? -9.580 32.419 48.699 1.00 15.54 14 ILE C CA 1
ATOM 2653 C C . ILE C 1 14 ? -9.248 33.338 49.916 1.00 17.10 14 ILE C C 1
ATOM 2654 O O . ILE C 1 14 ? -8.529 34.319 49.751 1.00 17.20 14 ILE C O 1
ATOM 2659 N N . GLY C 1 15 ? -9.803 33.043 51.064 1.00 16.79 15 GLY C N 1
ATOM 2660 C CA . GLY C 1 15 ? -9.582 33.921 52.225 1.00 20.78 15 GLY C CA 1
ATOM 2661 C C . GLY C 1 15 ? -10.168 35.273 51.909 1.00 22.12 15 GLY C C 1
ATOM 2662 O O . GLY C 1 15 ? -9.591 36.382 52.155 1.00 23.83 15 GLY C O 1
ATOM 2663 N N . ASP C 1 16 ? -11.299 35.220 51.248 1.00 21.57 16 ASP C N 1
ATOM 2664 C CA . ASP C 1 16 ? -11.884 36.486 50.805 1.00 26.49 16 ASP C CA 1
ATOM 2665 C C . ASP C 1 16 ? -11.143 37.351 49.744 1.00 27.53 16 ASP C C 1
ATOM 2666 O O . ASP C 1 16 ? -11.757 38.352 49.321 1.00 28.85 16 ASP C O 1
ATOM 2671 N N . GLU C 1 17 ? -9.901 37.030 49.328 1.00 26.44 17 GLU C N 1
ATOM 2672 C CA . GLU C 1 17 ? -9.270 37.638 48.156 1.00 27.69 17 GLU C CA 1
ATOM 2673 C C . GLU C 1 17 ? -9.808 37.033 46.781 1.00 25.58 17 GLU C C 1
ATOM 2674 O O . GLU C 1 17 ? -9.695 35.833 46.560 1.00 20.95 17 GLU C O 1
ATOM 2680 N N . PRO C 1 18 ? -10.326 37.822 45.855 1.00 24.85 18 PRO C N 1
ATOM 2681 C CA . PRO C 1 18 ? -10.693 37.239 44.515 1.00 22.51 18 PRO C CA 1
ATOM 2682 C C . PRO C 1 18 ? -9.525 36.610 43.789 1.00 22.29 18 PRO C C 1
ATOM 2683 O O . PRO C 1 18 ? -8.426 37.185 43.734 1.00 22.68 18 PRO C O 1
ATOM 2687 N N . VAL C 1 19 ? -9.732 35.433 43.218 1.00 15.17 19 VAL C N 1
ATOM 2688 C CA . VAL C 1 19 ? -8.692 34.728 42.433 1.00 15.24 19 VAL C CA 1
ATOM 2689 C C . VAL C 1 19 ? -9.156 34.448 40.986 1.00 15.83 19 VAL C C 1
ATOM 2690 O O . VAL C 1 19 ? -8.406 33.783 40.253 1.00 17.31 19 VAL C O 1
ATOM 2694 N N . GLY C 1 20 ? -10.371 34.821 40.656 1.00 15.52 20 GLY C N 1
ATOM 2695 C CA . GLY C 1 20 ? -10.828 34.601 39.275 1.00 14.03 20 GLY C CA 1
ATOM 2696 C C . GLY C 1 20 ? -12.120 33.807 39.137 1.00 14.40 20 GLY C C 1
ATOM 2697 O O . GLY C 1 20 ? -12.660 33.397 40.155 1.00 16.04 20 GLY C O 1
ATOM 2698 N N . ARG C 1 21 ? -12.51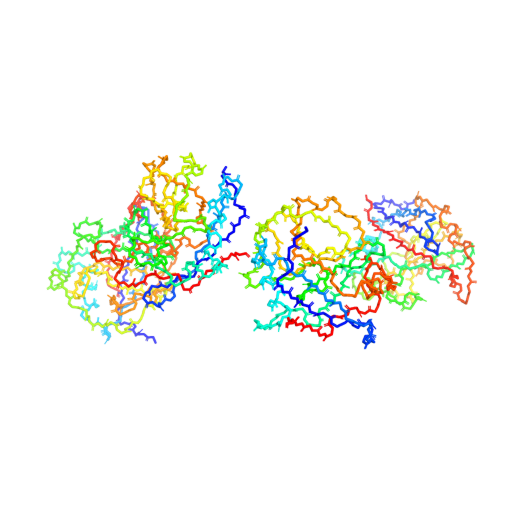4 33.607 37.854 1.00 14.31 21 ARG C N 1
ATOM 2699 C CA . ARG C 1 21 ? -13.771 32.937 37.456 1.00 13.19 21 ARG C CA 1
ATOM 2700 C C . ARG C 1 21 ? -13.483 31.580 36.815 1.00 13.53 21 ARG C C 1
ATOM 2701 O O . ARG C 1 21 ? -12.523 31.444 36.046 1.00 14.96 21 ARG C O 1
ATOM 2709 N N . VAL C 1 22 ? -14.233 30.558 37.214 1.00 11.05 22 VAL C N 1
ATOM 2710 C CA . VAL C 1 22 ? -14.204 29.268 36.492 1.00 11.24 22 VAL C CA 1
ATOM 2711 C C . VAL C 1 22 ? -15.583 29.237 35.756 1.00 13.22 22 VAL C C 1
ATOM 2712 O O . VAL C 1 22 ? -16.661 29.543 36.397 1.00 14.61 22 VAL C O 1
ATOM 2716 N N . VAL C 1 23 ? -15.512 28.945 34.473 1.00 12.45 23 VAL C N 1
ATOM 2717 C CA . VAL C 1 23 ? -16.738 28.759 33.669 1.00 11.94 23 VAL C CA 1
ATOM 2718 C C . VAL C 1 23 ? -16.849 27.297 33.374 1.00 11.47 23 VAL C C 1
ATOM 2719 O O . VAL C 1 23 ? -15.909 26.694 32.766 1.00 11.60 23 VAL C O 1
ATOM 2723 N N . ILE C 1 24 ? -17.999 26.729 33.712 1.00 10.77 24 ILE C N 1
ATOM 2724 C CA . ILE C 1 24 ? -18.204 25.282 33.415 1.00 9.97 24 ILE C CA 1
ATOM 2725 C C . ILE C 1 24 ? -19.253 25.033 32.284 1.00 10.37 24 ILE C C 1
ATOM 2726 O O . ILE C 1 24 ? -20.352 25.589 32.423 1.00 12.63 24 ILE C O 1
ATOM 2731 N N . GLY C 1 25 ? -18.863 24.372 31.196 1.00 8.22 25 GLY C N 1
ATOM 2732 C CA . GLY C 1 25 ? -19.843 24.072 30.089 1.00 9.18 25 GLY C CA 1
ATOM 2733 C C . GLY C 1 25 ? -20.473 22.727 30.485 1.00 12.13 25 GLY C C 1
ATOM 2734 O O . GLY C 1 25 ? -19.793 21.767 30.901 1.00 13.60 25 GLY C O 1
ATOM 2735 N N . LEU C 1 26 ? -21.766 22.628 30.223 1.00 12.17 26 LEU C N 1
ATOM 2736 C CA . LEU C 1 26 ? -22.615 21.504 30.716 1.00 10.27 26 LEU C CA 1
ATOM 2737 C C . LEU C 1 26 ? -23.184 20.725 29.541 1.00 12.75 26 LEU C C 1
ATOM 2738 O O . LEU C 1 26 ? -23.587 21.285 28.522 1.00 12.97 26 LEU C O 1
ATOM 2743 N N . PHE C 1 27 ? -23.209 19.393 29.652 1.00 11.34 27 PHE C N 1
ATOM 2744 C CA . PHE C 1 27 ? -23.589 18.550 28.488 1.00 12.22 27 PHE C CA 1
ATOM 2745 C C . PHE C 1 27 ? -25.060 18.211 28.546 1.00 11.85 27 PHE C C 1
ATOM 2746 O O . PHE C 1 27 ? -25.413 17.117 28.882 1.00 13.46 27 PHE C O 1
ATOM 2754 N N . GLY C 1 28 ? -25.878 19.221 28.327 1.00 14.04 28 GLY C N 1
ATOM 2755 C CA . GLY C 1 28 ? -27.343 19.082 28.532 1.00 15.38 28 GLY C CA 1
ATOM 2756 C C . GLY C 1 28 ? -28.068 18.141 27.591 1.00 16.86 28 GLY C C 1
ATOM 2757 O O . GLY C 1 28 ? -29.279 17.850 27.845 1.00 16.88 28 GLY C O 1
ATOM 2758 N N . ASN C 1 29 ? -27.453 17.770 26.440 1.00 14.25 29 ASN C N 1
ATOM 2759 C CA . ASN C 1 29 ? -28.184 16.914 25.500 1.00 18.48 29 ASN C CA 1
ATOM 2760 C C . ASN C 1 29 ? -27.956 15.477 25.975 1.00 18.37 29 ASN C C 1
ATOM 2761 O O . ASN C 1 29 ? -28.731 14.564 25.607 1.00 22.07 29 ASN C O 1
ATOM 2766 N N . ASP C 1 30 ? -26.892 15.260 26.751 1.00 16.98 30 ASP C N 1
ATOM 2767 C CA . ASP C 1 30 ? -26.541 13.891 27.222 1.00 17.10 30 ASP C CA 1
ATOM 2768 C C . ASP C 1 30 ? -27.081 13.557 28.614 1.00 16.24 30 ASP C C 1
ATOM 2769 O O . ASP C 1 30 ? -27.629 12.420 28.814 1.00 17.38 30 ASP C O 1
ATOM 2774 N N . VAL C 1 31 ? -26.942 14.535 29.525 1.00 15.43 31 VAL C N 1
ATOM 2775 C CA . VAL C 1 31 ? -27.452 14.402 30.898 1.00 12.99 31 VAL C CA 1
ATOM 2776 C C . VAL C 1 31 ? -28.287 15.617 31.321 1.00 13.44 31 VAL C C 1
ATOM 2777 O O . VAL C 1 31 ? -27.868 16.373 32.169 1.00 12.36 31 VAL C O 1
ATOM 2781 N N . PRO C 1 32 ? -29.486 15.775 30.751 1.00 13.18 32 PRO C N 1
ATOM 2782 C CA . PRO C 1 32 ? -30.321 16.943 31.048 1.00 14.84 32 PRO C CA 1
ATOM 2783 C C . PRO C 1 32 ? -30.716 16.964 32.507 1.00 14.39 32 PRO C C 1
ATOM 2784 O O . PRO C 1 32 ? -30.755 18.063 33.018 1.00 14.79 32 PRO C O 1
ATOM 2788 N N . LYS C 1 33 ? -31.052 15.842 33.176 1.00 14.39 33 LYS C N 1
ATOM 2789 C CA . LYS C 1 33 ? -31.564 16.020 34.511 1.00 14.42 33 LYS C CA 1
ATOM 2790 C C . LYS C 1 33 ? -30.402 16.454 35.451 1.00 13.02 33 LYS C C 1
ATOM 2791 O O . LYS C 1 33 ? -30.604 17.200 36.388 1.00 14.33 33 LYS C O 1
ATOM 2797 N N . THR C 1 34 ? -29.180 15.956 35.182 1.00 12.69 34 THR C N 1
ATOM 2798 C CA . THR C 1 34 ? -28.031 16.284 36.039 1.00 11.02 34 THR C CA 1
ATOM 2799 C C . THR C 1 34 ? -27.649 17.754 35.749 1.00 12.73 34 THR C C 1
ATOM 2800 O O . THR C 1 34 ? -27.285 18.536 36.625 1.00 12.77 34 THR C O 1
ATOM 2804 N N . VAL C 1 35 ? -27.713 18.121 34.467 1.00 13.05 35 VAL C N 1
ATOM 2805 C CA . VAL C 1 35 ? -27.428 19.535 34.099 1.00 11.81 35 VAL C CA 1
ATOM 2806 C C . VAL C 1 35 ? -28.466 20.491 34.709 1.00 12.93 35 VAL C C 1
ATOM 2807 O O . VAL C 1 35 ? -28.083 21.604 35.128 1.00 11.10 35 VAL C O 1
ATOM 2811 N N . GLU C 1 36 ? -29.750 20.171 34.621 1.00 12.21 36 GLU C N 1
ATOM 2812 C CA . GLU C 1 36 ? -30.755 21.018 35.289 1.00 11.59 36 GLU C CA 1
ATOM 2813 C C . GLU C 1 36 ? -30.475 21.261 36.781 1.00 12.49 36 GLU C C 1
ATOM 2814 O O . GLU C 1 36 ? -30.694 22.371 37.277 1.00 13.28 36 GLU C O 1
ATOM 2820 N N . ASN C 1 37 ? -30.132 20.183 37.532 1.00 11.11 37 ASN C N 1
ATOM 2821 C CA . ASN C 1 37 ? -29.750 20.201 38.916 1.00 10.78 37 ASN C CA 1
ATOM 2822 C C . ASN C 1 37 ? -28.631 21.219 39.122 1.00 10.62 37 ASN C C 1
ATOM 2823 O O . ASN C 1 37 ? -28.750 22.200 39.880 1.00 12.70 37 ASN C O 1
ATOM 2828 N N . PHE C 1 38 ? -27.567 21.119 38.319 1.00 12.76 38 PHE C N 1
ATOM 2829 C CA . PHE C 1 38 ? -26.419 21.991 38.527 1.00 10.84 38 PHE C CA 1
ATOM 2830 C C . PHE C 1 38 ? -26.749 23.464 38.261 1.00 11.13 38 PHE C C 1
ATOM 2831 O O . PHE C 1 38 ? -26.310 24.344 38.980 1.00 11.29 38 PHE C O 1
ATOM 2839 N N . LYS C 1 39 ? -27.534 23.722 37.200 1.00 13.32 39 LYS C N 1
ATOM 2840 C CA . LYS C 1 39 ? -27.913 25.085 36.773 1.00 11.08 39 LYS C CA 1
ATOM 2841 C C . LYS C 1 39 ? -28.737 25.689 37.827 1.00 13.64 39 LYS C C 1
ATOM 2842 O O . LYS C 1 39 ? -28.486 26.858 38.164 1.00 11.47 39 LYS C O 1
ATOM 2848 N N . GLN C 1 40 ? -29.649 24.917 38.401 1.00 11.66 40 GLN C N 1
ATOM 2849 C CA . GLN C 1 40 ? -30.631 25.555 39.338 1.00 11.58 40 GLN C CA 1
ATOM 2850 C C . GLN C 1 40 ? -29.913 25.726 40.688 1.00 12.84 40 GLN C C 1
ATOM 2851 O O . GLN C 1 40 ? -30.252 26.661 41.476 1.00 13.57 40 GLN C O 1
ATOM 2857 N N . LEU C 1 41 ? -28.954 24.842 40.990 1.00 11.91 41 LEU C N 1
ATOM 2858 C CA . LEU C 1 41 ? -28.185 25.063 42.236 1.00 10.57 41 LEU C CA 1
ATOM 2859 C C . LEU C 1 41 ? -27.270 26.341 42.056 1.00 12.89 41 LEU C C 1
ATOM 2860 O O . LEU C 1 41 ? -26.972 27.047 43.057 1.00 10.61 41 LEU C O 1
ATOM 2865 N N . ALA C 1 42 ? -26.782 26.581 40.843 1.00 14.30 42 ALA C N 1
ATOM 2866 C CA . ALA C 1 42 ? -25.895 27.776 40.637 1.00 12.62 42 ALA C CA 1
ATOM 2867 C C . ALA C 1 42 ? -26.740 29.048 40.656 1.00 12.31 42 ALA C C 1
ATOM 2868 O O . ALA C 1 42 ? -26.287 30.096 41.134 1.00 13.92 42 ALA C O 1
ATOM 2870 N N . SER C 1 43 ? -27.942 28.987 40.102 1.00 11.95 43 SER C N 1
ATOM 2871 C CA . SER C 1 43 ? -28.826 30.229 40.232 1.00 10.56 43 SER C CA 1
ATOM 2872 C C . SER C 1 43 ? -29.416 30.390 41.610 1.00 11.91 43 SER C C 1
ATOM 2873 O O . SER C 1 43 ? -29.895 31.523 41.879 1.00 12.08 43 SER C O 1
ATOM 2876 N N . GLY C 1 44 ? -29.560 29.327 42.396 1.00 11.94 44 GLY C N 1
ATOM 2877 C CA . GLY C 1 44 ? -30.182 29.408 43.744 1.00 13.60 44 GLY C CA 1
ATOM 2878 C C . GLY C 1 44 ? -31.715 29.531 43.683 1.00 11.86 44 GLY C C 1
ATOM 2879 O O . GLY C 1 44 ? -32.318 30.011 44.698 1.00 15.16 44 GLY C O 1
ATOM 2880 N N . GLU C 1 45 ? -32.359 29.411 42.253 1.00 12.76 45 GLU C N 1
ATOM 2881 C CA . GLU C 1 45 ? -33.733 29.768 41.977 1.00 16.28 45 GLU C CA 1
ATOM 2882 C C . GLU C 1 45 ? -34.708 28.982 42.904 1.00 15.83 45 GLU C C 1
ATOM 2883 O O . GLU C 1 45 ? -35.783 29.490 43.295 1.00 14.64 45 GLU C O 1
ATOM 2889 N N . ASN C 1 46 ? -34.234 27.770 43.739 1.00 13.31 46 ASN C N 1
ATOM 2890 C CA . ASN C 1 46 ? -35.085 27.098 44.747 1.00 15.07 46 ASN C CA 1
ATOM 2891 C C . ASN C 1 46 ? -35.002 27.544 46.192 1.00 15.25 46 ASN C C 1
ATOM 2892 O O . ASN C 1 46 ? -35.702 26.987 47.086 1.00 16.65 46 ASN C O 1
ATOM 2897 N N . GLY C 1 47 ? -34.129 28.499 46.483 1.00 13.40 47 GLY C N 1
ATOM 2898 C CA . GLY C 1 47 ? -33.943 29.019 47.821 1.00 14.69 47 GLY C CA 1
ATOM 2899 C C . GLY C 1 47 ? -32.681 28.539 48.456 1.00 12.21 47 GLY C C 1
ATOM 2900 O O . GLY C 1 47 ? -32.369 28.873 49.616 1.00 16.24 47 GLY C O 1
ATOM 2901 N N . PHE C 1 48 ? -31.899 27.672 47.714 1.00 13.94 48 PHE C N 1
ATOM 2902 C CA . PHE C 1 48 ? -30.658 27.146 48.293 1.00 13.22 48 PHE C CA 1
ATOM 2903 C C . PHE C 1 48 ? -29.787 26.834 47.087 1.00 12.09 48 PHE C C 1
ATOM 2904 O O . PHE C 1 48 ? -30.288 26.796 45.963 1.00 12.22 48 PHE C O 1
ATOM 2912 N N . GLY C 1 49 ? -28.475 26.749 47.300 1.00 13.21 49 GLY C N 1
ATOM 2913 C CA . GLY C 1 49 ? -27.547 26.285 46.206 1.00 12.45 49 GLY C CA 1
ATOM 2914 C C . GLY C 1 49 ? -26.102 26.657 46.518 1.00 11.36 49 GLY C C 1
ATOM 2915 O O . GLY C 1 49 ? -25.681 26.692 47.682 1.00 12.45 49 GLY C O 1
ATOM 2916 N N . TYR C 1 50 ? -25.304 26.813 45.431 1.00 12.57 50 TYR C N 1
ATOM 2917 C CA . TYR C 1 50 ? -23.909 26.819 45.680 1.00 13.28 50 TYR C CA 1
ATOM 2918 C C . TYR C 1 50 ? -23.330 28.184 46.138 1.00 11.69 50 TYR C C 1
ATOM 2919 O O . TYR C 1 50 ? -22.162 28.266 46.575 1.00 13.67 50 TYR C O 1
ATOM 2928 N N . LYS C 1 51 ? -24.075 29.289 46.029 1.00 12.47 51 LYS C N 1
ATOM 2929 C CA . LYS C 1 51 ? -23.466 30.567 46.435 1.00 12.50 51 LYS C CA 1
ATOM 2930 C C . LYS C 1 51 ? -23.095 30.547 47.926 1.00 14.88 51 LYS C C 1
ATOM 2931 O O . LYS C 1 51 ? -23.933 30.137 48.787 1.00 16.35 51 LYS C O 1
ATOM 2937 N N . GLY C 1 52 ? -21.859 30.888 48.220 1.00 12.84 52 GLY C N 1
ATOM 2938 C CA . GLY C 1 52 ? -21.350 30.954 49.585 1.00 14.68 52 GLY C CA 1
ATOM 2939 C C . GLY C 1 52 ? -20.784 29.596 50.040 1.00 15.57 52 GLY C C 1
ATOM 2940 O O . GLY C 1 52 ? -20.170 29.570 51.116 1.00 18.02 52 GLY C O 1
ATOM 2941 N N . SER C 1 53 ? -20.873 28.539 49.212 1.00 15.79 53 SER C N 1
ATOM 2942 C CA . SER C 1 53 ? -20.309 27.210 49.583 1.00 13.17 53 SER C CA 1
ATOM 2943 C C . SER C 1 53 ? -18.824 27.182 49.313 1.00 14.88 53 SER C C 1
ATOM 2944 O O . SER C 1 53 ? -18.276 28.158 48.720 1.00 14.33 53 SER C O 1
ATOM 2947 N N . ILE C 1 54 ? -18.131 26.102 49.760 1.00 11.58 54 ILE C N 1
ATOM 2948 C CA . ILE C 1 54 ? -16.650 26.108 49.672 1.00 13.29 54 ILE C CA 1
ATOM 2949 C C . ILE C 1 54 ? -16.182 24.891 48.931 1.00 13.30 54 ILE C C 1
ATOM 2950 O O . ILE C 1 54 ? -16.952 23.937 48.753 1.00 15.30 54 ILE C O 1
ATOM 2955 N N . PHE C 1 55 ? -14.922 24.938 48.517 1.00 12.95 55 PHE C N 1
ATOM 2956 C CA . PHE C 1 55 ? -14.271 23.695 48.056 1.00 11.27 55 PHE C CA 1
ATOM 2957 C C . PHE C 1 55 ? -13.600 23.119 49.301 1.00 12.46 55 PHE C C 1
ATOM 2958 O O . PHE C 1 55 ? -12.558 23.679 49.740 1.00 13.33 55 PHE C O 1
ATOM 2966 N N . HIS C 1 56 ? -14.209 22.083 49.909 1.00 12.67 56 HIS C N 1
ATOM 2967 C CA . HIS C 1 56 ? -13.725 21.564 51.210 1.00 13.95 56 HIS C CA 1
ATOM 2968 C C . HIS C 1 56 ? -12.555 20.516 51.158 1.00 12.77 56 HIS C C 1
ATOM 2969 O O . HIS C 1 56 ? -11.897 20.279 52.162 1.00 14.06 56 HIS C O 1
ATOM 2976 N N . ARG C 1 57 ? -12.241 20.021 49.976 1.00 10.09 57 ARG C N 1
ATOM 2977 C CA . ARG C 1 57 ? -11.193 19.033 49.768 1.00 12.25 57 ARG C CA 1
ATOM 2978 C C . ARG C 1 57 ? -10.547 19.322 48.433 1.00 12.73 57 ARG C C 1
ATOM 2979 O O . ARG C 1 57 ? -11.156 19.319 47.346 1.00 13.80 57 ARG C O 1
ATOM 2987 N N . VAL C 1 58 ? -9.248 19.614 48.546 1.00 12.05 58 VAL C N 1
ATOM 2988 C CA . VAL C 1 58 ? -8.448 19.909 47.352 1.00 14.39 58 VAL C CA 1
ATOM 2989 C C . VAL C 1 58 ? -7.139 19.102 47.341 1.00 13.77 58 VAL C C 1
ATOM 2990 O O . VAL C 1 58 ? -6.414 19.053 48.386 1.00 12.85 58 VAL C O 1
ATOM 2994 N N . ILE C 1 59 ? -6.807 18.499 46.200 1.00 14.20 59 ILE C N 1
ATOM 2995 C CA . ILE C 1 59 ? -5.634 17.553 46.100 1.00 14.12 59 ILE C CA 1
ATOM 2996 C C . ILE C 1 59 ? -4.791 17.905 44.846 1.00 15.71 59 ILE C C 1
ATOM 2997 O O . ILE C 1 59 ? -5.266 17.795 43.707 1.00 15.60 59 ILE C O 1
ATOM 3002 N N . ARG C 1 60 ? -3.542 18.310 45.090 1.00 16.34 60 ARG C N 1
ATOM 3003 C CA . ARG C 1 60 ? -2.677 18.805 44.008 1.00 15.49 60 ARG C CA 1
ATOM 3004 C C . ARG C 1 60 ? -2.493 17.703 42.986 1.00 15.28 60 ARG C C 1
ATOM 3005 O O . ARG C 1 60 ? -2.460 16.468 43.336 1.00 14.18 60 ARG C O 1
ATOM 3013 N N . ASN C 1 61 ? -2.569 18.103 41.697 1.00 15.76 61 ASN C N 1
ATOM 3014 C CA . ASN C 1 61 ? -2.334 17.137 40.604 1.00 15.98 61 ASN C CA 1
ATOM 3015 C C . ASN C 1 61 ? -3.486 16.097 40.543 1.00 16.48 61 ASN C C 1
ATOM 3016 O O . ASN C 1 61 ? -3.263 14.980 40.085 1.00 13.81 61 ASN C O 1
ATOM 3021 N N . PHE C 1 62 ? -4.683 16.441 41.085 1.00 13.16 62 PHE C N 1
ATOM 3022 C CA . PHE C 1 62 ? -5.746 15.456 41.036 1.00 12.46 62 PHE C CA 1
ATOM 3023 C C . PHE C 1 62 ? -7.096 16.173 40.865 1.00 12.70 62 PHE C C 1
ATOM 3024 O O . PHE C 1 62 ? -7.723 15.988 39.799 1.00 12.48 62 PHE C O 1
ATOM 3032 N N . MET C 1 63 ? -7.648 16.838 41.891 1.00 11.79 63 MET C N 1
ATOM 3033 C CA . MET C 1 63 ? -9.031 17.300 41.726 1.00 11.10 63 MET C CA 1
ATOM 3034 C C . MET C 1 63 ? -9.312 18.367 42.823 1.00 10.44 63 MET C C 1
ATOM 3035 O O . MET C 1 63 ? -8.583 18.446 43.828 1.00 11.15 63 MET C O 1
ATOM 3040 N N . ILE C 1 64 ? -10.411 19.072 42.686 1.00 11.22 64 ILE C N 1
ATOM 3041 C CA . ILE C 1 64 ? -10.953 19.867 43.777 1.00 12.02 64 ILE C CA 1
ATOM 3042 C C . ILE C 1 64 ? -12.401 19.410 43.920 1.00 11.43 64 ILE C C 1
ATOM 3043 O O . ILE C 1 64 ? -13.083 19.122 42.866 1.00 11.86 64 ILE C O 1
ATOM 3048 N N . GLN C 1 65 ? -12.952 19.445 45.138 1.00 11.52 65 GLN C N 1
ATOM 3049 C CA . GLN C 1 65 ? -14.280 18.967 45.401 1.00 12.15 65 GLN C CA 1
ATOM 3050 C C . GLN C 1 65 ? -15.110 19.970 46.170 1.00 9.82 65 GLN C C 1
ATOM 3051 O O . GLN C 1 65 ? -14.542 20.518 47.177 1.00 11.24 65 GLN C O 1
ATOM 3057 N N . GLY C 1 66 ? -16.299 20.243 45.667 1.00 11.17 66 GLY C N 1
ATOM 3058 C CA . GLY C 1 66 ? -17.187 21.203 46.311 1.00 12.34 66 GLY C CA 1
ATOM 3059 C C . GLY C 1 66 ? -18.613 20.821 46.307 1.00 12.57 66 GLY C C 1
ATOM 3060 O O . GLY C 1 66 ? -18.925 19.649 46.155 1.00 12.79 66 GLY C O 1
ATOM 3061 N N . GLY C 1 67 ? -19.511 21.819 46.588 1.00 11.87 67 GLY C N 1
ATOM 3062 C CA . GLY C 1 67 ? -20.941 21.555 46.399 1.00 11.17 67 GLY C CA 1
ATOM 3063 C C . GLY C 1 67 ? -21.672 21.161 47.721 1.00 13.29 67 GLY C C 1
ATOM 3064 O O . GLY C 1 67 ? -22.866 20.953 47.612 1.00 14.25 67 GLY C O 1
ATOM 3065 N N . ASP C 1 68 ? -20.981 21.063 48.871 1.00 12.65 68 ASP C N 1
ATOM 3066 C CA . ASP C 1 68 ? -21.678 20.650 50.108 1.00 14.06 68 ASP C CA 1
ATOM 3067 C C . ASP C 1 68 ? -22.188 21.861 50.808 1.00 14.29 68 ASP C C 1
ATOM 3068 O O . ASP C 1 68 ? -21.559 22.320 51.756 1.00 16.94 68 ASP C O 1
ATOM 3073 N N . PHE C 1 69 ? -23.281 22.412 50.321 1.00 15.06 69 PHE C N 1
ATOM 3074 C CA . PHE C 1 69 ? -23.804 23.670 50.922 1.00 14.52 69 PHE C CA 1
ATOM 3075 C C . PHE C 1 69 ? -24.622 23.453 52.206 1.00 16.58 69 PHE C C 1
ATOM 3076 O O . PHE C 1 69 ? -25.167 24.446 52.713 1.00 17.47 69 PHE C O 1
ATOM 3084 N N . THR C 1 70 ? -24.813 22.222 52.629 1.00 16.29 70 THR C N 1
ATOM 3085 C CA . THR C 1 70 ? -25.490 21.962 53.933 1.00 18.43 70 THR C CA 1
ATOM 3086 C C . THR C 1 70 ? -24.513 21.744 55.075 1.00 21.08 70 THR C C 1
ATOM 3087 O O . THR C 1 70 ? -24.689 22.402 56.161 1.00 23.53 70 THR C O 1
ATOM 3091 N N . ASN C 1 71 ? -23.485 20.876 54.866 1.00 18.93 71 ASN C N 1
ATOM 3092 C CA . ASN C 1 71 ? -22.589 20.583 55.952 1.00 19.76 71 ASN C CA 1
ATOM 3093 C C . ASN C 1 71 ? -21.171 21.137 55.778 1.00 20.38 71 ASN C C 1
ATOM 3094 O O . ASN C 1 71 ? -20.334 21.058 56.734 1.00 20.96 71 ASN C O 1
ATOM 3099 N N . PHE C 1 72 ? -20.871 21.610 54.558 1.00 18.41 72 PHE C N 1
ATOM 3100 C CA . PHE C 1 72 ? -19.572 22.257 54.277 1.00 18.86 72 PHE C CA 1
ATOM 3101 C C . PHE C 1 72 ? -18.321 21.337 54.495 1.00 19.82 72 PHE C C 1
ATOM 3102 O O . PHE C 1 72 ? -17.224 21.860 54.757 1.00 20.42 72 PHE C O 1
ATOM 3110 N N . ASP C 1 73 ? -18.503 20.010 54.408 1.00 19.06 73 ASP C N 1
ATOM 3111 C CA . ASP C 1 73 ? -17.413 19.097 54.752 1.00 19.63 73 ASP C CA 1
ATOM 3112 C C . ASP C 1 73 ? -17.338 17.812 53.980 1.00 19.85 73 ASP C C 1
ATOM 3113 O O . ASP C 1 73 ? -16.480 16.971 54.295 1.00 18.96 73 ASP C O 1
ATOM 3118 N N . GLY C 1 74 ? -18.258 17.580 53.028 1.00 17.36 74 GLY C N 1
ATOM 3119 C CA . GLY C 1 74 ? -18.229 16.356 52.221 1.00 18.33 74 GLY C CA 1
ATOM 3120 C C . GLY C 1 74 ? -19.274 15.318 52.638 1.00 17.18 74 GLY C C 1
ATOM 3121 O O . GLY C 1 74 ? -19.463 14.285 51.966 1.00 19.02 74 GLY C O 1
ATOM 3122 N N . THR C 1 75 ? -20.027 15.631 53.672 1.00 20.17 75 THR C N 1
ATOM 3123 C CA . THR C 1 75 ? -21.039 14.647 54.125 1.00 20.67 75 THR C CA 1
ATOM 3124 C C . THR C 1 75 ? -22.462 15.047 53.771 1.00 22.72 75 THR C C 1
ATOM 3125 O O . THR C 1 75 ? -23.411 14.235 54.006 1.00 22.08 75 THR C O 1
ATOM 3129 N N . GLY C 1 76 ? -22.652 16.320 53.367 1.00 21.31 76 GLY C N 1
ATOM 3130 C CA . GLY C 1 76 ? -23.996 16.784 52.988 1.00 21.89 76 GLY C CA 1
ATOM 3131 C C . GLY C 1 76 ? -24.288 17.191 51.530 1.00 20.08 76 GLY C C 1
ATOM 3132 O O . GLY C 1 76 ? -23.704 16.639 50.607 1.00 21.60 76 GLY C O 1
ATOM 3133 N N . GLY C 1 77 ? -25.233 18.123 51.377 1.00 19.92 77 GLY C N 1
ATOM 3134 C CA . GLY C 1 77 ? -25.770 18.572 50.093 1.00 19.52 77 GLY C CA 1
ATOM 3135 C C . GLY C 1 77 ? -27.087 17.934 49.815 1.00 18.78 77 GLY C C 1
ATOM 3136 O O . GLY C 1 77 ? -27.487 16.975 50.526 1.00 19.18 77 GLY C O 1
ATOM 3137 N N . LYS C 1 78 ? -27.779 18.372 48.749 1.00 16.57 78 LYS C N 1
ATOM 3138 C CA . LYS C 1 78 ? -29.053 17.814 48.323 1.00 17.63 78 LYS C CA 1
ATOM 3139 C C . LYS C 1 78 ? -29.257 18.352 46.959 1.00 14.35 78 LYS C C 1
ATOM 3140 O O . LYS C 1 78 ? -28.662 19.386 46.625 1.00 16.01 78 LYS C O 1
ATOM 3146 N N . SER C 1 79 ? -30.072 17.662 46.178 1.00 13.39 79 SER C N 1
ATOM 3147 C CA . SER C 1 79 ? -30.355 18.013 44.812 1.00 14.06 79 SER C CA 1
ATOM 3148 C C . SER C 1 79 ? -31.638 18.824 44.767 1.00 15.55 79 SER C C 1
ATOM 3149 O O . SER C 1 79 ? -32.339 18.908 45.813 1.00 15.10 79 SER C O 1
ATOM 3152 N N . ILE C 1 80 ? -31.944 19.345 43.567 1.00 14.97 80 ILE C N 1
ATOM 3153 C CA . ILE C 1 80 ? -33.265 20.007 43.368 1.00 16.51 80 ILE C CA 1
ATOM 3154 C C . ILE C 1 80 ? -34.441 18.978 43.393 1.00 17.38 80 ILE C C 1
ATOM 3155 O O . ILE C 1 80 ? -35.643 19.400 43.437 1.00 19.76 80 ILE C O 1
ATOM 3160 N N . TYR C 1 81 ? -34.147 17.674 43.352 1.00 16.68 81 TYR C N 1
ATOM 3161 C CA . TYR C 1 81 ? -35.126 16.573 43.252 1.00 18.66 81 TYR C CA 1
ATOM 3162 C C . TYR C 1 81 ? -35.366 15.922 44.582 1.00 21.24 81 TYR C C 1
ATOM 3163 O O . TYR C 1 81 ? -36.140 14.945 44.624 1.00 24.71 81 TYR C O 1
ATOM 3172 N N . GLY C 1 82 ? -34.625 16.329 45.600 1.00 22.91 82 GLY C N 1
ATOM 3173 C CA . GLY C 1 82 ? -34.590 15.616 46.904 1.00 22.27 82 GLY C CA 1
ATOM 3174 C C . GLY C 1 82 ? -33.145 15.292 47.358 1.00 23.12 82 GLY C C 1
ATOM 3175 O O . GLY C 1 82 ? -32.149 15.663 46.710 1.00 21.39 82 GLY C O 1
ATOM 3176 N N . THR C 1 83 ? -32.996 14.605 48.473 1.00 22.12 83 THR C N 1
ATOM 3177 C CA . THR C 1 83 ? -31.675 14.226 48.968 1.00 24.69 83 THR C CA 1
ATOM 3178 C C . THR C 1 83 ? -30.754 13.619 47.886 1.00 23.17 83 THR C C 1
ATOM 3179 O O . THR C 1 83 ? -29.566 13.977 47.772 1.00 22.75 83 THR C O 1
ATOM 3183 N N . ARG C 1 84 ? -31.299 12.675 47.101 1.00 20.33 84 ARG C N 1
ATOM 3184 C CA . ARG C 1 84 ? -30.546 12.017 46.012 1.00 21.70 84 ARG C CA 1
ATOM 3185 C C . ARG C 1 84 ? -31.322 11.860 44.746 1.00 18.85 84 ARG C C 1
ATOM 3186 O O . ARG C 1 84 ? -32.563 11.931 44.735 1.00 22.15 84 ARG C O 1
ATOM 3194 N N . PHE C 1 85 ? -30.587 11.675 43.642 1.00 16.66 85 PHE C N 1
ATOM 3195 C CA . PHE C 1 85 ? -31.159 11.273 42.383 1.00 15.99 85 PHE C CA 1
ATOM 3196 C C . PHE C 1 85 ? -30.291 10.292 41.598 1.00 17.61 85 PHE C C 1
ATOM 3197 O O . PHE C 1 85 ? -29.093 10.133 41.876 1.00 18.11 85 PHE C O 1
ATOM 3205 N N . ASP C 1 86 ? -30.944 9.609 40.675 1.00 16.79 86 ASP C N 1
ATOM 3206 C CA . ASP C 1 86 ? -30.239 8.516 39.961 1.00 18.71 86 ASP C CA 1
ATOM 3207 C C . ASP C 1 86 ? -29.071 8.933 39.107 1.00 16.48 86 ASP C C 1
ATOM 3208 O O . ASP C 1 86 ? -29.049 9.996 38.491 1.00 17.63 86 ASP C O 1
ATOM 3213 N N . ASP C 1 87 ? -28.154 7.972 38.925 1.00 16.84 87 ASP C N 1
ATOM 3214 C CA . ASP C 1 87 ? -27.163 8.100 37.843 1.00 15.47 87 ASP C CA 1
ATOM 3215 C C . ASP C 1 87 ? -27.769 8.127 36.443 1.00 17.87 87 ASP C C 1
ATOM 3216 O O . ASP C 1 87 ? -28.320 7.106 35.922 1.00 19.78 87 ASP C O 1
ATOM 3221 N N . GLU C 1 88 ? -27.624 9.270 35.788 1.00 16.43 88 GLU C N 1
ATOM 3222 C CA . GLU C 1 88 ? -28.223 9.408 34.472 1.00 17.51 88 GLU C CA 1
ATOM 3223 C C . GLU C 1 88 ? -27.451 8.727 33.353 1.00 18.57 88 GLU C C 1
ATOM 3224 O O . GLU C 1 88 ? -28.091 8.275 32.302 1.00 21.38 88 GLU C O 1
ATOM 3230 N N . ASN C 1 89 ? -26.117 8.763 33.385 1.00 18.23 89 ASN C N 1
ATOM 3231 C CA . ASN C 1 89 ? -25.325 8.222 32.299 1.00 18.07 89 ASN C CA 1
ATOM 3232 C C . ASN C 1 89 ? -23.992 7.898 32.896 1.00 17.39 89 ASN C C 1
ATOM 3233 O O . ASN C 1 89 ? -23.337 8.813 33.450 1.00 20.36 89 ASN C O 1
ATOM 3238 N N . LEU C 1 90 ? -23.536 6.642 32.765 1.00 17.01 90 LEU C N 1
ATOM 3239 C CA . LEU C 1 90 ? -22.218 6.239 33.360 1.00 15.94 90 LEU C CA 1
ATOM 3240 C C . LEU C 1 90 ? -21.254 5.870 32.224 1.00 16.30 90 LEU C C 1
ATOM 3241 O O . LEU C 1 90 ? -20.224 5.215 32.471 1.00 19.09 90 LEU C O 1
ATOM 3246 N N . LYS C 1 91 ? -21.648 6.239 30.977 1.00 15.84 91 LYS C N 1
ATOM 3247 C CA . LYS C 1 91 ? -20.819 5.883 29.803 1.00 17.10 91 LYS C CA 1
ATOM 3248 C C . LYS C 1 91 ? -19.836 6.986 29.431 1.00 16.33 91 LYS C C 1
ATOM 3249 O O . LYS C 1 91 ? -18.700 6.670 29.080 1.00 19.65 91 LYS C O 1
ATOM 3255 N N . ILE C 1 92 ? -20.250 8.258 29.617 1.00 14.13 92 ILE C N 1
ATOM 3256 C CA . ILE C 1 92 ? -19.335 9.364 29.321 1.00 15.11 92 ILE C CA 1
ATOM 3257 C C . ILE C 1 92 ? -18.095 9.319 30.243 1.00 13.67 92 ILE C C 1
ATOM 3258 O O . ILE C 1 92 ? -18.239 9.096 31.453 1.00 15.33 92 ILE C O 1
ATOM 3263 N N . LYS C 1 93 ? -16.924 9.351 29.627 1.00 14.65 93 LYS C N 1
ATOM 3264 C CA . LYS C 1 93 ? -15.667 9.161 30.431 1.00 15.22 93 LYS C CA 1
ATOM 3265 C C . LYS C 1 93 ? -15.106 10.453 30.956 1.00 13.89 93 LYS C C 1
ATOM 3266 O O . LYS C 1 93 ? -15.379 11.540 30.442 1.00 14.30 93 LYS C O 1
ATOM 3272 N N . HIS C 1 94 ? -14.278 10.309 31.995 1.00 12.05 94 HIS C N 1
ATOM 3273 C CA . HIS C 1 94 ? -13.535 11.479 32.523 1.00 10.91 94 HIS C CA 1
ATOM 3274 C C . HIS C 1 94 ? -12.406 11.888 31.586 1.00 13.21 94 HIS C C 1
ATOM 3275 O O . HIS C 1 94 ? -12.012 11.115 30.681 1.00 14.93 94 HIS C O 1
ATOM 3282 N N . PHE C 1 95 ? -11.854 13.067 31.859 1.00 12.57 95 PHE C N 1
ATOM 3283 C CA . PHE C 1 95 ? -10.718 13.729 31.053 1.00 15.83 95 PHE C CA 1
ATOM 3284 C C . PHE C 1 95 ? -10.210 14.735 32.071 1.00 21.21 95 PHE C C 1
ATOM 3285 O O . PHE C 1 95 ? -10.891 15.432 32.602 1.00 32.36 95 PHE C O 1
ATOM 3293 N N . VAL C 1 96 ? -8.856 15.245 32.047 1.00 19.26 96 VAL C N 1
ATOM 3294 C CA . VAL C 1 96 ? -8.545 16.594 32.484 1.00 14.05 96 VAL C CA 1
ATOM 3295 C C . VAL C 1 96 ? -9.540 17.774 32.195 1.00 12.13 96 VAL C C 1
ATOM 3296 O O . VAL C 1 96 ? -9.860 18.085 30.998 1.00 12.95 96 VAL C O 1
ATOM 3300 N N . GLY C 1 97 ? -10.019 18.305 33.319 1.00 11.25 97 GLY C N 1
ATOM 3301 C CA . GLY C 1 97 ? -11.025 19.371 33.290 1.00 11.15 97 GLY C CA 1
ATOM 3302 C C . GLY C 1 97 ? -12.471 18.913 33.212 1.00 9.75 97 GLY C C 1
ATOM 3303 O O . GLY C 1 97 ? -13.353 19.775 33.313 1.00 11.78 97 GLY C O 1
ATOM 3304 N N . ALA C 1 98 ? -12.656 17.628 33.435 1.00 12.43 98 ALA C N 1
ATOM 3305 C CA . ALA C 1 98 ? -14.043 17.098 33.594 1.00 12.51 98 ALA C CA 1
ATOM 3306 C C . ALA C 1 98 ? -14.679 17.602 34.898 1.00 12.08 98 ALA C C 1
ATOM 3307 O O . ALA C 1 98 ? -13.989 17.812 35.949 1.00 11.60 98 ALA C O 1
ATOM 3309 N N . VAL C 1 99 ? -15.980 17.768 34.844 1.00 10.29 99 VAL C N 1
ATOM 3310 C CA . VAL C 1 99 ? -16.768 18.117 36.049 1.00 12.02 99 VAL C CA 1
ATOM 3311 C C . VAL C 1 99 ? -17.697 16.923 36.219 1.00 9.13 99 VAL C C 1
ATOM 3312 O O . VAL C 1 99 ? -18.460 16.585 35.248 1.00 11.90 99 VAL C O 1
ATOM 3316 N N . SER C 1 100 ? -17.737 16.309 37.435 1.00 9.32 100 SER C N 1
ATOM 3317 C CA . SER C 1 100 ? -18.401 15.023 37.590 1.00 10.67 100 SER C CA 1
ATOM 3318 C C . SER C 1 100 ? -19.054 15.024 38.957 1.00 11.25 100 SER C C 1
ATOM 3319 O O . SER C 1 100 ? -18.545 15.624 39.902 1.00 11.27 100 SER C O 1
ATOM 3322 N N . MET C 1 101 ? -20.058 14.082 39.455 1.00 11.69 101 MET C N 1
ATOM 3323 C CA . MET C 1 101 ? -20.852 14.003 40.653 1.00 11.66 101 MET C CA 1
ATOM 3324 C C . MET C 1 101 ? -19.974 13.433 41.884 1.00 13.60 101 MET C C 1
ATOM 3325 O O . MET C 1 101 ? -19.105 12.558 41.668 1.00 13.25 101 MET C O 1
ATOM 3330 N N . ALA C 1 102 ? -19.986 13.822 42.704 1.00 12.75 102 ALA C N 1
ATOM 3331 C CA . ALA C 1 102 ? -19.582 13.019 43.853 1.00 12.84 102 ALA C CA 1
ATOM 3332 C C . ALA C 1 102 ? -20.753 12.131 44.244 1.00 15.90 102 ALA C C 1
ATOM 3333 O O . ALA C 1 102 ? -21.959 12.420 43.826 1.00 15.91 102 ALA C O 1
ATOM 3335 N N . ASN C 1 103 ? -20.441 11.013 44.917 1.00 12.93 103 ASN C N 1
ATOM 3336 C CA . ASN C 1 103 ? -21.599 10.191 45.369 1.00 15.64 103 ASN C CA 1
ATOM 3337 C C . ASN C 1 103 ? -21.185 9.330 46.522 1.00 15.65 103 ASN C C 1
ATOM 3338 O O . ASN C 1 103 ? -20.059 9.458 47.052 1.00 18.52 103 ASN C O 1
ATOM 3343 N N . ALA C 1 104 ? -22.155 8.549 47.001 1.00 20.44 104 ALA C N 1
ATOM 3344 C CA . ALA C 1 104 ? -21.947 7.539 48.040 1.00 22.43 104 ALA C CA 1
ATOM 3345 C C . ALA C 1 104 ? -22.325 6.129 47.496 1.00 23.70 104 ALA C C 1
ATOM 3346 O O . ALA C 1 104 ? -22.906 5.275 48.233 1.00 26.87 104 ALA C O 1
ATOM 3348 N N . GLY C 1 105 ? -22.018 5.833 46.242 1.00 20.31 105 GLY C N 1
ATOM 3349 C CA . GLY C 1 105 ? -22.488 4.627 45.651 1.00 21.27 105 GLY C CA 1
ATOM 3350 C C . GLY C 1 105 ? -23.510 4.884 44.580 1.00 20.70 105 GLY C C 1
ATOM 3351 O O . GLY C 1 105 ? -23.845 6.048 44.257 1.00 21.36 105 GLY C O 1
ATOM 3352 N N . PRO C 1 106 ? -24.071 3.825 44.005 1.00 20.82 106 PRO C N 1
ATOM 3353 C CA . PRO C 1 106 ? -25.005 4.005 42.957 1.00 18.91 106 PRO C CA 1
ATOM 3354 C C . PRO C 1 106 ? -26.185 4.907 43.340 1.00 19.38 106 PRO C C 1
ATOM 3355 O O . PRO C 1 106 ? -26.677 4.836 44.485 1.00 19.83 106 PRO C O 1
ATOM 3359 N N . ASN C 1 107 ? -26.642 5.640 42.339 1.00 18.89 107 ASN C N 1
ATOM 3360 C CA . ASN C 1 107 ? -27.833 6.502 42.450 1.00 18.88 107 ASN C CA 1
ATOM 3361 C C . ASN C 1 107 ? -27.891 7.303 43.713 1.00 19.09 107 ASN C C 1
ATOM 3362 O O . ASN C 1 107 ? -28.926 7.314 44.454 1.00 18.70 107 ASN C O 1
ATOM 3367 N N . SER C 1 108 ? -26.844 8.048 44.016 1.00 17.38 108 SER C N 1
ATOM 3368 C CA . SER C 1 108 ? -26.868 8.792 45.260 1.00 16.02 108 SER C CA 1
ATOM 3369 C C . SER C 1 108 ? -26.287 10.222 44.987 1.00 13.42 108 SER C C 1
ATOM 3370 O O . SER C 1 108 ? -25.605 10.799 45.844 1.00 16.27 108 SER C O 1
ATOM 3373 N N . ASN C 1 109 ? -26.612 10.761 43.816 1.00 14.68 109 ASN C N 1
ATOM 3374 C CA . ASN C 1 109 ? -26.084 12.114 43.481 1.00 12.01 109 ASN C CA 1
ATOM 3375 C C . ASN C 1 109 ? -26.937 13.103 44.248 1.00 15.96 109 ASN C C 1
ATOM 3376 O O . ASN C 1 109 ? -28.127 12.909 44.322 1.00 17.08 109 ASN C O 1
ATOM 3381 N N . GLY C 1 110 ? -26.316 14.209 44.701 1.00 14.97 110 GLY C N 1
ATOM 3382 C CA . GLY C 1 110 ? -27.015 15.223 45.487 1.00 13.87 110 GLY C CA 1
ATOM 3383 C C . GLY C 1 110 ? -26.602 16.573 44.838 1.00 11.97 110 GLY C C 1
ATOM 3384 O O . GLY C 1 110 ? -27.156 16.865 43.819 1.00 11.75 110 GLY C O 1
ATOM 3385 N N . SER C 1 111 ? -25.656 17.237 45.480 1.00 10.40 111 SER C N 1
ATOM 3386 C CA . SER C 1 111 ? -25.098 18.482 44.979 1.00 12.05 111 SER C CA 1
ATOM 3387 C C . SER C 1 111 ? -23.629 18.485 44.914 1.00 13.36 111 SER C C 1
ATOM 3388 O O . SER C 1 111 ? -23.068 19.350 44.159 1.00 11.80 111 SER C O 1
ATOM 3391 N N . GLN C 1 112 ? -22.928 17.525 45.544 1.00 13.55 112 GLN C N 1
ATOM 3392 C CA . GLN C 1 112 ? -21.446 17.656 45.520 1.00 11.77 112 GLN C CA 1
ATOM 3393 C C . GLN C 1 112 ? -20.862 17.211 44.132 1.00 10.35 112 GLN C C 1
ATOM 3394 O O . GLN C 1 112 ? -21.445 16.272 43.458 1.00 11.46 112 GLN C O 1
ATOM 3400 N N . PHE C 1 113 ? -19.761 17.855 43.745 1.00 10.14 113 PHE C N 1
ATOM 3401 C CA . PHE C 1 113 ? -19.174 17.587 42.441 1.00 10.65 113 PHE C CA 1
ATOM 3402 C C . PHE C 1 113 ? -17.648 17.783 42.637 1.00 10.97 113 PHE C C 1
ATOM 3403 O O . PHE C 1 113 ? -17.151 18.303 43.642 1.00 10.96 113 PHE C O 1
ATOM 3411 N N . PHE C 1 114 ? -16.925 17.321 41.644 1.00 12.35 114 PHE C N 1
ATOM 3412 C CA . PHE C 1 114 ? -15.501 17.550 41.660 1.00 11.65 114 PHE C CA 1
ATOM 3413 C C . PHE C 1 114 ? -15.076 17.935 40.220 1.00 9.59 114 PHE C C 1
ATOM 3414 O O . PHE C 1 114 ? -15.708 17.657 39.217 1.00 10.12 114 PHE C O 1
ATOM 3422 N N . VAL C 1 115 ? -13.947 18.622 40.176 1.00 11.76 115 VAL C N 1
ATOM 3423 C CA . VAL C 1 115 ? -13.304 19.003 38.911 1.00 11.22 115 VAL C CA 1
ATOM 3424 C C . VAL C 1 115 ? -11.961 18.365 38.857 1.00 11.19 115 VAL C C 1
ATOM 3425 O O . VAL C 1 115 ? -11.127 18.538 39.826 1.00 11.65 115 VAL C O 1
ATOM 3429 N N . THR C 1 116 ? -11.637 17.682 37.722 1.00 12.08 116 THR C N 1
ATOM 3430 C CA . THR C 1 116 ? -10.348 17.019 37.695 1.00 12.44 116 THR C CA 1
ATOM 3431 C C . THR C 1 116 ? -9.276 17.864 36.984 1.00 13.98 116 THR C C 1
ATOM 3432 O O . THR C 1 116 ? -9.609 18.662 36.087 1.00 14.62 116 THR C O 1
ATOM 3436 N N . THR C 1 117 ? -7.988 17.636 37.345 1.00 14.78 117 THR C N 1
ATOM 3437 C CA . THR C 1 117 ? -6.920 18.334 36.528 1.00 16.42 117 THR C CA 1
ATOM 3438 C C . THR C 1 117 ? -5.918 17.262 36.059 1.00 17.39 117 THR C C 1
ATOM 3439 O O . THR C 1 117 ? -4.786 17.597 35.707 1.00 18.60 117 THR C O 1
ATOM 3443 N N . ALA C 1 118 ? -6.294 16.015 36.208 1.00 14.07 118 ALA C N 1
ATOM 3444 C CA . ALA C 1 118 ? -5.411 14.886 35.773 1.00 16.04 118 ALA C CA 1
ATOM 3445 C C . ALA C 1 118 ? -6.297 13.798 35.190 1.00 16.10 118 ALA C C 1
ATOM 3446 O O . ALA C 1 118 ? -7.479 13.801 35.432 1.00 15.38 118 ALA C O 1
ATOM 3448 N N . PRO C 1 119 ? -5.780 12.887 34.379 1.00 14.73 119 PRO C N 1
ATOM 3449 C CA . PRO C 1 119 ? -6.608 11.775 33.955 1.00 14.70 119 PRO C CA 1
ATOM 3450 C C . PRO C 1 119 ? -7.133 10.979 35.154 1.00 14.22 119 PRO C C 1
ATOM 3451 O O . PRO C 1 119 ? -6.387 10.787 36.133 1.00 14.51 119 PRO C O 1
ATOM 3455 N N . THR C 1 120 ? -8.350 10.468 35.058 1.00 14.11 120 THR C N 1
ATOM 3456 C CA . THR C 1 120 ? -8.920 9.660 36.158 1.00 14.03 120 THR C CA 1
ATOM 3457 C C . THR C 1 120 ? -9.768 8.516 35.562 1.00 12.52 120 THR C C 1
ATOM 3458 O O . THR C 1 120 ? -10.915 8.355 35.895 1.00 12.29 120 THR C O 1
ATOM 3462 N N . PRO C 1 121 ? -9.197 7.670 34.714 1.00 13.63 121 PRO C N 1
ATOM 3463 C CA . PRO C 1 121 ? -10.040 6.664 34.022 1.00 12.45 121 PRO C CA 1
ATOM 3464 C C . PRO C 1 121 ? -10.571 5.617 35.006 1.00 12.90 121 PRO C C 1
ATOM 3465 O O . PRO C 1 121 ? -11.549 4.960 34.657 1.00 12.85 121 PRO C O 1
ATOM 3469 N N . TRP C 1 122 ? -9.918 5.428 36.165 1.00 13.19 122 TRP C N 1
ATOM 3470 C CA . TRP C 1 122 ? -10.443 4.455 37.150 1.00 11.84 122 TRP C CA 1
ATOM 3471 C C . TRP C 1 122 ? -11.766 4.884 37.795 1.00 14.36 122 TRP C C 1
ATOM 3472 O O . TRP C 1 122 ? -12.443 4.059 38.513 1.00 15.52 122 TRP C O 1
ATOM 3483 N N . LEU C 1 123 ? -12.185 6.121 37.536 1.00 12.90 123 LEU C N 1
ATOM 3484 C CA . LEU C 1 123 ? -13.509 6.647 38.069 1.00 13.21 123 LEU C CA 1
ATOM 3485 C C . LEU C 1 123 ? -14.603 6.507 37.003 1.00 12.50 123 LEU C C 1
ATOM 3486 O O . LEU C 1 123 ? -15.841 6.671 37.326 1.00 12.18 123 LEU C O 1
ATOM 3491 N N . ASP C 1 124 ? -14.185 6.154 35.756 1.00 12.66 124 ASP C N 1
ATOM 3492 C CA . ASP C 1 124 ? -15.217 5.899 34.705 1.00 13.48 124 ASP C CA 1
ATOM 3493 C C . ASP C 1 124 ? -16.213 4.785 35.122 1.00 13.18 124 ASP C C 1
ATOM 3494 O O . ASP C 1 124 ? -15.812 3.779 35.583 1.00 14.70 124 ASP C O 1
ATOM 3499 N N . GLY C 1 125 ? -17.506 5.026 34.884 1.00 15.66 125 GLY C N 1
ATOM 3500 C CA . GLY C 1 125 ? -18.561 4.046 35.150 1.00 14.20 125 GLY C CA 1
ATOM 3501 C C . GLY C 1 125 ? -19.074 4.140 36.578 1.00 14.71 125 GLY C C 1
ATOM 3502 O O . GLY C 1 125 ? -20.057 3.408 36.922 1.00 17.46 125 GLY C O 1
ATOM 3503 N N . ARG C 1 126 ? -18.467 4.991 37.407 1.00 13.40 126 ARG C N 1
ATOM 3504 C CA . ARG C 1 126 ? -18.930 5.146 38.793 1.00 13.93 126 ARG C CA 1
ATOM 3505 C C . ARG C 1 126 ? -19.413 6.529 39.136 1.00 15.37 126 ARG C C 1
ATOM 3506 O O . ARG C 1 126 ? -20.042 6.652 40.132 1.00 17.08 126 ARG C O 1
ATOM 3514 N N . HIS C 1 127 ? -18.995 7.558 38.392 1.00 12.18 127 HIS C N 1
ATOM 3515 C CA . HIS C 1 127 ? -19.419 8.955 38.630 1.00 14.73 127 HIS C CA 1
ATOM 3516 C C . HIS C 1 127 ? -19.928 9.535 37.324 1.00 11.59 127 HIS C C 1
ATOM 3517 O O . HIS C 1 127 ? -19.364 9.300 36.249 1.00 14.32 127 HIS C O 1
ATOM 3524 N N . VAL C 1 128 ? -21.063 10.278 37.417 1.00 12.06 128 VAL C N 1
ATOM 3525 C CA . VAL C 1 128 ? -21.617 10.888 36.203 1.00 12.98 128 VAL C CA 1
ATOM 3526 C C . VAL C 1 128 ? -20.829 12.104 35.821 1.00 12.12 128 VAL C C 1
ATOM 3527 O O . VAL C 1 128 ? -20.850 13.110 36.519 1.00 12.20 128 VAL C O 1
ATOM 3531 N N . VAL C 1 129 ? -20.222 12.041 34.661 1.00 11.20 129 VAL C N 1
ATOM 3532 C CA . VAL C 1 129 ? -19.522 13.239 34.030 1.00 11.34 129 VAL C CA 1
ATOM 3533 C C . VAL C 1 129 ? -20.587 14.056 33.302 1.00 13.55 129 VAL C C 1
ATOM 3534 O O . VAL C 1 129 ? -21.224 13.525 32.378 1.00 15.10 129 VAL C O 1
ATOM 3538 N N . PHE C 1 130 ? -20.686 15.349 33.648 1.00 12.83 130 PHE C N 1
ATOM 3539 C CA . PHE C 1 130 ? -21.712 16.170 33.085 1.00 11.68 130 PHE C CA 1
ATOM 3540 C C . PHE C 1 130 ? -21.271 17.544 32.602 1.00 12.03 130 PHE C C 1
ATOM 3541 O O . PHE C 1 130 ? -22.159 18.282 32.109 1.00 12.02 130 PHE C O 1
ATOM 3549 N N . GLY C 1 131 ? -19.961 17.816 32.557 1.00 12.53 131 GLY C N 1
ATOM 3550 C CA . GLY C 1 131 ? -19.498 19.045 31.961 1.00 11.10 131 GLY C CA 1
ATOM 3551 C C . GLY C 1 131 ? -17.971 19.159 31.984 1.00 14.53 131 GLY C C 1
ATOM 3552 O O . GLY C 1 131 ? -17.305 18.158 32.268 1.00 11.73 131 GLY C O 1
ATOM 3553 N N . LYS C 1 132 ? -17.472 20.348 31.678 1.00 12.68 132 LYS C N 1
ATOM 3554 C CA . LYS C 1 132 ? -16.025 20.511 31.629 1.00 13.32 132 LYS C CA 1
ATOM 3555 C C . LYS C 1 132 ? -15.732 21.937 31.821 1.00 11.39 132 LYS C C 1
ATOM 3556 O O . LYS C 1 132 ? -16.579 22.842 31.605 1.00 10.97 132 LYS C O 1
ATOM 3562 N N . VAL C 1 133 ? -14.488 22.232 32.339 1.00 9.80 133 VAL C N 1
ATOM 3563 C CA . VAL C 1 133 ? -14.108 23.618 32.455 1.00 10.63 133 VAL C CA 1
ATOM 3564 C C . VAL C 1 133 ? -13.788 24.220 31.063 1.00 11.30 133 VAL C C 1
ATOM 3565 O O . VAL C 1 133 ? -12.939 23.710 30.328 1.00 12.94 133 VAL C O 1
ATOM 3569 N N . VAL C 1 134 ? -14.472 25.305 30.748 1.00 9.78 134 VAL C N 1
ATOM 3570 C CA . VAL C 1 134 ? -14.282 25.969 29.390 1.00 11.45 134 VAL C CA 1
ATOM 3571 C C . VAL C 1 134 ? -13.587 27.270 29.556 1.00 12.62 134 VAL C C 1
ATOM 3572 O O . VAL C 1 134 ? -13.093 27.760 28.534 1.00 13.72 134 VAL C O 1
ATOM 3576 N N . GLU C 1 135 ? -13.491 27.821 30.784 1.00 13.72 135 GLU C N 1
ATOM 3577 C CA . GLU C 1 135 ? -12.574 28.959 30.965 1.00 12.85 135 GLU C CA 1
ATOM 3578 C C . GLU C 1 135 ? -12.085 28.852 32.352 1.00 12.11 135 GLU C C 1
ATOM 3579 O O . GLU C 1 135 ? -12.837 28.430 33.240 1.00 12.39 135 GLU C O 1
ATOM 3585 N N . GLY C 1 136 ? -10.852 29.278 32.628 1.00 12.47 136 GLY C N 1
ATOM 3586 C CA . GLY C 1 136 ? -10.416 29.286 34.014 1.00 13.80 136 GLY C CA 1
ATOM 3587 C C . GLY C 1 136 ? -9.628 28.087 34.587 1.00 12.83 136 GLY C C 1
ATOM 3588 O O . GLY C 1 136 ? -9.553 27.883 35.811 1.00 13.46 136 GLY C O 1
ATOM 3589 N N . MET C 1 137 ? -8.864 27.343 33.784 1.00 12.50 137 MET C N 1
ATOM 3590 C CA . MET C 1 137 ? -8.204 26.184 34.336 1.00 14.94 137 MET C CA 1
ATOM 3591 C C . MET C 1 137 ? -7.083 26.674 35.253 1.00 15.50 137 MET C C 1
ATOM 3592 O O . MET C 1 137 ? -6.720 26.038 36.181 1.00 15.94 137 MET C O 1
ATOM 3597 N N . ASP C 1 138 ? -6.547 27.843 34.987 1.00 14.45 138 ASP C N 1
ATOM 3598 C CA . ASP C 1 138 ? -5.569 28.323 35.986 1.00 17.67 138 ASP C CA 1
ATOM 3599 C C . ASP C 1 138 ? -6.173 28.724 37.354 1.00 15.90 138 ASP C C 1
ATOM 3600 O O . ASP C 1 138 ? -5.423 28.711 38.353 1.00 14.56 138 ASP C O 1
ATOM 3605 N N . VAL C 1 139 ? -7.427 29.094 37.397 1.00 15.98 139 VAL C N 1
ATOM 3606 C CA . VAL C 1 139 ? -8.130 29.355 38.701 1.00 14.23 139 VAL C CA 1
ATOM 3607 C C . VAL C 1 139 ? -8.300 28.043 39.463 1.00 15.75 139 VAL C C 1
ATOM 3608 O O . VAL C 1 139 ? -8.025 27.964 40.675 1.00 14.30 139 VAL C O 1
ATOM 3612 N N . VAL C 1 140 ? -8.689 26.993 38.729 1.00 13.65 140 VAL C N 1
ATOM 3613 C CA . VAL C 1 140 ? -8.713 25.614 39.277 1.00 15.49 140 VAL C CA 1
ATOM 3614 C C . VAL C 1 140 ? -7.367 25.231 39.870 1.00 16.22 140 VAL C C 1
ATOM 3615 O O . VAL C 1 140 ? -7.291 24.726 40.953 1.00 16.00 140 VAL C O 1
ATOM 3619 N N . LYS C 1 141 ? -6.294 25.443 39.112 1.00 15.32 141 LYS C N 1
ATOM 3620 C CA . LYS C 1 141 ? -4.943 25.150 39.642 1.00 17.01 141 LYS C CA 1
ATOM 3621 C C . LYS C 1 141 ? -4.635 25.993 40.841 1.00 17.34 141 LYS C C 1
ATOM 3622 O O . LYS C 1 141 ? -4.061 25.472 41.827 1.00 16.90 141 LYS C O 1
ATOM 3628 N N . LYS C 1 142 ? -5.012 27.291 40.849 1.00 15.90 142 LYS C N 1
ATOM 3629 C CA . LYS C 1 142 ? -4.751 28.096 42.103 1.00 17.40 142 LYS C CA 1
ATOM 3630 C C . LYS C 1 142 ? -5.463 27.467 43.291 1.00 16.32 142 LYS C C 1
ATOM 3631 O O . LYS C 1 142 ? -4.935 27.416 44.422 1.00 14.78 142 LYS C O 1
ATOM 3637 N N . VAL C 1 143 ? -6.724 27.089 43.096 1.00 14.37 143 VAL C N 1
ATOM 3638 C CA . VAL C 1 143 ? -7.484 26.351 44.155 1.00 14.11 143 VAL C CA 1
ATOM 3639 C C . VAL C 1 143 ? -6.787 25.015 44.568 1.00 14.23 143 VAL C C 1
ATOM 3640 O O . VAL C 1 143 ? -6.570 24.736 45.765 1.00 16.82 143 VAL C O 1
ATOM 3644 N N . GLU C 1 144 ? -6.424 24.240 43.573 1.00 17.33 144 GLU C N 1
ATOM 3645 C CA . GLU C 1 144 ? -5.787 22.982 43.878 1.00 18.91 144 GLU C CA 1
ATOM 3646 C C . GLU C 1 144 ? -4.529 23.118 44.730 1.00 18.87 144 GLU C C 1
ATOM 3647 O O . GLU C 1 144 ? -4.206 22.246 45.590 1.00 20.93 144 GLU C O 1
ATOM 3653 N N . ASN C 1 145 ? -3.753 24.182 44.453 1.00 17.93 145 ASN C N 1
ATOM 3654 C CA . ASN C 1 145 ? -2.469 24.365 45.092 1.00 17.11 145 ASN C CA 1
ATOM 3655 C C . ASN C 1 145 ? -2.502 25.239 46.310 1.00 15.65 145 ASN C C 1
ATOM 3656 O O . ASN C 1 145 ? -1.436 25.497 46.933 1.00 19.13 145 ASN C O 1
ATOM 3661 N N . THR C 1 146 ? -3.652 25.691 46.733 1.00 14.23 146 THR C N 1
ATOM 3662 C CA . THR C 1 146 ? -3.711 26.431 47.970 1.00 14.27 146 THR C CA 1
ATOM 3663 C C . THR C 1 146 ? -3.271 25.618 49.237 1.00 15.35 146 THR C C 1
ATOM 3664 O O . THR C 1 146 ? -3.380 24.369 49.260 1.00 15.62 146 THR C O 1
ATOM 3668 N N . LYS C 1 147 ? -2.690 26.306 50.240 1.00 17.29 147 LYS C N 1
ATOM 3669 C CA . LYS C 1 147 ? -2.273 25.549 51.417 1.00 18.62 147 LYS C CA 1
ATOM 3670 C C . LYS C 1 147 ? -3.423 24.853 52.172 1.00 14.61 147 LYS C C 1
ATOM 3671 O O . LYS C 1 147 ? -4.468 25.400 52.423 1.00 15.72 147 LYS C O 1
ATOM 3677 N N . THR C 1 148 ? -3.179 23.572 52.437 1.00 16.85 148 THR C N 1
ATOM 3678 C CA . THR C 1 148 ? -4.176 22.779 53.154 1.00 15.41 148 THR C CA 1
ATOM 3679 C C . THR C 1 148 ? -3.651 22.246 54.497 1.00 16.48 148 THR C C 1
ATOM 3680 O O . THR C 1 148 ? -2.434 22.106 54.747 1.00 18.00 148 THR C O 1
ATOM 3684 N N . GLY C 1 149 ? -4.613 21.903 55.316 1.00 18.86 149 GLY C N 1
ATOM 3685 C CA . GLY C 1 149 ? -4.369 21.271 56.613 1.00 19.34 149 GLY C CA 1
ATOM 3686 C C . GLY C 1 149 ? -4.872 19.824 56.565 1.00 18.94 149 GLY C C 1
ATOM 3687 O O . GLY C 1 149 ? -4.800 19.122 55.509 1.00 18.62 149 GLY C O 1
ATOM 3688 N N . LEU C 1 150 ? -5.417 19.356 57.702 1.00 16.76 150 LEU C N 1
ATOM 3689 C CA . LEU C 1 150 ? -5.812 17.946 57.710 1.00 15.84 150 LEU C CA 1
ATOM 3690 C C . LEU C 1 150 ? -6.997 17.807 56.713 1.00 15.65 150 LEU C C 1
ATOM 3691 O O . LEU C 1 150 ? -7.743 18.785 56.485 1.00 14.73 150 LEU C O 1
ATOM 3696 N N . ASN C 1 151 ? -7.276 16.568 56.244 1.00 14.14 151 ASN C N 1
ATOM 3697 C CA . ASN C 1 151 ? -8.431 16.275 55.392 1.00 13.28 151 ASN C CA 1
ATOM 3698 C C . ASN C 1 151 ? -8.372 17.006 54.076 1.00 15.92 151 ASN C C 1
ATOM 3699 O O . ASN C 1 151 ? -9.391 17.138 53.407 1.00 15.76 151 ASN C O 1
ATOM 3704 N N . ASP C 1 152 ? -7.146 17.445 53.702 1.00 13.92 152 ASP C N 1
ATOM 3705 C CA . ASP C 1 152 ? -6.904 18.195 52.442 1.00 14.89 152 ASP C CA 1
ATOM 3706 C C . ASP C 1 152 ? -7.804 19.420 52.430 1.00 12.83 152 ASP C C 1
ATOM 3707 O O . ASP C 1 152 ? -8.324 19.855 51.360 1.00 14.58 152 ASP C O 1
ATOM 3712 N N . LYS C 1 153 ? -8.134 19.979 53.601 1.00 12.34 153 LYS C N 1
ATOM 3713 C CA . LYS C 1 153 ? -9.016 21.120 53.631 1.00 13.15 153 LYS C CA 1
ATOM 3714 C C . LYS C 1 153 ? -8.219 22.460 53.553 1.00 12.66 153 LYS C C 1
ATOM 3715 O O . LYS C 1 153 ? -7.311 22.678 54.349 1.00 12.82 153 LYS C O 1
ATOM 3721 N N . PRO C 1 154 ? -8.537 23.357 52.632 1.00 11.99 154 PRO C N 1
ATOM 3722 C CA . PRO C 1 154 ? -7.789 24.634 52.588 1.00 13.66 154 PRO C CA 1
ATOM 3723 C C . PRO C 1 154 ? -7.748 25.338 53.934 1.00 16.09 154 PRO C C 1
ATOM 3724 O O . PRO C 1 154 ? -8.801 25.499 54.649 1.00 17.16 154 PRO C O 1
ATOM 3728 N N . LYS C 1 155 ? -6.564 25.873 54.263 1.00 16.28 155 LYS C N 1
ATOM 3729 C CA . LYS C 1 155 ? -6.393 26.689 55.481 1.00 17.23 155 LYS C CA 1
ATOM 3730 C C . LYS C 1 155 ? -7.192 28.005 55.385 1.00 17.73 155 LYS C C 1
ATOM 3731 O O . LYS C 1 155 ? -7.690 28.533 56.409 1.00 21.17 155 LYS C O 1
ATOM 3737 N N . LYS C 1 156 ? -7.243 28.610 54.199 1.00 17.26 156 LYS C N 1
ATOM 3738 C CA . LYS C 1 156 ? -8.114 29.723 53.938 1.00 17.87 156 LYS C CA 1
ATOM 3739 C C . LYS C 1 156 ? -9.315 29.265 53.077 1.00 18.77 156 LYS C C 1
ATOM 3740 O O . LYS C 1 156 ? -9.118 28.572 52.098 1.00 20.07 156 LYS C O 1
ATOM 3746 N N . ALA C 1 157 ? -10.505 29.743 53.404 1.00 15.43 157 ALA C N 1
ATOM 3747 C CA . ALA C 1 157 ? -11.758 29.212 52.810 1.00 15.66 157 ALA C CA 1
ATOM 3748 C C . ALA C 1 157 ? -11.691 29.552 51.301 1.00 16.73 157 ALA C C 1
ATOM 3749 O O . ALA C 1 157 ? -11.403 30.718 50.871 1.00 16.10 157 ALA C O 1
ATOM 3751 N N . VAL C 1 158 ? -11.943 28.522 50.462 1.00 12.51 158 VAL C N 1
ATOM 3752 C CA . VAL C 1 158 ? -12.012 28.742 48.986 1.00 13.38 158 VAL C CA 1
ATOM 3753 C C . VAL C 1 158 ? -13.518 28.710 48.699 1.00 11.90 158 VAL C C 1
ATOM 3754 O O . VAL C 1 158 ? -14.205 27.677 48.784 1.00 13.91 158 VAL C O 1
ATOM 3758 N N . LYS C 1 159 ? -14.039 29.950 48.593 1.00 12.64 159 LYS C N 1
ATOM 3759 C CA . LYS C 1 159 ? -15.469 30.199 48.533 1.00 12.36 159 LYS C CA 1
ATOM 3760 C C . LYS C 1 159 ? -16.002 30.456 47.106 1.00 12.78 159 LYS C C 1
ATOM 3761 O O . LYS C 1 159 ? -15.349 31.236 46.360 1.00 13.42 159 LYS C O 1
ATOM 3767 N N . ILE C 1 160 ? -17.169 29.857 46.752 1.00 12.88 160 ILE C N 1
ATOM 3768 C CA . ILE C 1 160 ? -17.921 30.298 45.558 1.00 12.97 160 ILE C CA 1
ATOM 3769 C C . ILE C 1 160 ? -18.575 31.635 46.038 1.00 13.51 160 ILE C C 1
ATOM 3770 O O . ILE C 1 160 ? -19.671 31.647 46.518 1.00 15.54 160 ILE C O 1
ATOM 3775 N N . ASN C 1 161 ? -17.932 32.775 45.773 1.00 12.70 161 ASN C N 1
ATOM 3776 C CA . ASN C 1 161 ? -18.501 34.061 46.311 1.00 13.65 161 ASN C CA 1
ATOM 3777 C C . ASN C 1 161 ? -19.720 34.513 45.523 1.00 14.47 161 ASN C C 1
ATOM 3778 O O . ASN C 1 161 ? -20.662 35.156 46.036 1.00 13.15 161 ASN C O 1
ATOM 3783 N N . ASP C 1 162 ? -19.710 34.146 44.267 1.00 13.54 162 ASP C N 1
ATOM 3784 C CA . ASP C 1 162 ? -20.914 34.342 43.460 1.00 15.07 162 ASP C CA 1
ATOM 3785 C C . ASP C 1 162 ? -21.010 33.280 42.407 1.00 14.43 162 ASP C C 1
ATOM 3786 O O . ASP C 1 162 ? -19.915 32.723 41.987 1.00 14.72 162 ASP C O 1
ATOM 3791 N N . CYS C 1 163 ? -22.214 32.935 41.918 1.00 12.58 163 CYS C N 1
ATOM 3792 C CA . CYS C 1 163 ? -22.346 31.931 40.845 1.00 11.46 163 CYS C CA 1
ATOM 3793 C C . CYS C 1 163 ? -23.667 32.139 40.148 1.00 13.11 163 CYS C C 1
ATOM 3794 O O . CYS C 1 163 ? -24.554 32.825 40.723 1.00 11.33 163 CYS C O 1
ATOM 3797 N N . GLY C 1 164 ? -23.796 31.586 38.964 1.00 12.60 164 GLY C N 1
ATOM 3798 C CA . GLY C 1 164 ? -24.997 31.828 38.180 1.00 11.83 164 GLY C CA 1
ATOM 3799 C C . GLY C 1 164 ? -24.893 31.228 36.836 1.00 10.33 164 GLY C C 1
ATOM 3800 O O . GLY C 1 164 ? -23.921 30.519 36.513 1.00 12.77 164 GLY C O 1
ATOM 3801 N N . VAL C 1 165 ? -25.965 31.384 36.073 1.00 11.76 165 VAL C N 1
ATOM 3802 C CA . VAL C 1 165 ? -26.054 30.776 34.778 1.00 11.99 165 VAL C CA 1
ATOM 3803 C C . VAL C 1 165 ? -25.892 31.803 33.644 1.00 13.28 165 VAL C C 1
ATOM 3804 O O . VAL C 1 165 ? -26.599 32.831 33.603 1.00 13.64 165 VAL C O 1
ATOM 3808 N N . LEU C 1 166 ? -24.947 31.514 32.761 1.00 13.45 166 LEU C N 1
ATOM 3809 C CA . LEU C 1 166 ? -24.560 32.450 31.689 1.00 12.50 166 LEU C CA 1
ATOM 3810 C C . LEU C 1 166 ? -25.548 32.543 30.532 1.00 14.75 166 LEU C C 1
ATOM 3811 O O . LEU C 1 166 ? -25.408 33.513 29.758 1.00 17.53 166 LEU C O 1
ATOM 3817 N N . MET D 1 1 ? 37.069 -28.136 50.188 1.00 19.41 1 MET D N 1
ATOM 3818 C CA . MET D 1 1 ? 36.943 -27.135 49.087 1.00 18.51 1 MET D CA 1
ATOM 3819 C C . MET D 1 1 ? 35.441 -27.217 48.794 1.00 19.23 1 MET D C 1
ATOM 3820 O O . MET D 1 1 ? 34.752 -28.196 49.163 1.00 19.49 1 MET D O 1
ATOM 3825 N N . PRO D 1 2 ? 34.865 -26.133 48.331 1.00 19.42 2 PRO D N 1
ATOM 3826 C CA . PRO D 1 2 ? 33.422 -26.129 48.005 1.00 19.90 2 PRO D CA 1
ATOM 3827 C C . PRO D 1 2 ? 33.115 -27.159 46.932 1.00 18.64 2 PRO D C 1
ATOM 3828 O O . PRO D 1 2 ? 33.940 -27.479 46.066 1.00 18.42 2 PRO D O 1
ATOM 3832 N N . VAL D 1 3 ? 31.900 -27.673 46.985 1.00 17.02 3 VAL D N 1
ATOM 3833 C CA . VAL D 1 3 ? 31.506 -28.702 46.069 1.00 14.30 3 VAL D CA 1
ATOM 3834 C C . VAL D 1 3 ? 30.877 -28.215 44.804 1.00 14.84 3 VAL D C 1
ATOM 3835 O O . VAL D 1 3 ? 29.926 -27.434 44.822 1.00 14.97 3 VAL D O 1
ATOM 3839 N N . VAL D 1 4 ? 31.387 -28.716 43.688 1.00 14.46 4 VAL D N 1
ATOM 3840 C CA . VAL D 1 4 ? 30.764 -28.396 42.401 1.00 13.29 4 VAL D CA 1
ATOM 3841 C C . VAL D 1 4 ? 29.430 -29.165 42.193 1.00 12.59 4 VAL D C 1
ATOM 3842 O O . VAL D 1 4 ? 29.425 -30.418 42.302 1.00 15.69 4 VAL D O 1
ATOM 3846 N N . THR D 1 5 ? 28.365 -28.428 41.749 1.00 13.58 5 THR D N 1
ATOM 3847 C CA . THR D 1 5 ? 27.022 -29.020 41.586 1.00 12.85 5 THR D CA 1
ATOM 3848 C C . THR D 1 5 ? 26.516 -28.924 40.210 1.00 13.47 5 THR D C 1
ATOM 3849 O O . THR D 1 5 ? 25.500 -29.533 39.856 1.00 17.33 5 THR D O 1
ATOM 3853 N N . ASP D 1 6 ? 27.128 -28.039 39.399 1.00 13.33 6 ASP D N 1
ATOM 3854 C CA . ASP D 1 6 ? 26.786 -27.908 38.022 1.00 14.61 6 ASP D CA 1
ATOM 3855 C C . ASP D 1 6 ? 27.972 -27.365 37.224 1.00 13.03 6 ASP D C 1
ATOM 3856 O O . ASP D 1 6 ? 28.924 -26.859 37.831 1.00 11.74 6 ASP D O 1
ATOM 3861 N N . LYS D 1 7 ? 27.929 -27.551 35.907 1.00 11.70 7 LYS D N 1
ATOM 3862 C CA . LYS D 1 7 ? 29.031 -27.123 35.045 1.00 14.28 7 LYS D CA 1
ATOM 3863 C C . LYS D 1 7 ? 28.559 -26.329 33.817 1.00 13.47 7 LYS D C 1
ATOM 3864 O O . LYS D 1 7 ? 27.530 -26.588 33.200 1.00 14.06 7 LYS D O 1
ATOM 3870 N N . VAL D 1 8 ? 29.312 -25.284 33.512 1.00 14.54 8 VAL D N 1
ATOM 3871 C CA . VAL D 1 8 ? 29.071 -24.458 32.336 1.00 13.44 8 VAL D CA 1
ATOM 3872 C C . VAL D 1 8 ? 30.291 -24.580 31.437 1.00 11.92 8 VAL D C 1
ATOM 3873 O O . VAL D 1 8 ? 31.455 -24.520 31.957 1.00 12.06 8 VAL D O 1
ATOM 3877 N N . TYR D 1 9 ? 30.023 -24.550 30.130 1.00 11.64 9 TYR D N 1
ATOM 3878 C CA . TYR D 1 9 ? 31.070 -24.458 29.113 1.00 13.26 9 TYR D CA 1
ATOM 3879 C C . TYR D 1 9 ? 31.107 -23.191 28.342 1.00 15.00 9 TYR D C 1
ATOM 3880 O O . TYR D 1 9 ? 30.072 -22.605 28.083 1.00 15.17 9 TYR D O 1
ATOM 3889 N N . PHE D 1 10 ? 32.333 -22.749 28.039 1.00 13.09 10 PHE D N 1
ATOM 3890 C CA . PHE D 1 10 ? 32.529 -21.632 27.121 1.00 10.75 10 PHE D CA 1
ATOM 3891 C C . PHE D 1 10 ? 33.453 -22.113 26.003 1.00 11.52 10 PHE D C 1
ATOM 3892 O O . PHE D 1 10 ? 34.572 -22.456 26.252 1.00 13.21 10 PHE D O 1
ATOM 3900 N N . ASP D 1 11 ? 33.009 -22.029 24.750 1.00 12.45 11 ASP D N 1
ATOM 3901 C CA . ASP D 1 11 ? 33.934 -22.236 23.604 1.00 13.35 11 ASP D CA 1
ATOM 3902 C C . ASP D 1 11 ? 34.459 -20.891 23.147 1.00 14.80 11 ASP D C 1
ATOM 3903 O O . ASP D 1 11 ? 33.626 -20.052 22.756 1.00 16.30 11 ASP D O 1
ATOM 3908 N N . ILE D 1 12 ? 35.778 -20.691 23.194 1.00 13.15 12 ILE D N 1
ATOM 3909 C CA . ILE D 1 12 ? 36.364 -19.360 23.003 1.00 14.75 12 ILE D CA 1
ATOM 3910 C C . ILE D 1 12 ? 36.993 -19.251 21.641 1.00 16.17 12 ILE D C 1
ATOM 3911 O O . ILE D 1 12 ? 37.635 -20.186 21.205 1.00 15.21 12 ILE D O 1
ATOM 3916 N N . THR D 1 13 ? 36.781 -18.142 20.936 1.00 14.84 13 THR D N 1
ATOM 3917 C CA . THR D 1 13 ? 37.597 -17.850 19.765 1.00 16.08 13 THR D CA 1
ATOM 3918 C C . THR D 1 13 ? 38.430 -16.572 19.987 1.00 18.54 13 THR D C 1
ATOM 3919 O O . THR D 1 13 ? 38.041 -15.681 20.769 1.00 18.26 13 THR D O 1
ATOM 3923 N N . ILE D 1 14 ? 39.567 -16.469 19.334 1.00 18.45 14 ILE D N 1
ATOM 3924 C CA . ILE D 1 14 ? 40.327 -15.189 19.375 1.00 18.82 14 ILE D CA 1
ATOM 3925 C C . ILE D 1 14 ? 40.425 -14.734 17.897 1.00 20.19 14 ILE D C 1
ATOM 3926 O O . ILE D 1 14 ? 40.940 -15.475 17.060 1.00 21.28 14 ILE D O 1
ATOM 3931 N N . GLY D 1 15 ? 39.854 -13.569 17.567 1.00 21.77 15 GLY D N 1
ATOM 3932 C CA . GLY D 1 15 ? 39.843 -13.222 16.148 1.00 22.42 15 GLY D CA 1
ATOM 3933 C C . GLY D 1 15 ? 39.090 -14.242 15.297 1.00 26.06 15 GLY D C 1
ATOM 3934 O O . GLY D 1 15 ? 39.553 -14.621 14.174 1.00 23.85 15 GLY D O 1
ATOM 3935 N N . ASP D 1 16 ? 37.981 -14.746 15.826 1.00 26.06 16 ASP D N 1
ATOM 3936 C CA . ASP D 1 16 ? 37.177 -15.780 15.148 1.00 29.32 16 ASP D CA 1
ATOM 3937 C C . ASP D 1 16 ? 37.872 -17.142 14.894 1.00 28.42 16 ASP D C 1
ATOM 3938 O O . ASP D 1 16 ? 37.210 -18.051 14.360 1.00 32.31 16 ASP D O 1
ATOM 3943 N N . GLU D 1 17 ? 39.116 -17.319 15.391 1.00 26.99 17 GLU D N 1
ATOM 3944 C CA . GLU D 1 17 ? 39.819 -18.593 15.419 1.00 26.63 17 GLU D CA 1
ATOM 3945 C C . GLU D 1 17 ? 39.533 -19.351 16.726 1.00 24.00 17 GLU D C 1
ATOM 3946 O O . GLU D 1 17 ? 39.753 -18.833 17.827 1.00 23.20 17 GLU D O 1
ATOM 3952 N N . PRO D 1 18 ? 39.067 -20.557 16.650 1.00 22.77 18 PRO D N 1
ATOM 3953 C CA . PRO D 1 18 ? 38.825 -21.281 17.905 1.00 20.97 18 PRO D CA 1
ATOM 3954 C C . PRO D 1 18 ? 40.114 -21.571 18.649 1.00 20.61 18 PRO D C 1
ATOM 3955 O O . PRO D 1 18 ? 41.130 -22.007 18.047 1.00 18.81 18 PRO D O 1
ATOM 3959 N N . VAL D 1 19 ? 40.062 -21.316 19.983 1.00 18.45 19 VAL D N 1
ATOM 3960 C CA . VAL D 1 19 ? 41.198 -21.607 20.871 1.00 17.20 19 VAL D CA 1
ATOM 3961 C C . VAL D 1 19 ? 40.884 -22.628 21.975 1.00 17.50 19 VAL D C 1
ATOM 3962 O O . VAL D 1 19 ? 41.761 -22.968 22.782 1.00 19.26 19 VAL D O 1
ATOM 3966 N N . GLY D 1 20 ? 39.686 -23.171 21.983 1.00 15.33 20 GLY D N 1
ATOM 3967 C CA . GLY D 1 20 ? 39.350 -24.244 22.943 1.00 17.18 20 GLY D CA 1
ATOM 3968 C C . GLY D 1 20 ? 38.219 -23.913 23.908 1.00 15.45 20 GLY D C 1
ATOM 3969 O O . GLY D 1 20 ? 37.548 -22.883 23.829 1.00 16.73 20 GLY D O 1
ATOM 3970 N N . ARG D 1 21 ? 37.977 -24.873 24.769 1.00 14.10 21 ARG D N 1
ATOM 3971 C CA . ARG D 1 21 ? 36.850 -24.795 25.732 1.00 14.28 21 ARG D CA 1
ATOM 3972 C C . ARG D 1 21 ? 37.357 -24.620 27.165 1.00 15.26 21 ARG D C 1
ATOM 3973 O O . ARG D 1 21 ? 38.278 -25.365 27.590 1.00 16.21 21 ARG D O 1
ATOM 3981 N N . VAL D 1 22 ? 36.654 -23.742 27.933 1.00 12.24 22 VAL D N 1
ATOM 3982 C CA . VAL D 1 22 ? 36.875 -23.647 29.396 1.00 13.60 22 VAL D CA 1
ATOM 3983 C C . VAL D 1 22 ? 35.577 -24.237 29.999 1.00 13.32 22 VAL D C 1
ATOM 3984 O O . VAL D 1 22 ? 34.471 -23.851 29.507 1.00 14.95 22 VAL D O 1
ATOM 3988 N N . VAL D 1 23 ? 35.703 -25.115 30.994 1.00 12.39 23 VAL D N 1
ATOM 3989 C CA . VAL D 1 23 ? 34.507 -25.650 31.767 1.00 12.21 23 VAL D CA 1
ATOM 3990 C C . VAL D 1 23 ? 34.658 -25.100 33.161 1.00 12.76 23 VAL D C 1
ATOM 3991 O O . VAL D 1 23 ? 35.770 -25.183 33.777 1.00 10.80 23 VAL D O 1
ATOM 3995 N N . ILE D 1 24 ? 33.559 -24.498 33.679 1.00 10.50 24 ILE D N 1
ATOM 3996 C CA . ILE D 1 24 ? 33.545 -23.886 34.998 1.00 10.81 24 ILE D CA 1
ATOM 3997 C C . ILE D 1 24 ? 32.613 -24.742 35.894 1.00 12.96 24 ILE D C 1
ATOM 3998 O O . ILE D 1 24 ? 31.444 -25.000 35.450 1.00 13.53 24 ILE D O 1
ATOM 4003 N N . GLY D 1 25 ? 33.132 -25.203 37.050 1.00 11.47 25 GLY D N 1
ATOM 4004 C CA . GLY D 1 25 ? 32.282 -25.919 38.025 1.00 13.53 25 GLY D CA 1
ATOM 4005 C C . GLY D 1 25 ? 31.795 -24.845 38.981 1.00 14.38 25 GLY D C 1
ATOM 4006 O O . GLY D 1 25 ? 32.586 -23.985 39.470 1.00 14.39 25 GLY D O 1
ATOM 4007 N N . LEU D 1 26 ? 30.533 -25.000 39.361 1.00 12.58 26 LEU D N 1
ATOM 4008 C CA . LEU D 1 26 ? 29.778 -23.999 40.146 1.00 10.82 26 LEU D CA 1
ATOM 4009 C C . LEU D 1 26 ? 29.392 -24.506 41.475 1.00 11.73 26 LEU D C 1
ATOM 4010 O O . LEU D 1 26 ? 28.972 -25.710 41.606 1.00 12.80 26 LEU D O 1
ATOM 4015 N N . PHE D 1 27 ? 29.415 -23.612 42.490 1.00 12.30 27 PHE D N 1
ATOM 4016 C CA . PHE D 1 27 ? 29.233 -24.005 43.914 1.00 11.33 27 PHE D CA 1
ATOM 4017 C C . PHE D 1 27 ? 27.798 -23.688 44.311 1.00 14.21 27 PHE D C 1
ATOM 4018 O O . PHE D 1 27 ? 27.501 -22.768 45.089 1.00 14.47 27 PHE D O 1
ATOM 4026 N N . GLY D 1 28 ? 26.896 -24.469 43.705 1.00 15.13 28 GLY D N 1
ATOM 4027 C CA . GLY D 1 28 ? 25.460 -24.211 43.907 1.00 14.68 28 GLY D CA 1
ATOM 4028 C C . GLY D 1 28 ? 24.899 -24.502 45.275 1.00 17.06 28 GLY D C 1
ATOM 4029 O O . GLY D 1 28 ? 23.834 -23.929 45.661 1.00 17.25 28 GLY D O 1
ATOM 4030 N N . ASN D 1 29 ? 25.567 -25.317 46.046 1.00 14.76 29 ASN D N 1
ATOM 4031 C CA . ASN D 1 29 ? 25.193 -25.450 47.494 1.00 16.54 29 ASN D CA 1
ATOM 4032 C C . ASN D 1 29 ? 25.508 -24.222 48.402 1.00 18.95 29 ASN D C 1
ATOM 4033 O O . ASN D 1 29 ? 24.707 -23.940 49.352 1.00 19.82 29 ASN D O 1
ATOM 4038 N N . ASP D 1 30 ? 26.577 -23.447 48.086 1.00 15.49 30 ASP D N 1
ATOM 4039 C CA . ASP D 1 30 ? 27.051 -22.328 48.892 1.00 16.66 30 ASP D CA 1
ATOM 4040 C C . ASP D 1 30 ? 26.467 -21.009 48.393 1.00 13.06 30 ASP D C 1
ATOM 4041 O O . ASP D 1 30 ? 26.028 -20.175 49.268 1.00 14.30 30 ASP D O 1
ATOM 4046 N N . VAL D 1 31 ? 26.253 -20.886 47.045 1.00 13.97 31 VAL D N 1
ATOM 4047 C CA . VAL D 1 31 ? 25.754 -19.602 46.481 1.00 13.63 31 VAL D CA 1
ATOM 4048 C C . VAL D 1 31 ? 24.719 -19.846 45.379 1.00 13.93 31 VAL D C 1
ATOM 4049 O O . VAL D 1 31 ? 24.948 -19.673 44.185 1.00 14.62 31 VAL D O 1
ATOM 4053 N N . PRO D 1 32 ? 23.586 -20.450 45.739 1.00 14.64 32 PRO D N 1
ATOM 4054 C CA . PRO D 1 32 ? 22.617 -20.832 44.701 1.00 12.86 32 PRO D CA 1
ATOM 4055 C C . PRO D 1 32 ? 22.120 -19.730 43.852 1.00 14.48 32 PRO D C 1
ATOM 4056 O O . PRO D 1 32 ? 21.897 -20.046 42.687 1.00 14.17 32 PRO D O 1
ATOM 4060 N N . LYS D 1 33 ? 21.860 -18.497 44.365 1.00 15.92 33 LYS D N 1
ATOM 4061 C CA . LYS D 1 33 ? 21.254 -17.447 43.525 1.00 16.69 33 LYS D CA 1
ATOM 4062 C C . LYS D 1 33 ? 22.303 -16.971 42.497 1.00 14.60 33 LYS D C 1
ATOM 4063 O O . LYS D 1 33 ? 22.037 -16.770 41.321 1.00 14.52 33 LYS D O 1
ATOM 4069 N N . THR D 1 34 ? 23.556 -16.926 42.944 1.00 14.84 34 THR D N 1
ATOM 4070 C CA . THR D 1 34 ? 24.593 -16.415 42.089 1.00 12.07 34 THR D CA 1
ATOM 4071 C C . THR D 1 34 ? 24.915 -17.492 41.018 1.00 12.68 34 THR D C 1
ATOM 4072 O O . THR D 1 34 ? 25.182 -17.187 39.866 1.00 12.64 34 THR D O 1
ATOM 4076 N N . VAL D 1 35 ? 24.814 -18.765 41.387 1.00 12.17 35 VAL D N 1
ATOM 4077 C CA . VAL D 1 35 ? 25.043 -19.862 40.413 1.00 11.54 35 VAL D CA 1
ATOM 4078 C C . VAL D 1 35 ? 23.878 -19.962 39.378 1.00 10.90 35 VAL D C 1
ATOM 4079 O O . VAL D 1 35 ? 24.100 -20.092 38.235 1.00 11.43 35 VAL D O 1
ATOM 4083 N N . GLU D 1 36 ? 22.643 -19.756 39.858 1.00 12.78 36 GLU D N 1
ATOM 4084 C CA . GLU D 1 36 ? 21.449 -19.726 38.946 1.00 11.28 36 GLU D CA 1
ATOM 4085 C C . GLU D 1 36 ? 21.524 -18.593 37.925 1.00 13.38 36 GLU D C 1
ATOM 4086 O O . GLU D 1 36 ? 21.340 -18.837 36.741 1.00 12.69 36 GLU D O 1
ATOM 4092 N N . ASN D 1 37 ? 22.014 -17.406 38.340 1.00 13.94 37 ASN D N 1
ATOM 4093 C CA . ASN D 1 37 ? 22.267 -16.304 37.441 1.00 13.25 37 ASN D CA 1
ATOM 4094 C C . ASN D 1 37 ? 23.269 -16.727 36.383 1.00 11.72 37 ASN D C 1
ATOM 4095 O O . ASN D 1 37 ? 23.007 -16.586 35.192 1.00 13.17 37 ASN D O 1
ATOM 4100 N N . PHE D 1 38 ? 24.429 -17.272 36.767 1.00 11.97 38 PHE D N 1
ATOM 4101 C CA . PHE D 1 38 ? 25.451 -17.660 35.795 1.00 10.67 38 PHE D CA 1
ATOM 4102 C C . PHE D 1 38 ? 24.966 -18.729 34.829 1.00 11.79 38 PHE D C 1
ATOM 4103 O O . PHE D 1 38 ? 25.223 -18.661 33.641 1.00 12.32 38 PHE D O 1
ATOM 4111 N N . LYS D 1 39 ? 24.281 -19.769 35.342 1.00 12.56 39 LYS D N 1
ATOM 4112 C CA . LYS D 1 39 ? 23.769 -20.811 34.441 1.00 14.83 39 LYS D CA 1
ATOM 4113 C C . LYS D 1 39 ? 22.762 -20.281 33.479 1.00 13.12 39 LYS D C 1
ATOM 4114 O O . LYS D 1 39 ? 22.846 -20.572 32.340 1.00 11.67 39 LYS D O 1
ATOM 4120 N N . GLN D 1 40 ? 21.890 -19.390 33.884 1.00 13.70 40 GLN D N 1
ATOM 4121 C CA . GLN D 1 40 ? 20.888 -18.917 32.927 1.00 13.73 40 GLN D CA 1
ATOM 4122 C C . GLN D 1 40 ? 21.438 -17.913 31.881 1.00 12.55 40 GLN D C 1
ATOM 4123 O O . GLN D 1 40 ? 20.927 -17.817 30.748 1.00 13.88 40 GLN D O 1
ATOM 4129 N N . LEU D 1 41 ? 22.463 -17.143 32.333 1.00 13.93 41 LEU D N 1
ATOM 4130 C CA . LEU D 1 41 ? 23.228 -16.340 31.402 1.00 13.24 41 LEU D CA 1
ATOM 4131 C C . LEU D 1 41 ? 23.962 -17.200 30.425 1.00 14.17 41 LEU D C 1
ATOM 4132 O O . LEU D 1 41 ? 24.041 -16.839 29.231 1.00 14.72 41 LEU D O 1
ATOM 4137 N N . ALA D 1 42 ? 24.507 -18.348 30.880 1.00 13.61 42 ALA D N 1
ATOM 4138 C CA . ALA D 1 42 ? 25.145 -19.217 29.936 1.00 14.43 42 ALA D CA 1
ATOM 4139 C C . ALA D 1 42 ? 24.230 -19.864 28.953 1.00 13.28 42 ALA D C 1
ATOM 4140 O O . ALA D 1 42 ? 24.594 -20.092 27.784 1.00 14.22 42 ALA D O 1
ATOM 4142 N N . SER D 1 43 ? 23.092 -20.337 29.462 1.00 14.05 43 SER D N 1
ATOM 4143 C CA . SER D 1 43 ? 22.146 -20.984 28.507 1.00 14.06 43 SER D CA 1
ATOM 4144 C C . SER D 1 43 ? 21.479 -20.004 27.622 1.00 15.15 43 SER D C 1
ATOM 4145 O O . SER D 1 43 ? 20.854 -20.451 26.620 1.00 13.48 43 SER D O 1
ATOM 4148 N N . GLY D 1 44 ? 21.433 -18.721 28.026 1.00 13.12 44 GLY D N 1
ATOM 4149 C CA . GLY D 1 44 ? 20.719 -17.685 27.334 1.00 15.14 44 GLY D CA 1
ATOM 4150 C C . GLY D 1 44 ? 19.164 -17.798 27.303 1.00 14.07 44 GLY D C 1
ATOM 4151 O O . GLY D 1 44 ? 18.520 -17.162 26.470 1.00 15.72 44 GLY D O 1
ATOM 4152 N N . GLU D 1 45 ? 18.632 -18.524 28.242 1.00 14.63 45 GLU D N 1
ATOM 4153 C CA . GLU D 1 45 ? 17.208 -18.999 28.266 1.00 15.72 45 GLU D CA 1
ATOM 4154 C C . GLU D 1 45 ? 16.310 -17.770 28.314 1.00 15.73 45 GLU D C 1
ATOM 4155 O O . GLU D 1 45 ? 15.164 -17.865 27.824 1.00 13.76 45 GLU D O 1
ATOM 4161 N N . ASN D 1 46 ? 16.736 -16.686 28.979 1.00 13.19 46 ASN D N 1
ATOM 4162 C CA . ASN D 1 46 ? 15.836 -15.470 29.116 1.00 14.74 46 ASN D CA 1
ATOM 4163 C C . ASN D 1 46 ? 15.936 -14.477 27.931 1.00 14.29 46 ASN D C 1
ATOM 4164 O O . ASN D 1 46 ? 15.313 -13.338 27.981 1.00 15.00 46 ASN D O 1
ATOM 4169 N N . GLY D 1 47 ? 16.760 -14.789 26.881 1.00 16.02 47 GLY D N 1
ATOM 4170 C CA . GLY D 1 47 ? 16.845 -13.929 25.692 1.00 14.07 47 GLY D CA 1
ATOM 4171 C C . GLY D 1 47 ? 18.051 -13.065 25.697 1.00 15.34 47 GLY D C 1
ATOM 4172 O O . GLY D 1 47 ? 18.300 -12.266 24.779 1.00 16.04 47 GLY D O 1
ATOM 4173 N N . PHE D 1 48 ? 18.881 -13.260 26.719 1.00 14.31 48 PHE D N 1
ATOM 4174 C CA . PHE D 1 48 ? 20.117 -12.482 26.809 1.00 15.78 48 PHE D CA 1
ATOM 4175 C C . PHE D 1 48 ? 21.123 -13.341 27.617 1.00 14.98 48 PHE D C 1
ATOM 4176 O O . PHE D 1 48 ? 20.727 -14.302 28.274 1.00 15.82 48 PHE D O 1
ATOM 4184 N N . GLY D 1 49 ? 22.414 -13.012 27.503 1.00 16.02 49 GLY D N 1
ATOM 4185 C CA . GLY D 1 49 ? 23.448 -13.726 28.224 1.00 14.09 49 GLY D CA 1
ATOM 4186 C C . GLY D 1 49 ? 24.806 -13.701 27.550 1.00 11.57 49 GLY D C 1
ATOM 4187 O O . GLY D 1 49 ? 25.136 -12.797 26.741 1.00 13.19 49 GLY D O 1
ATOM 4188 N N . TYR D 1 50 ? 25.660 -14.718 27.895 1.00 11.91 50 TYR D N 1
ATOM 4189 C CA . TYR D 1 50 ? 27.000 -14.647 27.515 1.00 12.61 50 TYR D CA 1
ATOM 4190 C C . TYR D 1 50 ? 27.412 -14.981 26.090 1.00 13.65 50 TYR D C 1
ATOM 4191 O O . TYR D 1 50 ? 28.490 -14.614 25.672 1.00 14.28 50 TYR D O 1
ATOM 4200 N N . LYS D 1 51 ? 26.561 -15.674 25.332 1.00 14.41 51 LYS D N 1
ATOM 4201 C CA . LYS D 1 51 ? 26.996 -16.028 23.977 1.00 15.57 51 LYS D CA 1
ATOM 4202 C C . LYS D 1 51 ? 27.224 -14.759 23.146 1.00 15.47 51 LYS D C 1
ATOM 4203 O O . LYS D 1 51 ? 26.340 -13.867 23.117 1.00 17.15 51 LYS D O 1
ATOM 4209 N N . GLY D 1 52 ? 28.347 -14.729 22.473 1.00 15.63 52 GLY D N 1
ATOM 4210 C CA . GLY D 1 52 ? 28.870 -13.592 21.726 1.00 16.45 52 GLY D CA 1
ATOM 4211 C C . GLY D 1 52 ? 29.454 -12.433 22.523 1.00 18.27 52 GLY D C 1
ATOM 4212 O O . GLY D 1 52 ? 29.864 -11.429 21.885 1.00 19.63 52 GLY D O 1
ATOM 4213 N N . SER D 1 53 ? 29.455 -12.532 23.861 1.00 14.40 53 SER D N 1
ATOM 4214 C CA . SER D 1 53 ? 30.133 -11.519 24.713 1.00 14.70 53 SER D CA 1
ATOM 4215 C C . SER D 1 53 ? 31.640 -11.739 24.634 1.00 15.87 53 SER D C 1
ATOM 4216 O O . SER D 1 53 ? 32.151 -12.797 24.098 1.00 15.02 53 SER D O 1
ATOM 4219 N N . ILE D 1 54 ? 32.447 -10.735 25.102 1.00 16.04 54 ILE D N 1
ATOM 4220 C CA . ILE D 1 54 ? 33.866 -10.881 24.949 1.00 15.41 54 ILE D CA 1
ATOM 4221 C C . ILE D 1 54 ? 34.552 -10.740 26.307 1.00 13.64 54 ILE D C 1
ATOM 4222 O O . ILE D 1 54 ? 33.886 -10.355 27.326 1.00 17.88 54 ILE D O 1
ATOM 4227 N N . PHE D 1 55 ? 35.802 -11.146 26.343 1.00 13.85 55 PHE D N 1
ATOM 4228 C CA . PHE D 1 55 ? 36.703 -10.771 27.509 1.00 12.30 55 PHE D CA 1
ATOM 4229 C C . PHE D 1 55 ? 37.316 -9.444 27.253 1.00 12.80 55 PHE D C 1
ATOM 4230 O O . PHE D 1 55 ? 38.192 -9.381 26.434 1.00 16.31 55 PHE D O 1
ATOM 4238 N N . HIS D 1 56 ? 36.736 -8.409 27.826 1.00 13.56 56 HIS D N 1
ATOM 4239 C CA . HIS D 1 56 ? 37.125 -7.031 27.396 1.00 16.03 56 HIS D CA 1
ATOM 4240 C C . HIS D 1 56 ? 38.394 -6.547 28.080 1.00 17.48 56 HIS D C 1
ATOM 4241 O O . HIS D 1 56 ? 39.012 -5.587 27.628 1.00 18.05 56 HIS D O 1
ATOM 4248 N N . ARG D 1 57 ? 38.845 -7.186 29.155 1.00 15.58 57 ARG D N 1
ATOM 4249 C CA . ARG D 1 57 ? 40.083 -6.840 29.815 1.00 19.17 57 ARG D CA 1
ATOM 4250 C C . ARG D 1 57 ? 40.814 -8.100 30.224 1.00 19.62 57 ARG D C 1
ATOM 4251 O O . ARG D 1 57 ? 40.222 -9.020 30.806 1.00 18.72 57 ARG D O 1
ATOM 4259 N N . VAL D 1 58 ? 42.077 -8.208 29.857 1.00 18.32 58 VAL D N 1
ATOM 4260 C CA . VAL D 1 58 ? 42.847 -9.383 30.218 1.00 19.61 58 VAL D CA 1
ATOM 4261 C C . VAL D 1 58 ? 44.192 -8.889 30.809 1.00 24.07 58 VAL D C 1
ATOM 4262 O O . VAL D 1 58 ? 44.862 -8.029 30.186 1.00 24.58 58 VAL D O 1
ATOM 4266 N N . ILE D 1 59 ? 44.620 -9.526 31.903 1.00 25.18 59 ILE D N 1
ATOM 4267 C CA . ILE D 1 59 ? 45.921 -9.179 32.537 1.00 26.65 59 ILE D CA 1
ATOM 4268 C C . ILE D 1 59 ? 46.855 -10.384 32.592 1.00 27.79 59 ILE D C 1
ATOM 4269 O O . ILE D 1 59 ? 46.596 -11.310 33.364 1.00 29.99 59 ILE D O 1
ATOM 4274 N N . ARG D 1 60 ? 47.936 -10.355 31.829 1.00 26.92 60 ARG D N 1
ATOM 4275 C CA . ARG D 1 60 ? 48.919 -11.408 31.808 1.00 28.60 60 ARG D CA 1
ATOM 4276 C C . ARG D 1 60 ? 49.249 -11.832 33.303 1.00 28.57 60 ARG D C 1
ATOM 4277 O O . ARG D 1 60 ? 49.360 -11.001 34.190 1.00 31.36 60 ARG D O 1
ATOM 4285 N N . ASN D 1 61 ? 49.268 -13.133 33.564 1.00 32.68 61 ASN D N 1
ATOM 4286 C CA . ASN D 1 61 ? 49.679 -13.690 34.891 1.00 32.42 61 ASN D CA 1
ATOM 4287 C C . ASN D 1 61 ? 48.715 -13.546 36.011 1.00 31.36 61 ASN D C 1
ATOM 4288 O O . ASN D 1 61 ? 49.015 -13.684 37.234 1.00 29.65 61 ASN D O 1
ATOM 4293 N N . PHE D 1 62 ? 47.478 -13.293 35.606 1.00 28.02 62 PHE D N 1
ATOM 4294 C CA . PHE D 1 62 ? 46.660 -12.828 36.598 1.00 26.22 62 PHE D CA 1
ATOM 4295 C C . PHE D 1 62 ? 45.163 -13.222 36.439 1.00 23.05 62 PHE D C 1
ATOM 4296 O O . PHE D 1 62 ? 44.635 -13.898 37.323 1.00 20.00 62 PHE D O 1
ATOM 4304 N N . MET D 1 63 ? 44.503 -12.629 35.450 1.00 20.99 63 MET D N 1
ATOM 4305 C CA . MET D 1 63 ? 43.007 -12.743 35.368 1.00 18.05 63 MET D CA 1
ATOM 4306 C C . MET D 1 63 ? 42.493 -12.346 33.973 1.00 16.30 63 MET D C 1
ATOM 4307 O O . MET D 1 63 ? 43.203 -11.760 33.119 1.00 16.48 63 MET D O 1
ATOM 4312 N N . ILE D 1 64 ? 41.295 -12.809 33.669 1.00 14.26 64 ILE D N 1
ATOM 4313 C CA . ILE D 1 64 ? 40.564 -12.399 32.465 1.00 14.46 64 ILE D CA 1
ATOM 4314 C C . ILE D 1 64 ? 39.198 -11.955 33.040 1.00 13.85 64 ILE D C 1
ATOM 4315 O O . ILE D 1 64 ? 38.642 -12.537 34.015 1.00 14.79 64 ILE D O 1
ATOM 4320 N N . GLN D 1 65 ? 38.653 -10.890 32.452 1.00 14.98 65 GLN D N 1
ATOM 4321 C CA . GLN D 1 65 ? 37.431 -10.231 32.916 1.00 16.00 65 GLN D CA 1
ATOM 4322 C C . GLN D 1 65 ? 36.434 -10.230 31.726 1.00 13.38 65 GLN D C 1
ATOM 4323 O O . GLN D 1 65 ? 36.718 -9.720 30.586 1.00 13.78 65 GLN D O 1
ATOM 4329 N N . GLY D 1 66 ? 35.263 -10.790 31.984 1.00 13.46 66 GLY D N 1
ATOM 4330 C CA . GLY D 1 66 ? 34.217 -10.849 30.984 1.00 14.15 66 GLY D CA 1
ATOM 4331 C C . GLY D 1 66 ? 32.796 -10.589 31.464 1.00 13.76 66 GLY D C 1
ATOM 4332 O O . GLY D 1 66 ? 32.616 -10.109 32.573 1.00 14.43 66 GLY D O 1
ATOM 4333 N N . GLY D 1 67 ? 31.821 -10.923 30.584 1.00 13.47 67 GLY D N 1
ATOM 4334 C CA . GLY D 1 67 ? 30.444 -10.882 31.021 1.00 13.02 67 GLY D CA 1
ATOM 4335 C C . GLY D 1 67 ? 29.648 -9.616 30.823 1.00 14.60 67 GLY D C 1
ATOM 4336 O O . GLY D 1 67 ? 28.483 -9.601 31.233 1.00 16.06 67 GLY D O 1
ATOM 4337 N N . ASP D 1 68 ? 30.302 -8.597 30.191 1.00 13.77 68 ASP D N 1
ATOM 4338 C CA . ASP D 1 68 ? 29.540 -7.346 29.967 1.00 15.84 68 ASP D CA 1
ATOM 4339 C C . ASP D 1 68 ? 28.825 -7.432 28.552 1.00 16.88 68 ASP D C 1
ATOM 4340 O O . ASP D 1 68 ? 29.363 -6.979 27.497 1.00 16.93 68 ASP D O 1
ATOM 4345 N N . PHE D 1 69 ? 27.706 -8.120 28.539 1.00 18.02 69 PHE D N 1
ATOM 4346 C CA . PHE D 1 69 ? 27.075 -8.491 27.261 1.00 16.86 69 PHE D CA 1
ATOM 4347 C C . PHE D 1 69 ? 26.191 -7.323 26.784 1.00 19.84 69 PHE D C 1
ATOM 4348 O O . PHE D 1 69 ? 25.487 -7.432 25.752 1.00 21.41 69 PHE D O 1
ATOM 4356 N N . THR D 1 70 ? 26.114 -6.280 27.600 1.00 18.96 70 THR D N 1
ATOM 4357 C CA . THR D 1 70 ? 25.391 -5.037 27.171 1.00 19.61 70 THR D CA 1
ATOM 4358 C C . THR D 1 70 ? 26.307 -3.957 26.533 1.00 20.65 70 THR D C 1
ATOM 4359 O O . THR D 1 70 ? 25.930 -3.417 25.427 1.00 23.30 70 THR D O 1
ATOM 4363 N N . ASN D 1 71 ? 27.402 -3.608 27.197 1.00 20.38 71 ASN D N 1
ATOM 4364 C CA . ASN D 1 71 ? 28.276 -2.524 26.741 1.00 21.87 71 ASN D CA 1
ATOM 4365 C C . ASN D 1 71 ? 29.667 -2.931 26.293 1.00 22.26 71 ASN D C 1
ATOM 4366 O O . ASN D 1 71 ? 30.355 -2.084 25.686 1.00 24.43 71 ASN D O 1
ATOM 4371 N N . PHE D 1 72 ? 30.068 -4.200 26.516 1.00 23.63 72 PHE D N 1
ATOM 4372 C CA . PHE D 1 72 ? 31.321 -4.758 26.009 1.00 22.06 72 PHE D CA 1
ATOM 4373 C C . PHE D 1 72 ? 32.576 -4.016 26.462 1.00 23.93 72 PHE D C 1
ATOM 4374 O O . PHE D 1 72 ? 33.655 -4.098 25.795 1.00 23.53 72 PHE D O 1
ATOM 4382 N N . ASP D 1 73 ? 32.464 -3.322 27.607 1.00 22.66 73 ASP D N 1
ATOM 4383 C CA . ASP D 1 73 ? 33.570 -2.469 28.046 1.00 23.41 73 ASP D CA 1
ATOM 4384 C C . ASP D 1 73 ? 33.854 -2.338 29.576 1.00 23.52 73 ASP D C 1
ATOM 4385 O O . ASP D 1 73 ? 34.734 -1.598 30.028 1.00 24.79 73 ASP D O 1
ATOM 4390 N N . GLY D 1 74 ? 33.090 -3.100 30.393 1.00 20.97 74 GLY D N 1
ATOM 4391 C CA . GLY D 1 74 ? 33.206 -3.084 31.847 1.00 20.71 74 GLY D CA 1
ATOM 4392 C C . GLY D 1 74 ? 32.168 -2.173 32.504 1.00 20.24 74 GLY D C 1
ATOM 4393 O O . GLY D 1 74 ? 32.067 -2.151 33.760 1.00 21.66 74 GLY D O 1
ATOM 4394 N N . THR D 1 75 ? 31.375 -1.446 31.694 1.00 21.17 75 THR D N 1
ATOM 4395 C CA . THR D 1 75 ? 30.379 -0.509 32.314 1.00 23.44 75 THR D CA 1
ATOM 4396 C C . THR D 1 75 ? 28.972 -1.027 32.378 1.00 23.84 75 THR D C 1
ATOM 4397 O O . THR D 1 75 ? 28.077 -0.420 32.991 1.00 25.34 75 THR D O 1
ATOM 4401 N N . GLY D 1 76 ? 28.753 -2.189 31.761 1.00 22.51 76 GLY D N 1
ATOM 4402 C CA . GLY D 1 76 ? 27.415 -2.783 31.587 1.00 22.05 76 GLY D CA 1
ATOM 4403 C C . GLY D 1 76 ? 27.149 -4.156 32.267 1.00 21.71 76 GLY D C 1
ATOM 4404 O O . GLY D 1 76 ? 27.740 -4.503 33.263 1.00 23.45 76 GLY D O 1
ATOM 4405 N N . GLY D 1 77 ? 26.203 -4.881 31.698 1.00 19.53 77 GLY D N 1
ATOM 4406 C CA . GLY D 1 77 ? 25.687 -6.161 32.193 1.00 18.55 77 GLY D CA 1
ATOM 4407 C C . GLY D 1 77 ? 24.479 -6.060 33.043 1.00 19.51 77 GLY D C 1
ATOM 4408 O O . GLY D 1 77 ? 24.210 -4.974 33.609 1.00 19.92 77 GLY D O 1
ATOM 4409 N N . LYS D 1 78 ? 23.746 -7.164 33.214 1.00 17.01 78 LYS D N 1
ATOM 4410 C CA . LYS D 1 78 ? 22.619 -7.122 34.130 1.00 14.47 78 LYS D CA 1
ATOM 4411 C C . LYS D 1 78 ? 22.428 -8.593 34.512 1.00 16.36 78 LYS D C 1
ATOM 4412 O O . LYS D 1 78 ? 22.955 -9.518 33.782 1.00 14.64 78 LYS D O 1
ATOM 4418 N N . SER D 1 79 ? 21.751 -8.772 35.647 1.00 15.78 79 SER D N 1
ATOM 4419 C CA . SER D 1 79 ? 21.496 -10.123 36.171 1.00 16.53 79 SER D CA 1
ATOM 4420 C C . SER D 1 79 ? 20.170 -10.633 35.625 1.00 17.03 79 SER D C 1
ATOM 4421 O O . SER D 1 79 ? 19.371 -9.889 35.016 1.00 17.58 79 SER D O 1
ATOM 4424 N N . ILE D 1 80 ? 19.873 -11.900 35.903 1.00 13.44 80 ILE D N 1
ATOM 4425 C CA . ILE D 1 80 ? 18.512 -12.396 35.583 1.00 16.18 80 ILE D CA 1
ATOM 4426 C C . ILE D 1 80 ? 17.441 -11.827 36.496 1.00 18.13 80 ILE D C 1
ATOM 4427 O O . ILE D 1 80 ? 16.228 -12.028 36.198 1.00 19.50 80 ILE D O 1
ATOM 4432 N N . TYR D 1 81 ? 17.865 -11.195 37.585 1.00 16.78 81 TYR D N 1
ATOM 4433 C CA . TYR D 1 81 ? 16.922 -10.731 38.612 1.00 18.26 81 TYR D CA 1
ATOM 4434 C C . TYR D 1 81 ? 16.602 -9.284 38.415 1.00 20.00 81 TYR D C 1
ATOM 4435 O O . TYR D 1 81 ? 15.661 -8.844 39.036 1.00 24.07 81 TYR D O 1
ATOM 4444 N N . GLY D 1 82 ? 17.327 -8.539 37.576 1.00 19.34 82 GLY D N 1
ATOM 4445 C CA . GLY D 1 82 ? 17.201 -7.084 37.631 1.00 20.63 82 GLY D CA 1
ATOM 4446 C C . GLY D 1 82 ? 18.586 -6.532 37.346 1.00 19.39 82 GLY D C 1
ATOM 4447 O O . GLY D 1 82 ? 19.559 -7.298 37.129 1.00 18.40 82 GLY D O 1
ATOM 4448 N N . THR D 1 83 ? 18.744 -5.211 37.343 1.00 21.38 83 THR D N 1
ATOM 4449 C CA . THR D 1 83 ? 20.070 -4.683 37.019 1.00 22.20 83 THR D CA 1
ATOM 4450 C C . THR D 1 83 ? 21.200 -5.292 37.911 1.00 20.25 83 THR D C 1
ATOM 4451 O O . THR D 1 83 ? 22.267 -5.677 37.384 1.00 19.44 83 THR D O 1
ATOM 4455 N N . ARG D 1 84 ? 20.970 -5.308 39.254 1.00 19.71 84 ARG D N 1
ATOM 4456 C CA . ARG D 1 84 ? 22.032 -5.677 40.227 1.00 18.53 84 ARG D CA 1
ATOM 4457 C C . ARG D 1 84 ? 21.389 -6.505 41.308 1.00 17.93 84 ARG D C 1
ATOM 4458 O O . ARG D 1 84 ? 20.145 -6.353 41.591 1.00 17.07 84 ARG D O 1
ATOM 4466 N N . PHE D 1 85 ? 22.207 -7.365 41.956 1.00 15.32 85 PHE D N 1
ATOM 4467 C CA . PHE D 1 85 ? 21.690 -8.170 43.063 1.00 13.55 85 PHE D CA 1
ATOM 4468 C C . PHE D 1 85 ? 22.705 -8.297 44.179 1.00 13.12 85 PHE D C 1
ATOM 4469 O O . PHE D 1 85 ? 23.929 -8.044 43.960 1.00 12.95 85 PHE D O 1
ATOM 4477 N N . ASP D 1 86 ? 22.256 -8.641 45.386 1.00 13.37 86 ASP D N 1
ATOM 4478 C CA . ASP D 1 86 ? 23.088 -8.510 46.589 1.00 13.58 86 ASP D CA 1
ATOM 4479 C C . ASP D 1 86 ? 24.135 -9.574 46.659 1.00 13.11 86 ASP D C 1
ATOM 4480 O O . ASP D 1 86 ? 24.019 -10.573 45.939 1.00 13.89 86 ASP D O 1
ATOM 4485 N N . ASP D 1 87 ? 25.170 -9.304 47.476 1.00 13.29 87 ASP D N 1
ATOM 4486 C CA . ASP D 1 87 ? 26.245 -10.333 47.713 1.00 12.28 87 ASP D CA 1
ATOM 4487 C C . ASP D 1 87 ? 25.627 -11.458 48.505 1.00 14.92 87 ASP D C 1
ATOM 4488 O O . ASP D 1 87 ? 25.096 -11.252 49.636 1.00 18.35 87 ASP D O 1
ATOM 4493 N N . GLU D 1 88 ? 25.679 -12.662 47.926 1.00 13.49 88 GLU D N 1
ATOM 4494 C CA . GLU D 1 88 ? 24.962 -13.799 48.508 1.00 17.40 88 GLU D CA 1
ATOM 4495 C C . GLU D 1 88 ? 25.695 -14.419 49.699 1.00 20.65 88 GLU D C 1
ATOM 4496 O O . GLU D 1 88 ? 25.040 -14.782 50.694 1.00 20.50 88 GLU D O 1
ATOM 4502 N N . ASN D 1 89 ? 27.010 -14.518 49.622 1.00 20.16 89 ASN D N 1
ATOM 4503 C CA . ASN D 1 89 ? 27.890 -15.213 50.616 1.00 23.05 89 ASN D CA 1
ATOM 4504 C C . ASN D 1 89 ? 29.259 -14.836 50.190 1.00 22.47 89 ASN D C 1
ATOM 4505 O O . ASN D 1 89 ? 29.612 -15.042 49.023 1.00 19.98 89 ASN D O 1
ATOM 4510 N N . LEU D 1 90 ? 30.027 -14.312 51.134 1.00 20.59 90 LEU D N 1
ATOM 4511 C CA . LEU D 1 90 ? 31.371 -13.820 50.844 1.00 22.18 90 LEU D CA 1
ATOM 4512 C C . LEU D 1 90 ? 32.405 -14.602 51.601 1.00 19.52 90 LEU D C 1
ATOM 4513 O O . LEU D 1 90 ? 33.514 -14.124 51.677 1.00 20.98 90 LEU D O 1
ATOM 4518 N N . LYS D 1 91 ? 32.006 -15.771 52.084 1.00 22.12 91 LYS D N 1
ATOM 4519 C CA . LYS D 1 91 ? 32.827 -16.645 52.931 1.00 23.80 91 LYS D CA 1
ATOM 4520 C C . LYS D 1 91 ? 33.924 -17.344 52.085 1.00 19.43 91 LYS D C 1
ATOM 4521 O O . LYS D 1 91 ? 35.024 -17.607 52.590 1.00 22.19 91 LYS D O 1
ATOM 4527 N N . ILE D 1 92 ? 33.610 -17.688 50.866 1.00 17.98 92 ILE D N 1
ATOM 4528 C CA . ILE D 1 92 ? 34.542 -18.525 50.054 1.00 15.97 92 ILE D CA 1
ATOM 4529 C C . ILE D 1 92 ? 35.688 -17.608 49.619 1.00 17.09 92 ILE D C 1
ATOM 4530 O O . ILE D 1 92 ? 35.486 -16.560 48.967 1.00 16.43 92 ILE D O 1
ATOM 4535 N N . LYS D 1 93 ? 36.925 -17.979 49.964 1.00 16.59 93 LYS D N 1
ATOM 4536 C CA . LYS D 1 93 ? 38.065 -17.107 49.596 1.00 14.88 93 LYS D CA 1
ATOM 4537 C C . LYS D 1 93 ? 38.527 -17.481 48.149 1.00 13.36 93 LYS D C 1
ATOM 4538 O O . LYS D 1 93 ? 38.241 -18.570 47.632 1.00 15.53 93 LYS D O 1
ATOM 4544 N N . HIS D 1 94 ? 39.251 -16.537 47.529 1.00 11.98 94 HIS D N 1
ATOM 4545 C CA . HIS D 1 94 ? 39.801 -16.755 46.208 1.00 11.72 94 HIS D CA 1
ATOM 4546 C C . HIS D 1 94 ? 40.947 -17.741 46.269 1.00 12.44 94 HIS D C 1
ATOM 4547 O O . HIS D 1 94 ? 41.522 -18.061 47.378 1.00 12.56 94 HIS D O 1
ATOM 4554 N N . PHE D 1 95 ? 41.282 -18.168 45.031 1.00 11.67 95 PHE D N 1
ATOM 4555 C CA . PHE D 1 95 ? 42.363 -19.176 44.773 1.00 11.99 95 PHE D CA 1
ATOM 4556 C C . PHE D 1 95 ? 42.582 -19.247 43.315 1.00 12.78 95 PHE D C 1
ATOM 4557 O O . PHE D 1 95 ? 41.766 -18.779 42.538 1.00 11.40 95 PHE D O 1
ATOM 4565 N N . VAL D 1 96 ? 43.719 -19.815 42.904 1.00 11.12 96 VAL D N 1
ATOM 4566 C CA . VAL D 1 96 ? 44.019 -19.952 41.460 1.00 11.53 96 VAL D CA 1
ATOM 4567 C C . VAL D 1 96 ? 42.931 -20.760 40.734 1.00 11.45 96 VAL D C 1
ATOM 4568 O O . VAL D 1 96 ? 42.720 -21.973 41.129 1.00 12.69 96 VAL D O 1
ATOM 4572 N N . GLY D 1 97 ? 42.314 -20.144 39.719 1.00 10.65 97 GLY D N 1
ATOM 4573 C CA . GLY D 1 97 ? 41.218 -20.806 38.959 1.00 9.66 97 GLY D CA 1
ATOM 4574 C C . GLY D 1 97 ? 39.851 -20.435 39.516 1.00 11.63 97 GLY D C 1
ATOM 4575 O O . GLY D 1 97 ? 38.823 -20.873 38.961 1.00 11.11 97 GLY D O 1
ATOM 4576 N N . ALA D 1 98 ? 39.791 -19.543 40.477 1.00 13.03 98 ALA D N 1
ATOM 4577 C CA . ALA D 1 98 ? 38.433 -19.138 40.919 1.00 11.75 98 ALA D CA 1
ATOM 4578 C C . ALA D 1 98 ? 37.694 -18.352 39.877 1.00 13.23 98 ALA D C 1
ATOM 4579 O O . ALA D 1 98 ? 38.285 -17.564 39.115 1.00 10.63 98 ALA D O 1
ATOM 4581 N N . VAL D 1 99 ? 36.358 -18.407 39.984 1.00 11.27 99 VAL D N 1
ATOM 4582 C CA . VAL D 1 99 ? 35.451 -17.609 39.115 1.00 9.94 99 VAL D CA 1
ATOM 4583 C C . VAL D 1 99 ? 34.627 -16.808 40.101 1.00 10.98 99 VAL D C 1
ATOM 4584 O O . VAL D 1 99 ? 34.039 -17.363 41.069 1.00 14.48 99 VAL D O 1
ATOM 4588 N N . SER D 1 100 ? 34.684 -15.494 39.933 1.00 10.43 100 SER D N 1
ATOM 4589 C CA . SER D 1 100 ? 34.153 -14.582 40.959 1.00 11.03 100 SER D CA 1
ATOM 4590 C C . SER D 1 100 ? 33.402 -13.401 40.307 1.00 13.24 100 SER D C 1
ATOM 4591 O O . SER D 1 100 ? 33.661 -13.050 39.146 1.00 11.29 100 SER D O 1
ATOM 4594 N N . MET D 1 101 ? 32.457 -12.806 41.026 1.00 10.29 101 MET D N 1
ATOM 4595 C CA . MET D 1 101 ? 31.718 -11.712 40.434 1.00 9.21 101 MET D CA 1
ATOM 4596 C C . MET D 1 101 ? 32.471 -10.386 40.460 1.00 12.83 101 MET D C 1
ATOM 4597 O O . MET D 1 101 ? 32.998 -10.035 41.480 1.00 12.47 101 MET D O 1
ATOM 4602 N N . ALA D 1 102 ? 32.477 -9.693 39.345 1.00 12.16 102 ALA D N 1
ATOM 4603 C CA . ALA D 1 102 ? 32.972 -8.336 39.320 1.00 13.44 102 ALA D CA 1
ATOM 4604 C C . ALA D 1 102 ? 31.938 -7.427 39.979 1.00 15.05 102 ALA D C 1
ATOM 4605 O O . ALA D 1 102 ? 30.735 -7.776 40.024 1.00 14.40 102 ALA D O 1
ATOM 4607 N N . ASN D 1 103 ? 32.359 -6.292 40.520 1.00 14.66 103 ASN D N 1
ATOM 4608 C CA . ASN D 1 103 ? 31.362 -5.356 41.081 1.00 13.75 103 ASN D CA 1
ATOM 4609 C C . ASN D 1 103 ? 32.056 -4.019 41.272 1.00 17.44 103 ASN D C 1
ATOM 4610 O O . ASN D 1 103 ? 33.281 -3.884 41.155 1.00 18.98 103 ASN D O 1
ATOM 4615 N N . ALA D 1 104 ? 31.236 -3.027 41.623 1.00 18.76 104 ALA D N 1
ATOM 4616 C CA . ALA D 1 104 ? 31.773 -1.696 41.881 1.00 21.46 104 ALA D CA 1
ATOM 4617 C C . ALA D 1 104 ? 31.526 -1.350 43.364 1.00 21.00 104 ALA D C 1
ATOM 4618 O O . ALA D 1 104 ? 31.580 -0.157 43.757 1.00 21.97 104 ALA D O 1
ATOM 4620 N N . GLY D 1 105 ? 31.283 -2.331 44.204 1.00 17.21 105 GLY D N 1
ATOM 4621 C CA . GLY D 1 105 ? 31.104 -2.060 45.626 1.00 17.41 105 GLY D CA 1
ATOM 4622 C C . GLY D 1 105 ? 30.097 -3.101 46.135 1.00 17.72 105 GLY D C 1
ATOM 4623 O O . GLY D 1 105 ? 29.655 -3.926 45.331 1.00 16.79 105 GLY D O 1
ATOM 4624 N N . PRO D 1 106 ? 29.679 -2.990 47.389 1.00 17.00 106 PRO D N 1
ATOM 4625 C CA . PRO D 1 106 ? 28.813 -3.999 48.009 1.00 16.27 106 PRO D CA 1
ATOM 4626 C C . PRO D 1 106 ? 27.486 -4.112 47.254 1.00 15.40 106 PRO D C 1
ATOM 4627 O O . PRO D 1 106 ? 26.902 -3.104 46.760 1.00 15.56 106 PRO D O 1
ATOM 4631 N N . ASN D 1 107 ? 26.970 -5.351 47.242 1.00 13.92 107 ASN D N 1
ATOM 4632 C CA . ASN D 1 107 ? 25.652 -5.626 46.638 1.00 14.67 107 ASN D CA 1
ATOM 4633 C C . ASN D 1 107 ? 25.436 -4.993 45.217 1.00 15.15 107 ASN D C 1
ATOM 4634 O O . ASN D 1 107 ? 24.425 -4.344 44.902 1.00 15.46 107 ASN D O 1
ATOM 4639 N N . SER D 1 108 ? 26.401 -5.227 44.321 1.00 12.77 108 SER D N 1
ATOM 4640 C CA . SER D 1 108 ? 26.243 -4.662 42.957 1.00 13.81 108 SER D CA 1
ATOM 4641 C C . SER D 1 108 ? 26.698 -5.669 41.904 1.00 15.81 108 SER D C 1
ATOM 4642 O O . SER D 1 108 ? 27.336 -5.295 40.874 1.00 17.80 108 SER D O 1
ATOM 4645 N N . ASN D 1 109 ? 26.296 -6.923 42.120 1.00 12.47 109 ASN D N 1
ATOM 4646 C CA . ASN D 1 109 ? 26.589 -8.033 41.143 1.00 10.82 109 ASN D CA 1
ATOM 4647 C C . ASN D 1 109 ? 25.590 -7.900 40.030 1.00 12.48 109 ASN D C 1
ATOM 4648 O O . ASN D 1 109 ? 24.398 -7.561 40.262 1.00 14.02 109 ASN D O 1
ATOM 4653 N N . GLY D 1 110 ? 26.042 -8.154 38.796 1.00 10.85 110 GLY D N 1
ATOM 4654 C CA . GLY D 1 110 ? 25.140 -8.068 37.577 1.00 14.12 110 GLY D CA 1
ATOM 4655 C C . GLY D 1 110 ? 25.423 -9.358 36.797 1.00 13.41 110 GLY D C 1
ATOM 4656 O O . GLY D 1 110 ? 25.027 -10.428 37.245 1.00 14.36 110 GLY D O 1
ATOM 4657 N N . SER D 1 111 ? 26.184 -9.239 35.712 1.00 12.24 111 SER D N 1
ATOM 4658 C CA . SER D 1 111 ? 26.646 -10.380 34.954 1.00 13.18 111 SER D CA 1
ATOM 4659 C C . SER D 1 111 ? 28.162 -10.459 34.789 1.00 13.47 111 SER D C 1
ATOM 4660 O O . SER D 1 111 ? 28.699 -11.486 34.414 1.00 12.36 111 SER D O 1
ATOM 4663 N N . GLN D 1 112 ? 28.872 -9.338 35.010 1.00 13.22 112 GLN D N 1
ATOM 4664 C CA . GLN D 1 112 ? 30.334 -9.447 34.842 1.00 13.15 112 GLN D CA 1
ATOM 4665 C C . GLN D 1 112 ? 31.013 -10.359 35.888 1.00 11.16 112 GLN D C 1
ATOM 4666 O O . GLN D 1 112 ? 30.645 -10.404 37.060 1.00 12.10 112 GLN D O 1
ATOM 4672 N N . PHE D 1 113 ? 32.104 -10.973 35.440 1.00 12.37 113 PHE D N 1
ATOM 4673 C CA . PHE D 1 113 ? 32.822 -11.916 36.288 1.00 11.99 113 PHE D CA 1
ATOM 4674 C C . PHE D 1 113 ? 34.250 -11.991 35.871 1.00 13.47 113 PHE D C 1
ATOM 4675 O O . PHE D 1 113 ? 34.626 -11.473 34.734 1.00 13.17 113 PHE D O 1
ATOM 4683 N N . PHE D 1 114 ? 35.095 -12.544 36.761 1.00 11.25 114 PHE D N 1
ATOM 4684 C CA . PHE D 1 114 ? 36.463 -12.741 36.288 1.00 14.03 114 PHE D CA 1
ATOM 4685 C C . PHE D 1 114 ? 36.912 -14.090 36.645 1.00 12.09 114 PHE D C 1
ATOM 4686 O O . PHE D 1 114 ? 36.277 -14.801 37.440 1.00 12.21 114 PHE D O 1
ATOM 4694 N N . VAL D 1 115 ? 38.034 -14.504 36.028 1.00 10.07 115 VAL D N 1
ATOM 4695 C CA . VAL D 1 115 ? 38.588 -15.898 36.208 1.00 12.39 115 VAL D CA 1
ATOM 4696 C C . VAL D 1 115 ? 40.059 -15.624 36.553 1.00 14.11 115 VAL D C 1
ATOM 4697 O O . VAL D 1 115 ? 40.732 -14.882 35.813 1.00 13.99 115 VAL D O 1
ATOM 4701 N N . THR D 1 116 ? 40.540 -16.172 37.670 1.00 11.04 116 THR D N 1
ATOM 4702 C CA . THR D 1 116 ? 41.913 -15.856 38.086 1.00 12.88 116 THR D CA 1
ATOM 4703 C C . THR D 1 116 ? 42.900 -16.996 37.744 1.00 15.42 116 THR D C 1
ATOM 4704 O O . THR D 1 116 ? 42.473 -18.181 37.598 1.00 15.27 116 THR D O 1
ATOM 4708 N N . THR D 1 117 ? 44.181 -16.653 37.617 1.00 13.10 117 THR D N 1
ATOM 4709 C CA . THR D 1 117 ? 45.178 -17.723 37.465 1.00 15.27 117 THR D CA 1
ATOM 4710 C C . THR D 1 117 ? 46.360 -17.434 38.450 1.00 13.79 117 THR D C 1
ATOM 4711 O O . THR D 1 117 ? 47.495 -17.937 38.247 1.00 16.27 117 THR D O 1
ATOM 4715 N N . ALA D 1 118 ? 46.074 -16.624 39.470 1.00 13.78 118 ALA D N 1
ATOM 4716 C CA . ALA D 1 118 ? 47.066 -16.304 40.524 1.00 11.96 118 ALA D CA 1
ATOM 4717 C C . ALA D 1 118 ? 46.366 -16.042 41.823 1.00 13.09 118 ALA D C 1
ATOM 4718 O O . ALA D 1 118 ? 45.161 -15.777 41.809 1.00 15.72 118 ALA D O 1
ATOM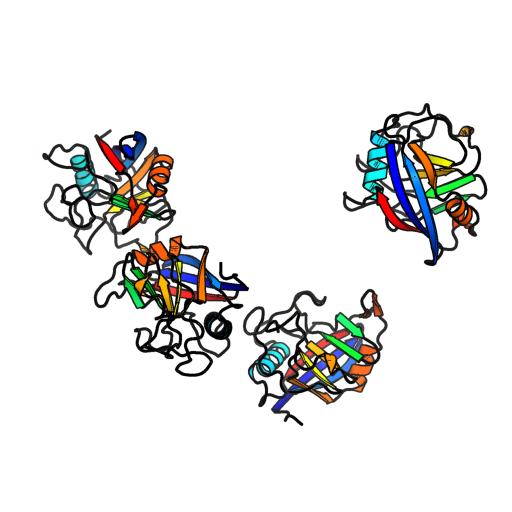 4720 N N . PRO D 1 119 ? 47.047 -16.010 42.970 1.00 13.42 119 PRO D N 1
ATOM 4721 C CA . PRO D 1 119 ? 46.299 -15.671 44.204 1.00 14.47 119 PRO D CA 1
ATOM 4722 C C . PRO D 1 119 ? 45.791 -14.267 44.090 1.00 13.14 119 PRO D C 1
ATOM 4723 O O . PRO D 1 119 ? 46.508 -13.338 43.641 1.00 14.77 119 PRO D O 1
ATOM 4727 N N . THR D 1 120 ? 44.611 -14.079 44.653 1.00 13.30 120 THR D N 1
ATOM 4728 C CA . THR D 1 120 ? 44.076 -12.680 44.705 1.00 12.81 120 THR D CA 1
ATOM 4729 C C . THR D 1 120 ? 43.322 -12.484 46.004 1.00 12.23 120 THR D C 1
ATOM 4730 O O . THR D 1 120 ? 42.122 -12.063 45.993 1.00 12.77 120 THR D O 1
ATOM 4734 N N . PRO D 1 121 ? 43.981 -12.613 47.157 1.00 13.55 121 PRO D N 1
ATOM 4735 C CA . PRO D 1 121 ? 43.272 -12.554 48.471 1.00 13.28 121 PRO D CA 1
ATOM 4736 C C . PRO D 1 121 ? 42.776 -11.109 48.707 1.00 14.75 121 PRO D C 1
ATOM 4737 O O . PRO D 1 121 ? 41.821 -10.979 49.487 1.00 15.34 121 PRO D O 1
ATOM 4741 N N . TRP D 1 122 ? 43.331 -10.091 48.043 1.00 15.31 122 TRP D N 1
ATOM 4742 C CA . TRP D 1 122 ? 42.792 -8.722 48.227 1.00 15.52 122 TRP D CA 1
ATOM 4743 C C . TRP D 1 122 ? 41.312 -8.586 47.811 1.00 16.64 122 TRP D C 1
ATOM 4744 O O . TRP D 1 122 ? 40.614 -7.583 48.164 1.00 17.18 122 TRP D O 1
ATOM 4755 N N . LEU D 1 123 ? 40.808 -9.533 47.023 1.00 14.02 123 LEU D N 1
ATOM 4756 C CA . LEU D 1 123 ? 39.382 -9.480 46.587 1.00 13.87 123 LEU D CA 1
ATOM 4757 C C . LEU D 1 123 ? 38.446 -10.203 47.575 1.00 14.72 123 LEU D C 1
ATOM 4758 O O . LEU D 1 123 ? 37.196 -10.081 47.480 1.00 13.68 123 LEU D O 1
ATOM 4763 N N . ASP D 1 124 ? 39.046 -10.987 48.475 1.00 15.16 124 ASP D N 1
ATOM 4764 C CA . ASP D 1 124 ? 38.315 -11.667 49.595 1.00 15.42 124 ASP D CA 1
ATOM 4765 C C . ASP D 1 124 ? 37.509 -10.643 50.399 1.00 17.09 124 ASP D C 1
ATOM 4766 O O . ASP D 1 124 ? 38.012 -9.504 50.680 1.00 16.85 124 ASP D O 1
ATOM 4771 N N . GLY D 1 125 ? 36.259 -11.016 50.653 1.00 17.75 125 GLY D N 1
ATOM 4772 C CA . GLY D 1 125 ? 35.418 -10.149 51.495 1.00 17.04 125 GLY D CA 1
ATOM 4773 C C . GLY D 1 125 ? 34.666 -9.105 50.674 1.00 19.55 125 GLY D C 1
ATOM 4774 O O . GLY D 1 125 ? 33.774 -8.407 51.230 1.00 18.73 125 GLY D O 1
ATOM 4775 N N . ARG D 1 126 ? 35.000 -8.950 49.367 1.00 15.90 126 ARG D N 1
ATOM 4776 C CA . ARG D 1 126 ? 34.366 -7.991 48.555 1.00 15.33 126 ARG D CA 1
ATOM 4777 C C . ARG D 1 126 ? 33.761 -8.580 47.295 1.00 13.71 126 ARG D C 1
ATOM 4778 O O . ARG D 1 126 ? 32.755 -8.033 46.818 1.00 16.05 126 ARG D O 1
ATOM 4786 N N . HIS D 1 127 ? 34.378 -9.651 46.786 1.00 12.79 127 HIS D N 1
ATOM 4787 C CA . HIS D 1 127 ? 33.753 -10.290 45.543 1.00 10.79 127 HIS D CA 1
ATOM 4788 C C . HIS D 1 127 ? 33.272 -11.721 45.834 1.00 12.22 127 HIS D C 1
ATOM 4789 O O . HIS D 1 127 ? 34.033 -12.478 46.390 1.00 12.55 127 HIS D O 1
ATOM 4796 N N . VAL D 1 128 ? 32.066 -12.060 45.349 1.00 10.69 128 VAL D N 1
ATOM 4797 C CA . VAL D 1 128 ? 31.500 -13.384 45.624 1.00 11.45 128 VAL D CA 1
ATOM 4798 C C . VAL D 1 128 ? 32.131 -14.418 44.684 1.00 10.91 128 VAL D C 1
ATOM 4799 O O . VAL D 1 128 ? 31.964 -14.382 43.442 1.00 12.57 128 VAL D O 1
ATOM 4803 N N . VAL D 1 129 ? 32.815 -15.409 45.289 1.00 11.50 129 VAL D N 1
ATOM 4804 C CA . VAL D 1 129 ? 33.391 -16.540 44.540 1.00 10.80 129 VAL D CA 1
ATOM 4805 C C . VAL D 1 129 ? 32.286 -17.584 44.401 1.00 11.29 129 VAL D C 1
ATOM 4806 O O . VAL D 1 129 ? 31.601 -17.914 45.382 1.00 12.83 129 VAL D O 1
ATOM 4810 N N . PHE D 1 130 ? 32.052 -18.044 43.176 1.00 12.37 130 PHE D N 1
ATOM 4811 C CA . PHE D 1 130 ? 30.943 -18.963 42.940 1.00 11.86 130 PHE D CA 1
ATOM 4812 C C . PHE D 1 130 ? 31.298 -20.171 42.145 1.00 12.55 130 PHE D C 1
ATOM 4813 O O . PHE D 1 130 ? 30.422 -21.054 41.802 1.00 12.16 130 PHE D O 1
ATOM 4821 N N . GLY D 1 131 ? 32.580 -20.286 41.805 1.00 11.90 131 GLY D N 1
ATOM 4822 C CA . GLY D 1 131 ? 32.959 -21.467 41.051 1.00 11.99 131 GLY D CA 1
ATOM 4823 C C . GLY D 1 131 ? 34.458 -21.546 40.771 1.00 12.28 131 GLY D C 1
ATOM 4824 O O . GLY D 1 131 ? 35.198 -20.739 41.312 1.00 12.59 131 GLY D O 1
ATOM 4825 N N . LYS D 1 132 ? 34.858 -22.449 39.859 1.00 11.66 132 LYS D N 1
ATOM 4826 C CA . LYS D 1 132 ? 36.295 -22.711 39.601 1.00 12.75 132 LYS D CA 1
ATOM 4827 C C . LYS D 1 132 ? 36.402 -23.359 38.228 1.00 10.88 132 LYS D C 1
ATOM 4828 O O . LYS D 1 132 ? 35.472 -24.039 37.741 1.00 12.42 132 LYS D O 1
ATOM 4834 N N . VAL D 1 133 ? 37.529 -23.078 37.537 1.00 11.76 133 VAL D N 1
ATOM 4835 C CA . VAL D 1 133 ? 37.850 -23.755 36.294 1.00 11.53 133 VAL D CA 1
ATOM 4836 C C . VAL D 1 133 ? 38.146 -25.257 36.546 1.00 12.68 133 VAL D C 1
ATOM 4837 O O . VAL D 1 133 ? 39.061 -25.602 37.334 1.00 13.37 133 VAL D O 1
ATOM 4841 N N . VAL D 1 134 ? 37.321 -26.131 35.955 1.00 11.72 134 VAL D N 1
ATOM 4842 C CA . VAL D 1 134 ? 37.548 -27.585 36.032 1.00 12.45 134 VAL D CA 1
ATOM 4843 C C . VAL D 1 134 ? 38.160 -28.174 34.834 1.00 13.12 134 VAL D C 1
ATOM 4844 O O . VAL D 1 134 ? 38.656 -29.309 34.935 1.00 11.56 134 VAL D O 1
ATOM 4848 N N . GLU D 1 135 ? 38.154 -27.433 33.706 1.00 13.00 135 GLU D N 1
ATOM 4849 C CA . GLU D 1 135 ? 38.868 -27.933 32.485 1.00 13.61 135 GLU D CA 1
ATOM 4850 C C . GLU D 1 135 ? 39.255 -26.688 31.765 1.00 13.06 135 GLU D C 1
ATOM 4851 O O . GLU D 1 135 ? 38.472 -25.736 31.696 1.00 12.05 135 GLU D O 1
ATOM 4857 N N . GLY D 1 136 ? 40.474 -26.668 31.194 1.00 13.08 136 GLY D N 1
ATOM 4858 C CA . GLY D 1 136 ? 40.783 -25.552 30.281 1.00 12.94 136 GLY D CA 1
ATOM 4859 C C . GLY D 1 136 ? 41.649 -24.439 30.842 1.00 11.71 136 GLY D C 1
ATOM 4860 O O . GLY D 1 136 ? 41.625 -23.340 30.294 1.00 13.06 136 GLY D O 1
ATOM 4861 N N . MET D 1 137 ? 42.387 -24.668 31.929 1.00 12.69 137 MET D N 1
ATOM 4862 C CA . MET D 1 137 ? 43.275 -23.606 32.431 1.00 12.36 137 MET D CA 1
ATOM 4863 C C . MET D 1 137 ? 44.273 -23.122 31.352 1.00 14.51 137 MET D C 1
ATOM 4864 O O . MET D 1 137 ? 44.700 -21.982 31.419 1.00 14.67 137 MET D O 1
ATOM 4869 N N . ASP D 1 138 ? 44.724 -23.984 30.464 1.00 13.66 138 ASP D N 1
ATOM 4870 C CA . ASP D 1 138 ? 45.589 -23.471 29.365 1.00 16.01 138 ASP D CA 1
ATOM 4871 C C . ASP D 1 138 ? 44.864 -22.584 28.362 1.00 15.86 138 ASP D C 1
ATOM 4872 O O . ASP D 1 138 ? 45.529 -21.761 27.723 1.00 16.11 138 ASP D O 1
ATOM 4877 N N . VAL D 1 139 ? 43.550 -22.780 28.147 1.00 13.65 139 VAL D N 1
ATOM 4878 C CA . VAL D 1 139 ? 42.735 -21.849 27.355 1.00 14.91 139 VAL D CA 1
ATOM 4879 C C . VAL D 1 139 ? 42.683 -20.507 28.058 1.00 15.06 139 VAL D C 1
ATOM 4880 O O . VAL D 1 139 ? 42.823 -19.415 27.438 1.00 16.20 139 VAL D O 1
ATOM 4884 N N . VAL D 1 140 ? 42.510 -20.556 29.385 1.00 13.66 140 VAL D N 1
ATOM 4885 C CA . VAL D 1 140 ? 42.456 -19.290 30.128 1.00 13.79 140 VAL D CA 1
ATOM 4886 C C . VAL D 1 140 ? 43.830 -18.593 29.926 1.00 13.65 140 VAL D C 1
ATOM 4887 O O . VAL D 1 140 ? 43.894 -17.371 29.692 1.00 17.17 140 VAL D O 1
ATOM 4891 N N . LYS D 1 141 ? 44.924 -19.355 29.961 1.00 12.90 141 LYS D N 1
ATOM 4892 C CA . LYS D 1 141 ? 46.240 -18.766 29.751 1.00 17.61 141 LYS D CA 1
ATOM 4893 C C . LYS D 1 141 ? 46.357 -18.141 28.344 1.00 18.33 141 LYS D C 1
ATOM 4894 O O . LYS D 1 141 ? 46.966 -17.056 28.191 1.00 17.84 141 LYS D O 1
ATOM 4900 N N . LYS D 1 142 ? 45.820 -18.823 27.335 1.00 18.09 142 LYS D N 1
ATOM 4901 C CA . LYS D 1 142 ? 45.827 -18.283 25.940 1.00 18.99 142 LYS D CA 1
ATOM 4902 C C . LYS D 1 142 ? 45.157 -16.938 25.829 1.00 17.19 142 LYS D C 1
ATOM 4903 O O . LYS D 1 142 ? 45.719 -16.013 25.223 1.00 19.09 142 LYS D O 1
ATOM 4909 N N . VAL D 1 143 ? 44.059 -16.790 26.571 1.00 15.35 143 VAL D N 1
ATOM 4910 C CA . VAL D 1 143 ? 43.281 -15.551 26.653 1.00 15.98 143 VAL D CA 1
ATOM 4911 C C . VAL D 1 143 ? 44.078 -14.515 27.406 1.00 16.38 143 VAL D C 1
ATOM 4912 O O . VAL D 1 143 ? 44.233 -13.390 26.880 1.00 19.21 143 VAL D O 1
ATOM 4916 N N . GLU D 1 144 ? 44.645 -14.865 28.562 1.00 18.31 144 GLU D N 1
ATOM 4917 C CA . GLU D 1 144 ? 45.389 -13.771 29.270 1.00 20.89 144 GLU D CA 1
ATOM 4918 C C . GLU D 1 144 ? 46.618 -13.226 28.558 1.00 21.92 144 GLU D C 1
ATOM 4919 O O . GLU D 1 144 ? 47.001 -12.045 28.760 1.00 21.65 144 GLU D O 1
ATOM 4925 N N . ASN D 1 145 ? 47.219 -14.066 27.732 1.00 19.35 145 ASN D N 1
ATOM 4926 C CA . ASN D 1 145 ? 48.452 -13.733 27.005 1.00 21.16 145 ASN D CA 1
ATOM 4927 C C . ASN D 1 145 ? 48.240 -13.202 25.537 1.00 21.58 145 ASN D C 1
ATOM 4928 O O . ASN D 1 145 ? 49.217 -12.931 24.822 1.00 22.02 145 ASN D O 1
ATOM 4933 N N . THR D 1 146 ? 46.986 -12.994 25.139 1.00 20.46 146 THR D N 1
ATOM 4934 C CA . THR D 1 146 ? 46.691 -12.394 23.830 1.00 21.64 146 THR D CA 1
ATOM 4935 C C . THR D 1 146 ? 47.231 -10.949 23.766 1.00 21.52 146 THR D C 1
ATOM 4936 O O . THR D 1 146 ? 47.208 -10.251 24.785 1.00 20.80 146 THR D O 1
ATOM 4940 N N . LYS D 1 147 ? 47.734 -10.498 22.607 1.00 20.74 147 LYS D N 1
ATOM 4941 C CA . LYS D 1 147 ? 48.180 -9.097 22.610 1.00 23.25 147 LYS D CA 1
ATOM 4942 C C . LYS D 1 147 ? 47.076 -8.096 22.901 1.00 21.08 147 LYS D C 1
ATOM 4943 O O . LYS D 1 147 ? 45.953 -8.185 22.339 1.00 20.03 147 LYS D O 1
ATOM 4949 N N . THR D 1 148 ? 47.447 -7.083 23.664 1.00 21.40 148 THR D N 1
ATOM 4950 C CA . THR D 1 148 ? 46.526 -6.064 24.082 1.00 21.97 148 THR D CA 1
ATOM 4951 C C . THR D 1 148 ? 47.041 -4.672 23.792 1.00 25.98 148 THR D C 1
ATOM 4952 O O . THR D 1 148 ? 48.293 -4.438 23.718 1.00 27.12 148 THR D O 1
ATOM 4956 N N . GLY D 1 149 ? 46.065 -3.780 23.698 1.00 27.11 149 GLY D N 1
ATOM 4957 C CA . GLY D 1 149 ? 46.283 -2.336 23.603 1.00 30.94 149 GLY D CA 1
ATOM 4958 C C . GLY D 1 149 ? 46.048 -1.583 24.905 1.00 31.53 149 GLY D C 1
ATOM 4959 O O . GLY D 1 149 ? 46.336 -2.043 26.051 1.00 30.17 149 GLY D O 1
ATOM 4960 N N . LEU D 1 150 ? 45.504 -0.379 24.748 1.00 32.70 150 LEU D N 1
ATOM 4961 C CA . LEU D 1 150 ? 45.260 0.438 25.935 1.00 32.24 150 LEU D CA 1
ATOM 4962 C C . LEU D 1 150 ? 44.198 -0.273 26.755 1.00 30.67 150 LEU D C 1
ATOM 4963 O O . LEU D 1 150 ? 43.306 -0.999 26.215 1.00 26.57 150 LEU D O 1
ATOM 4968 N N . ASN D 1 151 ? 44.289 0.008 28.056 1.00 28.99 151 ASN D N 1
ATOM 4969 C CA . ASN D 1 151 ? 43.435 -0.572 29.045 1.00 28.89 151 ASN D CA 1
ATOM 4970 C C . ASN D 1 151 ? 43.419 -2.100 28.981 1.00 26.63 151 ASN D C 1
ATOM 4971 O O . ASN D 1 151 ? 42.437 -2.676 29.450 1.00 29.73 151 ASN D O 1
ATOM 4976 N N . ASP D 1 152 ? 44.498 -2.749 28.476 1.00 25.04 152 ASP D N 1
ATOM 4977 C CA . ASP D 1 152 ? 44.559 -4.224 28.532 1.00 23.33 152 ASP D CA 1
ATOM 4978 C C . ASP D 1 152 ? 43.388 -4.849 27.693 1.00 22.29 152 ASP D C 1
ATOM 4979 O O . ASP D 1 152 ? 42.888 -5.943 28.043 1.00 18.21 152 ASP D O 1
ATOM 4984 N N . LYS D 1 153 ? 42.888 -4.145 26.679 1.00 19.96 153 LYS D N 1
ATOM 4985 C CA . LYS D 1 153 ? 41.832 -4.660 25.737 1.00 20.26 153 LYS D CA 1
ATOM 4986 C C . LYS D 1 153 ? 42.426 -5.506 24.650 1.00 20.17 153 LYS D C 1
ATOM 4987 O O . LYS D 1 153 ? 43.389 -5.053 23.968 1.00 19.26 153 LYS D O 1
ATOM 4993 N N . PRO D 1 154 ? 41.995 -6.789 24.504 1.00 18.50 154 PRO D N 1
ATOM 4994 C CA . PRO D 1 154 ? 42.563 -7.628 23.430 1.00 18.69 154 PRO D CA 1
ATOM 4995 C C . PRO D 1 154 ? 42.435 -6.916 22.036 1.00 18.58 154 PRO D C 1
ATOM 4996 O O . PRO D 1 154 ? 41.370 -6.362 21.657 1.00 21.03 154 PRO D O 1
ATOM 5000 N N . LYS D 1 155 ? 43.548 -6.867 21.346 1.00 21.61 155 LYS D N 1
ATOM 5001 C CA . LYS D 1 155 ? 43.536 -6.379 19.975 1.00 23.37 155 LYS D CA 1
ATOM 5002 C C . LYS D 1 155 ? 42.655 -7.188 19.014 1.00 23.39 155 LYS D C 1
ATOM 5003 O O . LYS D 1 155 ? 42.037 -6.638 18.109 1.00 25.60 155 LYS D O 1
ATOM 5009 N N . LYS D 1 156 ? 42.592 -8.489 19.228 1.00 21.94 156 LYS D N 1
ATOM 5010 C CA . LYS D 1 156 ? 41.602 -9.333 18.502 1.00 21.48 156 LYS D CA 1
ATOM 5011 C C . LYS D 1 156 ? 40.563 -9.747 19.511 1.00 21.24 156 LYS D C 1
ATOM 5012 O O . LYS D 1 156 ? 40.960 -10.138 20.642 1.00 22.74 156 LYS D O 1
ATOM 5018 N N . ALA D 1 157 ? 39.286 -9.701 19.123 1.00 20.46 157 ALA D N 1
ATOM 5019 C CA . ALA D 1 157 ? 38.214 -9.947 20.094 1.00 19.09 157 ALA D 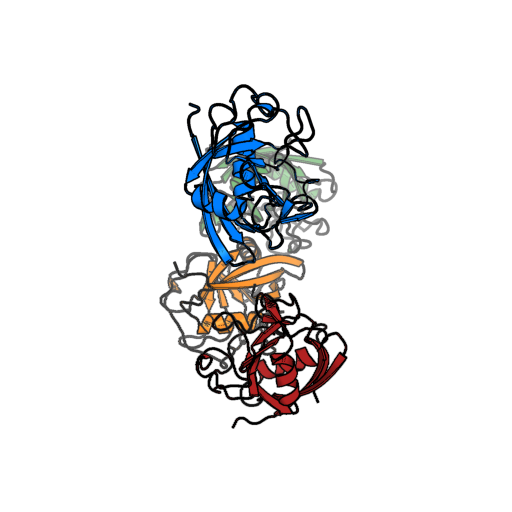CA 1
ATOM 5020 C C . ALA D 1 157 ? 38.336 -11.419 20.560 1.00 18.87 157 ALA D C 1
ATOM 5021 O O . ALA D 1 157 ? 38.538 -12.335 19.783 1.00 17.08 157 ALA D O 1
ATOM 5023 N N . VAL D 1 158 ? 38.248 -11.573 21.867 1.00 17.16 158 VAL D N 1
ATOM 5024 C CA . VAL D 1 158 ? 38.178 -12.863 22.536 1.00 15.43 158 VAL D CA 1
ATOM 5025 C C . VAL D 1 158 ? 36.729 -13.057 22.849 1.00 16.11 158 VAL D C 1
ATOM 5026 O O . VAL D 1 158 ? 36.195 -12.415 23.756 1.00 17.59 158 VAL D O 1
ATOM 5030 N N . LYS D 1 159 ? 36.057 -13.918 22.079 1.00 17.21 159 LYS D N 1
ATOM 5031 C CA . LYS D 1 159 ? 34.609 -14.044 22.135 1.00 14.96 159 LYS D CA 1
ATOM 5032 C C . LYS D 1 159 ? 34.217 -15.364 22.787 1.00 15.23 159 LYS D C 1
ATOM 5033 O O . LYS D 1 159 ? 34.865 -16.380 22.520 1.00 14.94 159 LYS D O 1
ATOM 5039 N N . ILE D 1 160 ? 33.111 -15.400 23.506 1.00 14.61 160 ILE D N 1
ATOM 5040 C CA . ILE D 1 160 ? 32.517 -16.649 23.919 1.00 13.52 160 ILE D CA 1
ATOM 5041 C C . ILE D 1 160 ? 31.602 -17.011 22.703 1.00 15.43 160 ILE D C 1
ATOM 5042 O O . ILE D 1 160 ? 30.482 -16.598 22.591 1.00 16.47 160 ILE D O 1
ATOM 5047 N N . ASN D 1 161 ? 32.173 -17.783 21.808 1.00 15.74 161 ASN D N 1
ATOM 5048 C CA . ASN D 1 161 ? 31.439 -18.170 20.565 1.00 18.06 161 ASN D CA 1
ATOM 5049 C C . ASN D 1 161 ? 30.251 -19.040 20.838 1.00 18.78 161 ASN D C 1
ATOM 5050 O O . ASN D 1 161 ? 29.258 -19.016 20.089 1.00 19.06 161 ASN D O 1
ATOM 5055 N N . ASP D 1 162 ? 30.340 -19.856 21.889 1.00 18.74 162 ASP D N 1
ATOM 5056 C CA . ASP D 1 162 ? 29.202 -20.625 22.298 1.00 18.18 162 ASP D CA 1
ATOM 5057 C C . ASP D 1 162 ? 29.333 -20.950 23.735 1.00 18.45 162 ASP D C 1
ATOM 5058 O O . ASP D 1 162 ? 30.474 -20.853 24.305 1.00 16.16 162 ASP D O 1
ATOM 5063 N N . CYS D 1 163 ? 28.200 -21.304 24.349 1.00 14.81 163 CYS D N 1
ATOM 5064 C CA . CYS D 1 163 ? 28.222 -21.601 25.774 1.00 17.01 163 CYS D CA 1
ATOM 5065 C C . CYS D 1 163 ? 26.993 -22.281 26.213 1.00 16.82 163 CYS D C 1
ATOM 5066 O O . CYS D 1 163 ? 25.959 -22.243 25.473 1.00 18.18 163 CYS D O 1
ATOM 5069 N N . GLY D 1 164 ? 26.962 -22.824 27.407 1.00 15.07 164 GLY D N 1
ATOM 5070 C CA . GLY D 1 164 ? 25.777 -23.555 27.837 1.00 14.16 164 GLY D CA 1
ATOM 5071 C C . GLY D 1 164 ? 25.998 -24.250 29.128 1.00 16.38 164 GLY D C 1
ATOM 5072 O O . GLY D 1 164 ? 27.095 -24.145 29.721 1.00 15.42 164 GLY D O 1
ATOM 5073 N N . VAL D 1 165 ? 24.979 -24.972 29.617 1.00 14.30 165 VAL D N 1
ATOM 5074 C CA . VAL D 1 165 ? 25.110 -25.664 30.894 1.00 18.51 165 VAL D CA 1
ATOM 5075 C C . VAL D 1 165 ? 25.240 -27.120 30.537 1.00 20.51 165 VAL D C 1
ATOM 5076 O O . VAL D 1 165 ? 24.370 -27.681 29.781 1.00 22.26 165 VAL D O 1
ATOM 5080 N N . LEU D 1 166 ? 26.260 -27.794 31.062 1.00 21.22 166 LEU D N 1
ATOM 5081 C CA . LEU D 1 166 ? 26.288 -29.282 30.893 1.00 24.43 166 LEU D CA 1
ATOM 5082 C C . LEU D 1 166 ? 25.169 -30.045 31.581 1.00 25.93 166 LEU D C 1
ATOM 5083 O O . LEU D 1 166 ? 24.989 -31.189 31.112 1.00 17.53 166 LEU D O 1
#

Secondary structure (DSSP, 8-state):
-PPP-EEEEEEEEETTEEEEEEEEEE-TTT-HHHHHHHHHHHHTTTS--STT-BEEEEETTTEEEE--TTTSSSS---BTTBS-B------SPP-TTEEEE--SSTT-B-S-EEEESS--GGGTTTS-EEEEEEE-HHHHHHHHTS-B-GGG-BSS-EEEEEEEE-/-PPP-EEEEEEEEETTEEEEEEEEEE-TTT-HHHHHHHHHHHHTTTS-SSTT-BEEEEETTTEEEE--TTTSSSS---BTTBS-B--S-S-SPP-TTEEEE--SSTT-B-S-EEEESS--GGGTTTS-EEEEEEE-HHHHHHHHTS-B-GGG-BSS-EEEEEEEE-/-PPP-EEEEEEEEETTEEEEEEEEEE-TTT-HHHHHHHHHHHHTTTS-SSTT-B--EEETTTEEEE--TTTSSSS---BTTBS-B----S-SPP-TTEEEE--SSTT-B-S-EEEESS--GGGTTTS-EEEEEEE-HHHHHHHHTS-B-GGG-BSS-EEEEEEEE-/-PPP-EEEEEEEEETTEEEEEEEEEE-TTT-HHHHHHHHHHHHTTTS-SSTT-BEEEEETTTEEEE--TTTSSSS---BTTBS-B------SPP-TTEEEE--SSTT-B-S-EEEESS--GGGTTTS-EEEEEEE-HHHHHHHHTS-B-GGG-BSS-EEEEEEEE-

Sequence (664 aa):
MPVVTDKVYFDITIGDEPVGRVVIGLFGNDVPKTVENFKQLASGENGFGYKGSIFHRVIRNFMIQGGDFTNFDGTGGKSIYGTRFDDENLKIKHFVGAVSMANAGPNSNGSQFFVTTAPTPWLDGRHVVFGKVVEGMDVVKKVENTKTGLNDKPKKAVKINDCGVLMPVVTDKVYFDITIGDEPVGRVVIGLFGNDVPKTVENFKQLASGENGFGYKGSIFHRVIRNFMIQGGDFTNFDGTGGKSIYGTRFDDENLKIKHFVGAVSMANAGPNSNGSQFFVTTAPTPWLDGRHVVFGKVVEGMDVVKKVENTKTGLNDKPKKAVKINDCGVLMPVVTDKVYFDITIGDEPVGRVVIGLFGNDVPKTVENFKQLASGENGFGYKGSIFHRVIRNFMIQGGDFTNFDGTGGKSIYGTRFDDENLKIKHFVGAVSMANAGPNSNGSQFFVTTAPTPWLDGRHVVFGKVVEGMDVVKKVENTKTGLNDKPKKAVKINDCGVLMPVVTDKVYFDITIGDEPVGRVVIGLFGNDVPKTVENFKQLASGENGFGYKGSIFHRVIRNFMIQGGDFTNFDGTGGKSIYGTRFDDENLKIKHFVGAVSMANAGPNSNGSQFFVTTAPTPWLDGRHVVFGKVVEGMDVVKKVENTKTGLNDKPKKAVKINDCGVL

InterPro domains:
  IPR002130 Cyclophilin-type peptidyl-prolyl cis-trans isomerase domain [PF00160] (37-193)
  IPR002130 Cyclophilin-type peptidyl-prolyl cis-trans isomerase domain [PR00153] (54-69)
  IPR002130 Cyclophilin-type peptidyl-prolyl cis-trans isomerase domain [PR00153] (83-95)
  IPR002130 Cyclophilin-type peptidyl-prolyl cis-trans isomerase domain [PR00153] (125-140)
  IPR002130 Cyclophilin-type peptidyl-prolyl cis-trans isomerase domain [PR00153] (140-152)
  IPR002130 Cyclophilin-type peptidyl-prolyl cis-trans isomerase domain [PR00153] (153-168)
  IPR002130 Cyclophilin-type peptidyl-prolyl cis-trans isomerase domain [PS50072] (37-193)
  IPR020892 Cyclophilin-type peptidyl-prolyl cis-trans isomerase, conserved site [PS00170] (78-95)
  IPR024936 Cyclophilin-type peptidyl-prolyl cis-trans isomerase [PIRSF001467] (31-193)
  IPR029000 Cyclophilin-like domain superfamily [G3DSA:2.40.100.10] (23-194)
  IPR029000 Cyclophilin-like domain superfamily [SSF50891] (25-194)

Foldseek 3Di:
DADFDWKKKFFKDWLPHTLGMWIKGWRCVQFVVVRVQQQCQQACVVVHHAAWAFQFAAAAQWKTKIFARPPNHPPAAATPVGNWAFQRDLQDFDDAFWKWFDAPWGGGGGGMIMTTHHDDRVCRSTIRTTIGTPDDPVSRNVVNPADADPNRGHPTTIGRNHMHID/DQDFDWKKKFFKDWLNHGLGIWIKGWRCVQQVVVRVQQQCQQACVVVHHAAWAFQFAAAAQFKTKTFARPPNHPPHAATPVGNWAFQRDLADFDDQFWKWFDADWGGGGGGMIMTTHHHDRVCRSTIGTTTGTDPPVVSVNVVNPADADPNNGGPTTIGRNHMHID/DADFDWKKKFFKDWLNHTDGIWIKGWRCVQPVVVVVQQQCQQACVVVHHAAFAFQFAAAAQWKTKTFARPPNHPPAAATPVGQWAFDRDLQDFDDAFWKWFDADWGGGGGGMIMTTRHHDRVCRSTIGTTIGTPDDVVVRNVVNPADDDPNNGHPTTTGSNHMHID/DADFDWKKKFFKDFLNHTDGIWIKGWRCVQFVVVVVQQQCLQACVVVHHAAFWFQFAAAQQWKTKTFQRPPNHPPHAATPVGRWAFQRDLPDFDDAFWKWFDADWGRGGGGMIMTTRHHDRVCRPTIHTTIGTPDQPVVRNVVNPADDDPNRGHPTTIGRNHMHID

CATH classification: 2.40.100.10

Solvent-accessible surface area: 29620 Å² total; per-residue (Å²): 215,31,89,49,55,39,78,0,37,2,41,2,11,24,42,124,111,109,14,32,100,3,3,0,0,0,0,14,112,59,0,70,132,2,4,82,1,1,59,34,0,3,52,30,124,72,75,61,12,0,139,21,1,27,2,10,80,2,42,154,100,53,12,1,25,0,0,2,25,63,77,87,77,30,108,19,17,82,3,38,94,38,94,138,21,96,29,51,38,64,178,21,145,18,68,82,5,0,0,0,2,14,42,80,28,120,73,12,1,12,0,18,0,6,2,0,14,16,95,2,84,141,21,45,38,122,22,0,2,0,0,53,21,56,102,16,55,93,7,0,90,98,0,9,60,22,158,37,23,152,110,44,76,12,144,134,56,0,72,0,73,47,10,7,59,123,201,42,95,47,54,42,90,0,45,2,32,6,14,1,35,112,69,91,20,28,102,6,3,1,0,0,2,14,122,62,0,76,83,1,6,52,0,0,34,7,1,3,35,29,20,48,73,59,12,0,145,32,0,39,6,20,99,3,53,113,34,52,10,4,12,0,0,2,22,61,77,102,86,29,108,17,17,78,3,42,81,36,97,143,10,87,28,58,35,66,168,26,133,15,72,79,5,0,0,0,0,13,45,73,29,118,78,12,1,12,1,22,0,3,3,0,11,12,72,1,82,149,20,38,38,166,31,1,0,0,0,48,20,58,107,20,53,39,4,3,27,11,2,3,34,20,79,40,36,150,124,56,125,22,133,55,51,1,72,0,72,35,15,6,42,95,220,43,93,45,58,39,87,0,39,2,39,3,12,23,38,112,122,99,27,33,99,4,8,0,0,0,0,14,116,62,0,69,135,1,4,75,1,1,59,39,1,3,52,29,113,73,73,60,12,0,142,34,0,27,3,7,22,4,5,146,88,4,7,2,22,0,0,2,24,60,81,88,75,30,108,19,14,80,2,39,94,36,108,144,23,98,29,53,37,66,178,26,137,18,57,75,2,0,0,0,1,14,25,85,22,112,69,13,1,12,0,19,0,8,2,0,31,11,88,1,34,11,30,31,22,143,15,0,0,0,0,59,11,53,117,24,72,87,14,0,122,79,0,12,47,20,144,26,26,125,75,16,103,12,137,136,56,0,53,0,67,44,10,8,62,126,204,40,94,46,55,47,87,0,39,2,38,4,9,22,35,119,118,109,27,34,104,5,9,0,0,0,0,15,117,54,0,72,53,2,5,77,1,0,57,36,0,3,55,30,106,78,72,56,12,0,142,24,0,33,3,11,83,3,50,148,112,43,16,3,35,0,0,2,27,64,76,85,85,33,109,19,14,90,2,39,24,34,64,121,6,20,27,51,44,64,169,20,142,19,54,76,3,0,0,0,0,24,31,97,7,100,67,27,1,10,0,28,0,8,2,0,31,18,91,0,79,162,22,33,54,116,21,1,1,0,0,54,12,52,119,24,68,101,16,0,107,110,0,10,38,20,157,52,30,155,111,49,126,10,151,130,57,1,67,0,66,54,11,6,50,125

Nearest PDB structures (foldseek):
  1xo7-assembly2_B  TM=1.002E+00  e=2.610E-34  Trypanosoma cruzi
  6l2b-assembly1_A  TM=9.974E-01  e=6.429E-29  Leishmania donovani
  3eov-assembly1_A  TM=9.998E-01  e=1.125E-28  Leishmania donovani
  4s1e-assembly2_B  TM=9.986E-01  e=2.602E-28  Leishmania donovani
  4s1j-assembly2_B  TM=9.981E-01  e=3.254E-28  Leishmania donovani BPK282A1

Organism: Trypanosoma cruzi (strain CL Brener) (NCBI:txid353153)

B-factor: mean 19.02, std 8.15, range [2.0, 57.49]